Protein 4WPI (pdb70)

Solvent-accessible surface area: 40203 Å² total

Nearest PDB structures (foldseek):
  4wpi-assembly2_B  TM=1.002E+00  e=7.136E-67  Homo sapiens
  4wpi-assembly1_A  TM=9.767E-01  e=5.527E-64  Homo sapiens
  7xpy-assembly1_A  TM=9.457E-01  e=5.356E-57  Homo sapiens
  4yoc-assembly1_C  TM=8.954E-01  e=2.939E-58  Homo sapiens
  4wph-assembly1_A  TM=8.401E-01  e=5.404E-59  Homo sapiens

InterPro domains:
  IPR001394 Peptidase C19, ubiquitin carboxyl-terminal hydrolase [PF00443] (214-518)
  IPR002083 MATH/TRAF domain [PF22486] (70-194)
  IPR002083 MATH/TRAF domain [PS50144] (68-195)
  IPR002083 MATH/TRAF domain [SM00061] (70-176)
  IPR008974 TRAF-like [G3DSA:2.60.210.10] (63-210)
  IPR018200 Ubiquitin specific protease, conserved site [PS00972] (215-230)
  IPR018200 Ubiquitin specific protease, conserved site [PS00973] (448-465)
  IPR024729 Ubiquitin carboxyl-terminal hydrolase 7, ICP0-binding domain [PF12436] (620-865)
  IPR028889 Ubiquitin specific protease UPS, catalytic domain [PS50235] (214-521)
  IPR029346 Ubiquitin carboxyl-terminal hydrolase, C-terminal [PF14533] (875-1086)
  IPR038765 Papain-like cysteine peptidase superfamily [SSF54001] (209-550)
  IPR050164 Ubiquitin carboxyl-terminal hydrolases [PTHR24006] (78-522)

B-factor: mean 188.8, std 42.0, range [94.74, 384.52]

Structure (mmCIF, N/CA/C/O backbone):
data_4WPI
#
_entry.id   4WPI
#
_cell.length_a   164.990
_cell.length_b   164.990
_cell.length_c   110.120
_cell.angle_alpha   90.000
_cell.angle_beta   90.000
_cell.angle_gamma   90.000
#
_symmetry.space_group_name_H-M   'P 42 21 2'
#
loop_
_entity.id
_entity.type
_entity.pdbx_description
1 polymer 'Ubiquitin carboxyl-terminal hydrolase 7'
2 polymer ICP0
3 non-polymer 'CHLORIDE ION'
#
loop_
_atom_site.group_PDB
_atom_site.id
_atom_site.type_symbol
_atom_site.label_atom_id
_atom_site.label_alt_id
_atom_site.label_comp_id
_atom_site.label_asym_id
_atom_site.label_entity_id
_atom_site.label_seq_id
_atom_site.pdbx_PDB_ins_code
_atom_site.Cartn_x
_atom_site.Cartn_y
_atom_site.Cartn_z
_atom_site.occupancy
_atom_site.B_iso_or_equiv
_atom_site.auth_seq_id
_atom_site.auth_comp_id
_atom_site.auth_asym_id
_atom_site.auth_atom_id
_atom_site.pdbx_PDB_model_num
ATOM 1 N N . ARG A 1 30 ? -18.257 -5.589 55.088 1.00 291.70 543 ARG A N 1
ATOM 2 C CA . ARG A 1 30 ? -17.126 -5.217 54.181 1.00 287.76 543 ARG A CA 1
ATOM 3 C C . ARG A 1 30 ? -16.998 -6.138 52.954 1.00 291.90 543 ARG A C 1
ATOM 4 O O . ARG A 1 30 ? -16.669 -5.682 51.854 1.00 292.08 543 ARG A O 1
ATOM 12 N N . LEU A 1 31 ? -17.243 -7.431 53.153 1.00 302.16 544 LEU A N 1
ATOM 13 C CA . LEU A 1 31 ? -17.216 -8.425 52.064 1.00 295.28 544 LEU A CA 1
ATOM 14 C C . LEU A 1 31 ? -18.364 -8.252 51.066 1.00 294.03 544 LEU A C 1
ATOM 15 O O . LEU A 1 31 ? -18.205 -8.516 49.872 1.00 297.33 544 LEU A O 1
ATOM 20 N N . GLN A 1 32 ? -19.525 -7.845 51.576 1.00 286.27 545 GLN A N 1
ATOM 21 C CA . GLN A 1 32 ? -20.641 -7.421 50.736 1.00 265.10 545 GLN A CA 1
ATOM 22 C C . GLN A 1 32 ? -20.197 -6.246 49.886 1.00 257.42 545 GLN A C 1
ATOM 23 O O . GLN A 1 32 ? -20.316 -6.289 48.661 1.00 261.14 545 GLN A O 1
ATOM 29 N N . GLU A 1 33 ? -19.652 -5.214 50.534 1.00 258.45 546 GLU A N 1
ATOM 30 C CA . GLU A 1 33 ? -19.184 -4.014 49.823 1.00 272.91 546 GLU A CA 1
ATOM 31 C C . GLU A 1 33 ? -18.149 -4.310 48.725 1.00 295.32 546 GLU A C 1
ATOM 32 O O . GLU A 1 33 ? -18.037 -3.539 47.779 1.00 329.71 546 GLU A O 1
ATOM 38 N N . GLU A 1 34 ? -17.418 -5.420 48.836 1.00 293.12 547 GLU A N 1
ATOM 39 C CA . GLU A 1 34 ? -16.516 -5.868 47.763 1.00 278.86 547 GLU A CA 1
ATOM 40 C C . GLU A 1 34 ? -17.231 -6.678 46.677 1.00 263.64 547 GLU A C 1
ATOM 41 O O . GLU A 1 34 ? -16.724 -6.802 45.564 1.00 260.58 547 GLU A O 1
ATOM 47 N N . LYS A 1 35 ? -18.392 -7.242 47.007 1.00 245.10 548 LYS A N 1
ATOM 48 C CA . LYS A 1 35 ? -19.261 -7.861 46.001 1.00 232.91 548 LYS A CA 1
ATOM 49 C C . LYS A 1 35 ? -20.079 -6.821 45.229 1.00 233.00 548 LYS A C 1
ATOM 50 O O . LYS A 1 35 ? -20.373 -7.025 44.052 1.00 230.96 548 LYS A O 1
ATOM 56 N N . ARG A 1 36 ? -20.424 -5.706 45.883 1.00 243.87 549 ARG A N 1
ATOM 57 C CA . ARG A 1 36 ? -21.070 -4.551 45.215 1.00 250.52 549 ARG A CA 1
ATOM 58 C C . ARG A 1 36 ? -20.114 -3.740 44.349 1.00 244.40 549 ARG A C 1
ATOM 59 O O . ARG A 1 36 ? -20.546 -3.108 43.385 1.00 255.36 549 ARG A O 1
ATOM 67 N N . ILE A 1 37 ? -18.834 -3.732 44.718 1.00 244.63 550 ILE A N 1
ATOM 68 C CA . ILE A 1 37 ? -17.797 -3.035 43.953 1.00 262.88 550 ILE A CA 1
ATOM 69 C C . ILE A 1 37 ? -17.419 -3.787 42.667 1.00 269.94 550 ILE A C 1
ATOM 70 O O . ILE A 1 37 ? -17.378 -3.181 41.598 1.00 286.98 550 ILE A O 1
ATOM 75 N N . GLU A 1 38 ? -17.148 -5.089 42.753 1.00 267.78 551 GLU A N 1
ATOM 76 C CA . GLU A 1 38 ? -16.883 -5.873 41.536 1.00 255.65 551 GLU A CA 1
ATOM 77 C C . GLU A 1 38 ? -18.097 -5.930 40.623 1.00 240.82 551 GLU A C 1
ATOM 78 O O . GLU A 1 38 ? -17.947 -5.893 39.406 1.00 259.60 551 GLU A O 1
ATOM 84 N N . ALA A 1 39 ? -19.291 -6.012 41.210 1.00 226.64 552 ALA A N 1
ATOM 85 C CA . ALA A 1 39 ? -20.528 -6.122 40.433 1.00 220.38 552 ALA A CA 1
ATOM 86 C C . ALA A 1 39 ? -20.851 -4.844 39.657 1.00 220.85 552 ALA A C 1
ATOM 87 O O . ALA A 1 39 ? -20.991 -4.881 38.432 1.00 245.00 552 ALA A O 1
ATOM 89 N N . GLN A 1 40 ? -20.968 -3.719 40.357 1.00 214.89 553 GLN A N 1
ATOM 90 C CA . GLN A 1 40 ? -21.207 -2.437 39.692 1.00 223.40 553 GLN A CA 1
ATOM 91 C C . GLN A 1 40 ? -20.185 -2.110 38.609 1.00 232.35 553 GLN A C 1
ATOM 92 O O . GLN A 1 40 ? -20.516 -1.416 37.650 1.00 251.02 553 GLN A O 1
ATOM 98 N N . LYS A 1 41 ? -18.948 -2.578 38.772 1.00 235.42 554 LYS A N 1
ATOM 99 C CA . LYS A 1 41 ? -17.908 -2.334 37.770 1.00 240.20 554 LYS A CA 1
ATOM 100 C C . LYS A 1 41 ? -18.022 -3.230 36.543 1.00 233.55 554 LYS A C 1
ATOM 101 O O . LYS A 1 41 ? -17.456 -2.908 35.508 1.00 261.41 554 LYS A O 1
ATOM 107 N N . ARG A 1 42 ? -18.750 -4.340 36.643 1.00 215.80 555 ARG A N 1
ATOM 108 C CA . ARG A 1 42 ? -19.089 -5.114 35.446 1.00 209.88 555 ARG A CA 1
ATOM 109 C C . ARG A 1 42 ? -20.215 -4.466 34.633 1.00 211.64 555 ARG A C 1
ATOM 110 O O . ARG A 1 42 ? -20.235 -4.593 33.411 1.00 238.24 555 ARG A O 1
ATOM 118 N N . LYS A 1 43 ? -21.153 -3.787 35.292 1.00 200.51 556 LYS A N 1
ATOM 119 C CA . LYS A 1 43 ? -22.182 -3.034 34.564 1.00 196.01 556 LYS A CA 1
ATOM 120 C C . LYS A 1 43 ? -21.527 -1.972 33.720 1.00 195.71 556 LYS A C 1
ATOM 121 O O . LYS A 1 43 ? -21.828 -1.851 32.537 1.00 209.08 556 LYS A O 1
ATOM 127 N N . GLU A 1 44 ? -20.631 -1.207 34.336 1.00 200.51 557 GLU A N 1
ATOM 128 C CA . GLU A 1 44 ? -19.876 -0.161 33.637 1.00 225.87 557 GLU A CA 1
ATOM 129 C C . GLU A 1 44 ? -19.015 -0.719 32.512 1.00 214.37 557 GLU A C 1
ATOM 130 O O . GLU A 1 44 ? -18.787 -0.035 31.521 1.00 217.20 557 GLU A O 1
ATOM 136 N N . ARG A 1 45 ? -18.521 -1.940 32.683 1.00 201.60 558 ARG A N 1
ATOM 137 C CA . ARG A 1 45 ? -17.811 -2.632 31.618 1.00 201.95 558 ARG A CA 1
ATOM 138 C C . ARG A 1 45 ? -18.785 -3.017 30.525 1.00 192.89 558 ARG A C 1
ATOM 139 O O . ARG A 1 45 ? -18.500 -2.828 29.328 1.00 210.17 558 ARG A O 1
ATOM 147 N N . GLN A 1 46 ? -19.942 -3.528 30.936 1.00 172.30 559 GLN A N 1
ATOM 148 C CA . GLN A 1 46 ? -20.970 -3.948 29.988 1.00 176.21 559 GLN A CA 1
ATOM 149 C C . GLN A 1 46 ? -21.787 -2.820 29.405 1.00 171.74 559 GLN A C 1
ATOM 150 O O . GLN A 1 46 ? -22.483 -3.039 28.413 1.00 175.33 559 GLN A O 1
ATOM 156 N N . GLU A 1 47 ? -21.706 -1.634 30.013 1.00 167.57 560 GLU A N 1
ATOM 157 C CA . GLU A 1 47 ? -22.408 -0.436 29.526 1.00 168.15 560 GLU A CA 1
ATOM 158 C C . GLU A 1 47 ? -21.509 0.538 28.753 1.00 171.56 560 GLU A C 1
ATOM 159 O O . GLU A 1 47 ? -22.014 1.464 28.112 1.00 154.47 560 GLU A O 1
ATOM 165 N N . ALA A 1 48 ? -20.193 0.301 28.778 1.00 181.50 561 ALA A N 1
ATOM 166 C CA . ALA A 1 48 ? -19.209 1.200 28.156 1.00 173.32 561 ALA A CA 1
ATOM 167 C C . ALA A 1 48 ? -19.434 1.426 26.672 1.00 166.02 561 ALA A C 1
ATOM 168 O O . ALA A 1 48 ? -18.987 2.443 26.143 1.00 169.49 561 ALA A O 1
ATOM 170 N N . HIS A 1 49 ? -20.078 0.467 26.000 1.00 157.07 562 HIS A N 1
ATOM 171 C CA . HIS A 1 49 ? -20.426 0.629 24.599 1.00 147.31 562 HIS A CA 1
ATOM 172 C C . HIS A 1 49 ? -21.476 1.729 24.432 1.00 150.95 562 HIS A C 1
ATOM 173 O O . HIS A 1 49 ? -21.580 2.287 23.350 1.00 161.42 562 HIS A O 1
ATOM 180 N N . LEU A 1 50 ? -22.256 2.030 25.477 1.00 152.60 563 LEU A N 1
ATOM 181 C CA . LEU A 1 50 ? -23.218 3.165 25.448 1.00 162.10 563 LEU A CA 1
ATOM 182 C C . LEU A 1 50 ? -22.572 4.549 25.705 1.00 156.45 563 LEU A C 1
ATOM 183 O O . LEU A 1 50 ? -23.152 5.605 25.400 1.00 136.26 563 LEU A O 1
ATOM 188 N N . TYR A 1 51 ? -21.372 4.522 26.265 1.00 159.65 564 TYR A N 1
ATOM 189 C CA . TYR A 1 51 ? -20.696 5.717 26.694 1.00 161.87 564 TYR A CA 1
ATOM 190 C C . TYR A 1 51 ? -19.526 5.985 25.807 1.00 156.59 564 TYR A C 1
ATOM 191 O O . TYR A 1 51 ? -18.898 5.062 25.304 1.00 173.22 564 TYR A O 1
ATOM 208 N N . GLN A 1 53 ? -15.979 8.747 25.727 1.00 160.12 566 GLN A N 1
ATOM 209 C CA . GLN A 1 53 ? -15.166 9.711 26.479 1.00 161.96 566 GLN A CA 1
ATOM 210 C C . GLN A 1 53 ? -15.075 11.012 25.686 1.00 151.34 566 GLN A C 1
ATOM 211 O O . GLN A 1 53 ? -15.092 10.997 24.457 1.00 159.76 566 GLN A O 1
ATOM 217 N N . VAL A 1 54 ? -14.952 12.134 26.371 1.00 139.06 567 VAL A N 1
ATOM 218 C CA . VAL A 1 54 ? -14.775 13.408 25.682 1.00 138.79 567 VAL A CA 1
ATOM 219 C C . VAL A 1 54 ? -13.687 14.163 26.374 1.00 138.90 567 VAL A C 1
ATOM 220 O O . VAL A 1 54 ? -13.814 14.494 27.545 1.00 145.59 567 VAL A O 1
ATOM 224 N N . GLN A 1 55 ? -12.620 14.450 25.650 1.00 142.16 568 GLN A N 1
ATOM 225 C CA . GLN A 1 55 ? -11.435 15.037 26.255 1.00 148.52 568 GLN A CA 1
ATOM 226 C C . GLN A 1 55 ? -11.419 16.528 25.979 1.00 144.13 568 GLN A C 1
ATOM 227 O O . GLN A 1 55 ? -11.294 16.955 24.828 1.00 176.92 568 GLN A O 1
ATOM 233 N N . ILE A 1 56 ? -11.532 17.323 27.021 1.00 134.01 569 ILE A N 1
ATOM 234 C CA . ILE A 1 56 ? -11.491 18.768 26.852 1.00 143.91 569 ILE A CA 1
ATOM 235 C C . ILE A 1 56 ? -10.090 19.303 27.106 1.00 149.79 569 ILE A C 1
ATOM 236 O O . ILE A 1 56 ? -9.452 18.948 28.103 1.00 151.23 569 ILE A O 1
ATOM 241 N N . VAL A 1 57 ? -9.624 20.178 26.215 1.00 148.67 570 VAL A N 1
ATOM 242 C CA . VAL A 1 57 ? -8.310 20.793 26.365 1.00 145.08 570 VAL A CA 1
ATOM 243 C C . VAL A 1 57 ? -8.469 22.294 26.363 1.00 147.73 570 VAL A C 1
ATOM 244 O O . VAL A 1 57 ? -9.203 22.844 25.537 1.00 140.07 570 VAL A O 1
ATOM 248 N N . ALA A 1 58 ? -7.770 22.938 27.298 1.00 154.59 571 ALA A N 1
ATOM 249 C CA . ALA A 1 58 ? -7.871 24.382 27.512 1.00 157.66 571 ALA A CA 1
ATOM 250 C C . ALA A 1 58 ? -6.622 25.099 27.069 1.00 150.28 571 ALA A C 1
ATOM 251 O O . ALA A 1 58 ? -5.521 24.538 27.076 1.00 142.56 571 ALA A O 1
ATOM 253 N N . GLU A 1 59 ? -6.794 26.362 26.712 1.00 144.01 572 GLU A N 1
ATOM 254 C CA . GLU A 1 59 ? -5.739 27.078 26.035 1.00 147.97 572 GLU A CA 1
ATOM 255 C C . GLU A 1 59 ? -4.440 27.120 26.859 1.00 148.40 572 GLU A C 1
ATOM 256 O O . GLU A 1 59 ? -3.357 27.232 26.291 1.00 161.42 572 GLU A O 1
ATOM 262 N N . ASP A 1 60 ? -4.532 27.003 28.180 1.00 148.64 573 ASP A N 1
ATOM 263 C CA . ASP A 1 60 ? -3.319 26.973 29.009 1.00 162.28 573 ASP A CA 1
ATOM 264 C C . ASP A 1 60 ? -2.410 25.848 28.558 1.00 164.30 573 ASP A C 1
ATOM 265 O O . ASP A 1 60 ? -1.183 25.961 28.649 1.00 164.80 573 ASP A O 1
ATOM 270 N N . GLN A 1 61 ? -3.027 24.766 28.075 1.00 167.43 574 GLN A N 1
ATOM 271 C CA . GLN A 1 61 ? -2.295 23.590 27.616 1.00 159.76 574 GLN A CA 1
ATOM 272 C C . GLN A 1 61 ? -1.444 23.890 26.401 1.00 152.64 574 GLN A C 1
ATOM 273 O O . GLN A 1 61 ? -0.420 23.262 26.226 1.00 166.49 574 GLN A O 1
ATOM 279 N N . PHE A 1 62 ? -1.837 24.858 25.576 1.00 148.97 575 PHE A N 1
ATOM 280 C CA . PHE A 1 62 ? -1.018 25.223 24.421 1.00 143.44 575 PHE A CA 1
ATOM 281 C C . PHE A 1 62 ? 0.203 26.027 24.786 1.00 144.85 575 PHE A C 1
ATOM 282 O O . PHE A 1 62 ? 1.037 26.238 23.916 1.00 171.15 575 PHE A O 1
ATOM 290 N N . CYS A 1 63 ? 0.307 26.528 26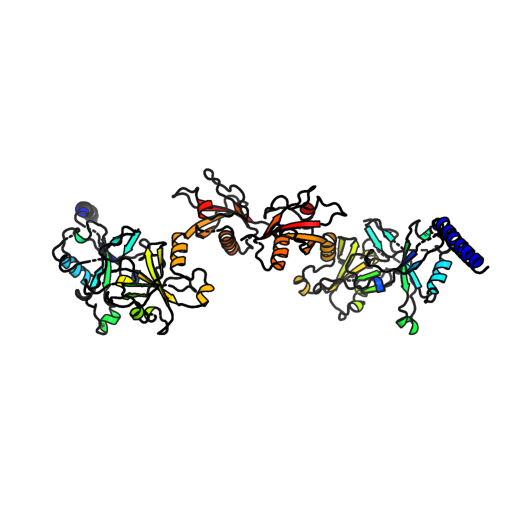.014 1.00 144.69 576 CYS A N 1
ATOM 291 C CA . CYS A 1 63 ? 1.415 27.430 26.329 1.00 156.21 576 CYS A CA 1
ATOM 292 C C . CYS A 1 63 ? 2.735 26.664 26.341 1.00 161.63 576 CYS A C 1
ATOM 293 O O . CYS A 1 63 ? 2.778 25.502 26.749 1.00 150.85 576 CYS A O 1
ATOM 296 N N . GLY A 1 64 ? 3.792 27.307 25.836 1.00 173.50 577 GLY A N 1
ATOM 297 C CA . GLY A 1 64 ? 5.152 26.765 25.916 1.00 173.90 577 GLY A CA 1
ATOM 298 C C . GLY A 1 64 ? 5.412 25.446 25.213 1.00 166.04 577 GLY A C 1
ATOM 299 O O . GLY A 1 64 ? 6.510 24.911 25.270 1.00 166.73 577 GLY A O 1
ATOM 300 N N . HIS A 1 65 ? 4.394 24.915 24.554 1.00 165.96 578 HIS A N 1
ATOM 301 C CA . HIS A 1 65 ? 4.557 23.838 23.584 1.00 161.02 578 HIS A CA 1
ATOM 302 C C . HIS A 1 65 ? 5.556 24.273 22.514 1.00 150.84 578 HIS A C 1
ATOM 303 O O . HIS A 1 65 ? 5.535 25.411 22.078 1.00 156.51 578 HIS A O 1
ATOM 310 N N . GLN A 1 66 ? 6.437 23.367 22.122 1.00 147.43 579 GLN A N 1
ATOM 311 C CA . GLN A 1 66 ? 7.476 23.680 21.152 1.00 153.32 579 GLN A CA 1
ATOM 312 C C . GLN A 1 66 ? 7.286 23.009 19.802 1.00 149.58 579 GLN A C 1
ATOM 313 O O . GLN A 1 66 ? 7.913 23.422 18.841 1.00 145.72 579 GLN A O 1
ATOM 319 N N . GLY A 1 67 ? 6.439 21.980 19.727 1.00 147.71 580 GLY A N 1
ATOM 320 C CA . GLY A 1 67 ? 6.268 21.201 18.494 1.00 143.60 580 GLY A CA 1
ATOM 321 C C . GLY A 1 67 ? 5.256 21.815 17.534 1.00 146.38 580 GLY A C 1
ATOM 322 O O . GLY A 1 67 ? 4.719 22.897 17.778 1.00 147.08 580 GLY A O 1
ATOM 323 N N . ASN A 1 68 ? 4.973 21.109 16.447 1.00 141.67 581 ASN A N 1
ATOM 324 C CA . ASN A 1 68 ? 3.932 21.530 15.503 1.00 132.51 581 ASN A CA 1
ATOM 325 C C . ASN A 1 68 ? 2.558 21.606 16.174 1.00 123.75 581 ASN A C 1
ATOM 326 O O . ASN A 1 68 ? 2.430 21.294 17.336 1.00 124.68 581 ASN A O 1
ATOM 331 N N . ASP A 1 69 ? 1.533 22.010 15.435 1.00 131.89 582 ASP A N 1
ATOM 332 C CA . ASP A 1 69 ? 0.132 22.125 15.932 1.00 140.75 582 ASP A CA 1
ATOM 333 C C . ASP A 1 69 ? 0.008 22.727 17.333 1.00 142.78 582 ASP A C 1
ATOM 334 O O . ASP A 1 69 ? 0.734 23.677 17.655 1.00 166.18 582 ASP A O 1
ATOM 347 N N . TYR A 1 71 ? -0.475 21.141 20.726 1.00 128.51 584 TYR A N 1
ATOM 348 C CA . TYR A 1 71 ? 0.005 20.535 21.944 1.00 132.77 584 TYR A CA 1
ATOM 349 C C . TYR A 1 71 ? 0.533 19.195 21.647 1.00 131.22 584 TYR A C 1
ATOM 350 O O . TYR A 1 71 ? 0.219 18.679 20.594 1.00 129.76 584 TYR A O 1
ATOM 359 N N . ASP A 1 72 ? 1.311 18.621 22.569 1.00 136.07 585 ASP A N 1
ATOM 360 C CA . ASP A 1 72 ? 1.766 17.239 22.400 1.00 142.10 585 ASP A CA 1
ATOM 361 C C . ASP A 1 72 ? 0.748 16.284 23.009 1.00 143.63 585 ASP A C 1
ATOM 362 O O . ASP A 1 72 ? 0.387 16.422 24.166 1.00 153.51 585 ASP A O 1
ATOM 367 N N . GLU A 1 73 ? 0.313 15.304 22.222 1.00 147.32 586 GLU A N 1
ATOM 368 C CA . GLU A 1 73 ? -0.718 14.380 22.649 1.00 148.59 586 GLU A CA 1
ATOM 369 C C . GLU A 1 73 ? -0.252 13.621 23.879 1.00 142.65 586 GLU A C 1
ATOM 370 O O . GLU A 1 73 ? -1.075 13.241 24.713 1.00 140.48 586 GLU A O 1
ATOM 376 N N . GLU A 1 74 ? 1.062 13.432 24.004 1.00 140.78 587 GLU A N 1
ATOM 377 C CA . GLU A 1 74 ? 1.627 12.725 25.149 1.00 149.69 587 GLU A CA 1
ATOM 378 C C . GLU A 1 74 ? 1.664 13.596 26.395 1.00 149.52 587 GLU A C 1
ATOM 379 O O . GLU A 1 74 ? 1.269 13.158 27.470 1.00 167.79 587 GLU A O 1
ATOM 385 N N . LYS A 1 75 ? 2.106 14.836 26.263 1.00 149.28 588 LYS A N 1
ATOM 386 C CA . LYS A 1 75 ? 2.250 15.708 27.441 1.00 157.46 588 LYS A CA 1
ATOM 387 C C . LYS A 1 75 ? 0.978 16.510 27.833 1.00 150.43 588 LYS A C 1
ATOM 388 O O . LYS A 1 75 ? 0.968 17.227 28.838 1.00 134.24 588 LYS A O 1
ATOM 394 N N . VAL A 1 76 ? -0.093 16.381 27.054 1.00 155.67 589 VAL A N 1
ATOM 395 C CA . VAL A 1 76 ? -1.307 17.194 27.267 1.00 155.19 589 VAL A CA 1
ATOM 396 C C . VAL A 1 76 ? -2.073 16.677 28.469 1.00 157.83 589 VAL A C 1
ATOM 397 O O . VAL A 1 76 ? -2.028 15.484 28.773 1.00 179.09 589 VAL A O 1
ATOM 401 N N . LYS A 1 77 ? -2.746 17.585 29.164 1.00 161.28 590 LYS A N 1
ATOM 402 C CA . LYS A 1 77 ? -3.613 17.232 30.284 1.00 164.23 590 LYS A CA 1
ATOM 403 C C . LYS A 1 77 ? -5.038 17.657 29.971 1.00 157.08 590 LYS A C 1
ATOM 404 O O . LYS A 1 77 ? -5.307 18.854 29.808 1.00 154.51 590 LYS A O 1
ATOM 410 N N . TYR A 1 78 ? -5.940 16.680 29.857 1.00 154.04 591 TYR A N 1
ATOM 411 C CA . TYR A 1 78 ? -7.354 16.959 29.558 1.00 161.08 591 TYR A CA 1
ATOM 412 C C . TYR A 1 78 ? -8.223 17.007 30.804 1.00 162.62 591 TYR A C 1
ATOM 413 O O . TYR A 1 78 ? -7.808 16.612 31.889 1.00 172.95 591 TYR A O 1
ATOM 422 N N . THR A 1 79 ? -9.442 17.504 30.613 1.00 164.52 592 THR A N 1
ATOM 423 C CA . THR A 1 79 ? -10.528 17.338 31.560 1.00 161.39 592 THR A CA 1
ATOM 424 C C . THR A 1 79 ? -11.473 16.340 30.897 1.00 162.58 592 THR A C 1
ATOM 425 O O . THR A 1 79 ? -12.242 16.711 30.004 1.00 165.84 592 THR A O 1
ATOM 429 N N . VAL A 1 80 ? -11.417 15.082 31.328 1.00 166.78 593 VAL A N 1
ATOM 430 C CA . VAL A 1 80 ? -12.192 14.018 30.685 1.00 169.68 593 VAL A CA 1
ATOM 431 C C . VAL A 1 80 ? -13.669 14.036 31.127 1.00 161.73 593 VAL A C 1
ATOM 432 O O . VAL A 1 80 ? -14.012 14.569 32.184 1.00 158.30 593 VAL A O 1
ATOM 436 N N . PHE A 1 81 ? -14.533 13.469 30.288 1.00 155.26 594 PHE A N 1
ATOM 437 C CA . PHE A 1 81 ? -15.952 13.328 30.585 1.00 160.04 594 PHE A CA 1
ATOM 438 C C . PHE A 1 81 ? -16.494 12.011 30.020 1.00 165.19 594 PHE A C 1
ATOM 439 O O . PHE A 1 81 ? -16.442 11.791 28.808 1.00 172.80 594 PHE A O 1
ATOM 447 N N . LYS A 1 82 ? -17.009 11.142 30.891 1.00 166.62 595 LYS A N 1
ATOM 448 C CA . LYS A 1 82 ? -17.696 9.926 30.451 1.00 165.63 595 LYS A CA 1
ATOM 449 C C . LYS A 1 82 ? -19.116 10.356 30.052 1.00 155.01 595 LYS A C 1
ATOM 450 O O . LYS A 1 82 ? -19.894 10.755 30.905 1.00 174.62 595 LYS A O 1
ATOM 456 N N . VAL A 1 83 ? -19.438 10.329 28.763 1.00 147.96 596 VAL A N 1
ATOM 457 C CA . VAL A 1 83 ? -20.722 10.847 28.282 1.00 153.64 596 VAL A CA 1
ATOM 458 C C . VAL A 1 83 ? -21.493 9.861 27.414 1.00 159.91 596 VAL A C 1
ATOM 459 O O . VAL A 1 83 ? -20.918 9.121 26.634 1.00 173.58 596 VAL A O 1
ATOM 463 N N . LEU A 1 84 ? -22.813 9.879 27.556 1.00 170.83 597 LEU A N 1
ATOM 464 C CA . LEU A 1 84 ? -23.720 9.006 26.800 1.00 168.88 597 LEU A CA 1
ATOM 465 C C . LEU A 1 84 ? -23.625 9.273 25.324 1.00 157.71 597 LEU A C 1
ATOM 466 O O . LEU A 1 84 ? -23.688 10.422 24.907 1.00 149.61 597 LEU A O 1
ATOM 471 N N . LYS A 1 85 ? -23.513 8.208 24.538 1.00 164.99 598 LYS A N 1
ATOM 472 C CA . LYS A 1 85 ? -23.352 8.337 23.091 1.00 165.98 598 LYS A CA 1
ATOM 473 C C . LYS A 1 85 ? -24.507 9.071 22.403 1.00 167.66 598 LYS A C 1
ATOM 474 O O . LYS A 1 85 ? -24.279 9.886 21.509 1.00 182.63 598 LYS A O 1
ATOM 480 N N . ASN A 1 86 ? -25.737 8.799 22.810 1.00 171.06 599 ASN A N 1
ATOM 481 C CA . ASN A 1 86 ? -26.885 9.418 22.148 1.00 176.99 599 ASN A CA 1
ATOM 482 C C . ASN A 1 86 ? -27.390 10.705 22.826 1.00 177.18 599 ASN A C 1
ATOM 483 O O . ASN A 1 86 ? -28.382 11.281 22.365 1.00 177.36 599 ASN A O 1
ATOM 488 N N . SER A 1 87 ? -26.707 11.179 23.880 1.00 165.78 600 SER A N 1
ATOM 489 C CA . SER A 1 87 ? -27.092 12.445 24.548 1.00 164.30 600 SER A CA 1
ATOM 490 C C . SER A 1 87 ? -26.991 13.649 23.606 1.00 162.66 600 SER A C 1
ATOM 491 O O . SER A 1 87 ? -26.369 13.559 22.558 1.00 175.22 600 SER A O 1
ATOM 494 N N . SER A 1 88 ? -27.607 14.769 23.975 1.00 170.63 601 SER A N 1
ATOM 495 C CA . SER A 1 88 ? -27.627 15.955 23.109 1.00 182.67 601 SER A CA 1
ATOM 496 C C . SER A 1 88 ? -26.459 16.872 23.415 1.00 184.04 601 SER A C 1
ATOM 497 O O . SER A 1 88 ? -25.828 16.760 24.472 1.00 176.95 601 SER A O 1
ATOM 500 N N . LEU A 1 89 ? -26.180 17.778 22.483 1.00 177.76 602 LEU A N 1
ATOM 501 C CA . LEU A 1 89 ? -25.089 18.717 22.659 1.00 179.05 602 LEU A CA 1
ATOM 502 C C . LEU A 1 89 ? -25.439 19.685 23.751 1.00 174.85 602 LEU A C 1
ATOM 503 O O . LEU A 1 89 ? -24.685 19.844 24.707 1.00 178.43 602 LEU A O 1
ATOM 508 N N . ALA A 1 90 ? -26.593 20.323 23.604 1.00 181.14 603 ALA A N 1
ATOM 509 C CA . ALA A 1 90 ? -27.096 21.261 24.609 1.00 198.54 603 ALA A CA 1
ATOM 510 C C . ALA A 1 90 ? -26.925 20.739 26.042 1.00 188.54 603 ALA A C 1
ATOM 511 O O . ALA A 1 90 ? -26.601 21.506 26.949 1.00 189.41 603 ALA A O 1
ATOM 513 N N . GLU A 1 91 ? -27.162 19.445 26.236 1.00 171.81 604 GLU A N 1
ATOM 514 C CA . GLU A 1 91 ? -26.916 18.805 27.522 1.00 174.91 604 GLU A CA 1
ATOM 515 C C . GLU A 1 91 ? -25.451 18.879 27.951 1.00 167.41 604 GLU A C 1
ATOM 516 O O . GLU A 1 91 ? -25.148 19.244 29.086 1.00 161.23 604 GLU A O 1
ATOM 522 N N . PHE A 1 92 ? -24.544 18.501 27.058 1.00 175.16 605 PHE A N 1
ATOM 523 C CA . PHE A 1 92 ? -23.117 18.537 27.381 1.00 180.68 605 PHE A CA 1
ATOM 524 C C . PHE A 1 92 ? -22.723 19.968 27.719 1.00 178.93 605 PHE A C 1
ATOM 525 O O . PHE A 1 92 ? -22.087 20.240 28.737 1.00 170.88 605 PHE A O 1
ATOM 533 N N . VAL A 1 93 ? -23.120 20.876 26.840 1.00 188.62 606 VAL A N 1
ATOM 534 C CA . VAL A 1 93 ? -22.771 22.274 26.975 1.00 190.43 606 VAL A CA 1
ATOM 535 C C . VAL A 1 93 ? -23.127 22.674 28.387 1.00 179.33 606 VAL A C 1
ATOM 536 O O . VAL A 1 93 ? -22.277 23.116 29.150 1.00 172.19 606 VAL A O 1
ATOM 540 N N . GLN A 1 94 ? -24.391 22.464 28.731 1.00 185.12 607 GLN A N 1
ATOM 541 C CA . GLN A 1 94 ? -24.910 22.771 30.060 1.00 202.87 607 GLN A CA 1
ATOM 542 C C . GLN A 1 94 ? -24.051 22.141 31.159 1.00 197.97 607 GLN A C 1
ATOM 543 O O . GLN A 1 94 ? -23.496 22.843 32.004 1.00 201.50 607 GLN A O 1
ATOM 549 N N . SER A 1 95 ? -23.957 20.816 31.148 1.00 195.62 608 SER A N 1
ATOM 550 C CA . SER A 1 95 ? -23.164 20.092 32.137 1.00 183.18 608 SER A CA 1
ATOM 551 C C . SER A 1 95 ? -21.787 20.724 32.303 1.00 174.77 608 SER A C 1
ATOM 552 O O . SER A 1 95 ? -21.385 21.086 33.406 1.00 181.31 608 SER A O 1
ATOM 555 N N . LEU A 1 96 ? -21.082 20.854 31.191 1.00 171.39 609 LEU A N 1
ATOM 556 C CA . LEU A 1 96 ? -19.740 21.403 31.188 1.00 180.15 609 LEU A CA 1
ATOM 557 C C . LEU A 1 96 ? -19.697 22.695 31.980 1.00 179.88 609 LEU A C 1
ATOM 558 O O . LEU A 1 96 ? -18.903 22.838 32.914 1.00 173.46 609 LEU A O 1
ATOM 563 N N . SER A 1 97 ? -20.577 23.625 31.618 1.00 194.21 610 SER A N 1
ATOM 564 C CA . SER A 1 97 ? -20.565 24.988 32.184 1.00 199.98 610 SER A CA 1
ATOM 565 C C . SER A 1 97 ? -20.626 24.952 33.703 1.00 177.54 610 SER A C 1
ATOM 566 O O . SER A 1 97 ? -20.144 25.861 34.368 1.00 177.94 610 SER A O 1
ATOM 569 N N . GLN A 1 98 ? -21.200 23.875 34.219 1.00 182.74 611 GLN A N 1
ATOM 570 C CA . GLN A 1 98 ? -21.391 23.679 35.645 1.00 198.22 611 GLN A CA 1
ATOM 571 C C . GLN A 1 98 ? -20.165 23.011 36.301 1.00 188.41 611 GLN A C 1
ATOM 572 O O . GLN A 1 98 ? -19.710 23.455 37.360 1.00 186.12 611 GLN A O 1
ATOM 578 N N . THR A 1 99 ? -19.618 21.976 35.659 1.00 182.42 612 THR A N 1
ATOM 579 C CA . THR A 1 99 ? -18.412 21.280 36.157 1.00 173.62 612 THR A CA 1
ATOM 580 C C . THR A 1 99 ? -17.172 22.159 36.220 1.00 184.60 612 THR A C 1
ATOM 581 O O . THR A 1 99 ? -16.401 22.085 37.176 1.00 201.94 612 THR A O 1
ATOM 593 N N . GLY A 1 101 ? -17.174 25.638 35.545 1.00 180.56 614 GLY A N 1
ATOM 594 C CA . GLY A 1 101 ? -17.555 26.872 36.233 1.00 193.88 614 GLY A CA 1
ATOM 595 C C . GLY A 1 101 ? -17.510 28.092 35.332 1.00 188.96 614 GLY A C 1
ATOM 596 O O . GLY A 1 101 ? -16.774 29.043 35.604 1.00 186.84 614 GLY A O 1
ATOM 597 N N . PHE A 1 102 ? -18.327 28.069 34.279 1.00 181.67 615 PHE A N 1
ATOM 598 C CA . PHE A 1 102 ? -18.399 29.157 33.319 1.00 175.43 615 PHE A CA 1
ATOM 599 C C . PHE A 1 102 ? -19.817 29.344 32.821 1.00 168.36 615 PHE A C 1
ATOM 600 O O . PHE A 1 102 ? -20.517 28.372 32.621 1.00 144.66 615 PHE A O 1
ATOM 608 N N . PRO A 1 103 ? -20.232 30.600 32.580 1.00 191.86 616 PRO A N 1
ATOM 609 C CA . PRO A 1 103 ? -21.542 30.786 31.945 1.00 202.85 616 PRO A CA 1
ATOM 610 C C . PRO A 1 103 ? -21.642 30.043 30.615 1.00 192.20 616 PRO A C 1
ATOM 611 O O . PRO A 1 103 ? -20.639 29.860 29.946 1.00 199.00 616 PRO A O 1
ATOM 615 N N . GLN A 1 104 ? -22.848 29.649 30.231 1.00 198.34 617 GLN A N 1
ATOM 616 C CA . GLN A 1 104 ? -23.058 28.878 29.006 1.00 197.93 617 GLN A CA 1
ATOM 617 C C . GLN A 1 104 ? -22.905 29.701 27.714 1.00 197.77 617 GLN A C 1
ATOM 618 O O . GLN A 1 104 ? -22.615 29.148 26.649 1.00 199.03 617 GLN A O 1
ATOM 624 N N . ASP A 1 105 ? -23.089 31.016 27.816 1.00 213.51 618 ASP A N 1
ATOM 625 C CA . ASP A 1 105 ? -22.878 31.938 26.691 1.00 214.05 618 ASP A CA 1
ATOM 626 C C . ASP A 1 105 ? -21.443 32.455 26.636 1.00 203.69 618 ASP A C 1
ATOM 627 O O . ASP A 1 105 ? -21.085 33.151 25.681 1.00 197.62 618 ASP A O 1
ATOM 632 N N . GLN A 1 106 ? -20.643 32.139 27.662 1.00 196.09 619 GLN A N 1
ATOM 633 C CA . GLN A 1 106 ? -19.243 32.567 27.741 1.00 200.98 619 GLN A CA 1
ATOM 634 C C . GLN A 1 106 ? -18.238 31.429 27.486 1.00 196.43 619 GLN A C 1
ATOM 635 O O . GLN A 1 106 ? -17.083 31.505 27.936 1.00 190.46 619 GLN A O 1
ATOM 641 N N . ILE A 1 107 ? -18.673 30.397 26.746 1.00 198.09 620 ILE A N 1
ATOM 642 C CA . ILE A 1 107 ? -17.775 29.326 26.252 1.00 197.19 620 ILE A CA 1
ATOM 643 C C . ILE A 1 107 ? -18.156 28.785 24.872 1.00 192.40 620 ILE A C 1
ATOM 644 O O . ILE A 1 107 ? -19.351 28.660 24.545 1.00 174.96 620 ILE A O 1
ATOM 649 N N . ARG A 1 108 ? -17.123 28.434 24.099 1.00 184.71 621 ARG A N 1
ATOM 650 C CA . ARG A 1 108 ? -17.288 27.940 22.744 1.00 170.94 621 ARG A CA 1
ATOM 651 C C . ARG A 1 108 ? -16.459 26.700 22.562 1.00 160.09 621 ARG A C 1
ATOM 652 O O . ARG A 1 108 ? -15.356 26.597 23.101 1.00 159.63 621 ARG A O 1
ATOM 660 N N . LEU A 1 109 ? -16.987 25.758 21.789 1.00 149.67 622 LEU A N 1
ATOM 661 C CA . LEU A 1 109 ? -16.319 24.468 21.574 1.00 150.12 622 LEU A CA 1
ATOM 662 C C . LEU A 1 109 ? -15.718 24.319 20.164 1.00 155.39 622 LEU A C 1
ATOM 663 O O . LEU A 1 109 ? -16.391 24.550 19.147 1.00 162.64 622 LEU A O 1
ATOM 668 N N . TRP A 1 110 ? -14.449 23.929 20.113 1.00 150.02 623 TRP A N 1
ATOM 669 C CA . TRP A 1 110 ? -13.778 23.713 18.856 1.00 146.55 623 TRP A CA 1
ATOM 670 C C . TRP A 1 110 ? -13.300 22.290 18.798 1.00 143.81 623 TRP A C 1
ATOM 671 O O . TRP A 1 110 ? -12.221 21.980 19.275 1.00 142.03 623 TRP A O 1
ATOM 682 N N . PRO A 1 111 ? -14.115 21.408 18.209 1.00 152.22 624 PRO A N 1
ATOM 683 C CA . PRO A 1 111 ? -13.713 20.011 18.123 1.00 157.80 624 PRO A CA 1
ATOM 684 C C . PRO A 1 111 ? -12.383 19.795 17.412 1.00 159.92 624 PRO A C 1
ATOM 685 O O . PRO A 1 111 ? -12.151 20.322 16.326 1.00 160.78 624 PRO A O 1
ATOM 697 N N . GLN A 1 113 ? -9.800 18.006 15.124 1.00 163.46 626 GLN A N 1
ATOM 698 C CA . GLN A 1 113 ? -9.915 17.283 13.846 1.00 151.41 626 GLN A CA 1
ATOM 699 C C . GLN A 1 113 ? -8.561 16.717 13.443 1.00 134.39 626 GLN A C 1
ATOM 700 O O . GLN A 1 113 ? -7.562 17.420 13.436 1.00 122.43 626 GLN A O 1
ATOM 706 N N . ALA A 1 114 ? -8.539 15.439 13.107 1.00 131.06 627 ALA A N 1
ATOM 707 C CA . ALA A 1 114 ? -7.365 14.823 12.523 1.00 140.45 627 ALA A CA 1
ATOM 708 C C . ALA A 1 114 ? -7.482 14.971 11.022 1.00 152.62 627 ALA A C 1
ATOM 709 O O . ALA A 1 114 ? -8.349 14.349 10.396 1.00 153.29 627 ALA A O 1
ATOM 711 N N . ARG A 1 115 ? -6.624 15.799 10.438 1.00 163.96 628 ARG A N 1
ATOM 712 C CA . ARG A 1 115 ? -6.723 16.078 9.010 1.00 170.96 628 ARG A CA 1
ATOM 713 C C . ARG A 1 115 ? -5.916 15.033 8.207 1.00 168.14 628 ARG A C 1
ATOM 714 O O . ARG A 1 115 ? -5.054 14.328 8.748 1.00 137.75 628 ARG A O 1
ATOM 722 N N . SER A 1 116 ? -6.284 14.912 6.931 1.00 174.13 629 SER A N 1
ATOM 723 C CA . SER A 1 116 ? -5.563 14.149 5.909 1.00 162.92 629 SER A CA 1
ATOM 724 C C . SER A 1 116 ? -4.030 14.282 6.050 1.00 147.72 629 SER A C 1
ATOM 725 O O . SER A 1 116 ? -3.305 13.290 5.990 1.00 120.01 629 SER A O 1
ATOM 728 N N . ASN A 1 117 ? -3.574 15.528 6.245 1.00 149.39 630 ASN A N 1
ATOM 729 C CA . ASN A 1 117 ? -2.162 15.947 6.185 1.00 135.56 630 ASN A CA 1
ATOM 730 C C . ASN A 1 117 ? -1.403 15.801 7.472 1.00 126.26 630 ASN A C 1
ATOM 731 O O . ASN A 1 117 ? -0.413 16.496 7.688 1.00 111.05 630 ASN A O 1
ATOM 736 N N . GLY A 1 118 ? -1.876 14.928 8.346 1.00 141.47 631 GLY A N 1
ATOM 737 C CA . GLY A 1 118 ? -1.162 14.641 9.591 1.00 150.29 631 GLY A CA 1
ATOM 738 C C . GLY A 1 118 ? -0.970 15.858 10.475 1.00 138.53 631 GLY A C 1
ATOM 739 O O . GLY A 1 118 ? 0.127 16.104 11.019 1.00 119.59 631 GLY A O 1
ATOM 740 N N . THR A 1 119 ? -2.037 16.634 10.590 1.00 134.83 632 THR A N 1
ATOM 741 C CA . THR A 1 119 ? -2.113 17.636 11.612 1.00 133.29 632 THR A CA 1
ATOM 742 C C . THR A 1 119 ? -3.434 17.464 12.313 1.00 146.62 632 THR A C 1
ATOM 743 O O . THR A 1 119 ? -4.359 16.822 11.795 1.00 147.88 632 THR A O 1
ATOM 747 N N . LYS A 1 120 ? -3.491 17.994 13.530 1.00 157.94 633 LYS A N 1
ATOM 748 C CA . LYS A 1 120 ? -4.712 18.012 14.329 1.00 152.94 633 LYS A CA 1
ATOM 749 C C . LYS A 1 120 ? -4.930 19.443 14.728 1.00 143.93 633 LYS A C 1
ATOM 750 O O . LYS A 1 120 ? -4.097 20.052 15.421 1.00 159.52 633 LYS A O 1
ATOM 756 N N . ARG A 1 121 ? -6.023 20.000 14.242 1.00 129.73 634 ARG A N 1
ATOM 757 C CA . ARG A 1 121 ? -6.313 21.372 14.540 1.00 140.36 634 ARG A CA 1
ATOM 758 C C . ARG A 1 121 ? -7.727 21.508 15.054 1.00 138.13 634 ARG A C 1
ATOM 759 O O . ARG A 1 121 ? -8.527 20.601 14.900 1.00 125.11 634 ARG A O 1
ATOM 767 N N . PRO A 1 122 ? -8.035 22.652 15.689 1.00 142.37 635 PRO A N 1
ATOM 768 C CA . PRO A 1 122 ? -9.398 22.924 16.093 1.00 135.95 635 PRO A CA 1
ATOM 769 C C . PRO A 1 122 ? -10.159 23.234 14.856 1.00 132.68 635 PRO A C 1
ATOM 770 O O . PRO A 1 122 ? -9.640 23.917 13.971 1.00 120.60 635 PRO A O 1
ATOM 774 N N . ALA A 1 123 ? -11.366 22.693 14.784 1.00 140.68 636 ALA A N 1
ATOM 775 C CA . ALA A 1 123 ? -12.240 22.888 13.644 1.00 148.41 636 ALA A CA 1
ATOM 776 C C . ALA A 1 123 ? -13.474 23.509 14.190 1.00 144.63 636 ALA A C 1
ATOM 777 O O . ALA A 1 123 ? -13.683 23.562 15.381 1.00 135.57 636 ALA A O 1
ATOM 787 N N . LEU A 1 125 ? -17.554 24.051 14.734 1.00 192.81 638 LEU A N 1
ATOM 788 C CA . LEU A 1 125 ? -18.723 23.229 14.841 1.00 202.01 638 LEU A CA 1
ATOM 789 C C . LEU A 1 125 ? -19.927 24.129 14.665 1.00 241.09 638 LEU A C 1
ATOM 790 O O . LEU A 1 125 ? -19.896 25.307 15.072 1.00 221.86 638 LEU A O 1
ATOM 795 N N . ASP A 1 126 ? -20.968 23.581 14.033 1.00 281.86 639 ASP A N 1
ATOM 796 C CA . ASP A 1 126 ? -22.124 24.367 13.611 1.00 305.40 639 ASP A CA 1
ATOM 797 C C . ASP A 1 126 ? -23.314 24.206 14.569 1.00 316.86 639 ASP A C 1
ATOM 798 O O . ASP A 1 126 ? -24.132 23.309 14.428 1.00 308.14 639 ASP A O 1
ATOM 803 N N . ASN A 1 127 ? -23.398 25.104 15.542 1.00 314.40 640 ASN A N 1
ATOM 804 C CA . ASN A 1 127 ? -24.475 25.101 16.531 1.00 293.53 640 ASN A CA 1
ATOM 805 C C . ASN A 1 127 ? -25.884 25.035 15.914 1.00 299.65 640 ASN A C 1
ATOM 806 O O . ASN A 1 127 ? -26.698 24.199 16.321 1.00 273.34 640 ASN A O 1
ATOM 811 N N . GLU A 1 128 ? -26.151 25.907 14.932 1.00 308.35 641 GLU A N 1
ATOM 812 C CA . GLU A 1 128 ? -27.482 26.026 14.295 1.00 296.42 641 GLU A CA 1
ATOM 813 C C . GLU A 1 128 ? -27.903 24.747 13.558 1.00 296.61 641 GLU A C 1
ATOM 814 O O . GLU A 1 128 ? -28.815 24.041 14.008 1.00 301.36 641 GLU A O 1
ATOM 820 N N . ALA A 1 129 ? -27.241 24.461 12.433 1.00 278.58 642 ALA A N 1
ATOM 821 C CA . ALA A 1 129 ? -27.517 23.266 11.635 1.00 260.34 642 ALA A CA 1
ATOM 822 C C . ALA A 1 129 ? -27.191 21.993 12.412 1.00 266.81 642 ALA A C 1
ATOM 823 O O . ALA A 1 129 ? -27.899 20.995 12.267 1.00 280.20 642 ALA A O 1
ATOM 825 N N . ASP A 1 130 ? -26.130 22.035 13.232 1.00 267.96 643 ASP A N 1
ATOM 826 C CA . ASP A 1 130 ? -25.746 20.900 14.101 1.00 265.51 643 ASP A CA 1
ATOM 827 C C . ASP A 1 130 ? -26.403 20.921 15.525 1.00 278.73 643 ASP A C 1
ATOM 828 O O . ASP A 1 130 ? -25.902 20.257 16.452 1.00 300.92 643 ASP A O 1
ATOM 833 N N . GLY A 1 131 ? -27.515 21.648 15.699 1.00 264.13 644 GLY A N 1
ATOM 834 C CA . GLY A 1 131 ? -28.179 21.755 17.011 1.00 258.51 644 GLY A CA 1
ATOM 835 C C . GLY A 1 131 ? -28.972 20.553 17.528 1.00 268.07 644 GLY A C 1
ATOM 836 O O . GLY A 1 131 ? -28.960 20.266 18.735 1.00 279.99 644 GLY A O 1
ATOM 837 N N . ASN A 1 132 ? -29.656 19.847 16.626 1.00 255.84 645 ASN A N 1
ATOM 838 C CA . ASN A 1 132 ? -30.570 18.749 16.993 1.00 232.34 645 ASN A CA 1
ATOM 839 C C . ASN A 1 132 ? -29.994 17.354 16.715 1.00 215.69 645 ASN A C 1
ATOM 840 O O . ASN A 1 132 ? -30.746 16.410 16.464 1.00 192.69 645 ASN A O 1
ATOM 845 N N . LYS A 1 133 ? -28.664 17.242 16.765 1.00 202.25 646 LYS A N 1
ATOM 846 C CA . LYS A 1 133 ? -27.956 15.976 16.577 1.00 189.91 646 LYS A CA 1
ATOM 847 C C . LYS A 1 133 ? -27.399 15.420 17.908 1.00 185.91 646 LYS A C 1
ATOM 848 O O . LYS A 1 133 ? -27.298 16.149 18.907 1.00 181.74 646 LYS A O 1
ATOM 854 N N . THR A 1 134 ? -27.065 14.124 17.915 1.00 179.18 647 THR A N 1
ATOM 855 C CA . THR A 1 134 ? -26.508 13.436 19.103 1.00 176.37 647 THR A CA 1
ATOM 856 C C . THR A 1 134 ? -25.013 13.645 19.215 1.00 168.70 647 THR A C 1
ATOM 857 O O . THR A 1 134 ? -24.379 14.140 18.288 1.00 188.86 647 THR A O 1
ATOM 869 N N . ILE A 1 136 ? -22.457 11.311 19.747 1.00 165.53 649 ILE A N 1
ATOM 870 C CA . ILE A 1 136 ? -21.605 10.352 19.046 1.00 170.24 649 ILE A CA 1
ATOM 871 C C . ILE A 1 136 ? -21.504 10.706 17.585 1.00 174.60 649 ILE A C 1
ATOM 872 O O . ILE A 1 136 ? -20.431 10.572 16.994 1.00 192.26 649 ILE A O 1
ATOM 877 N N . GLU A 1 137 ? -22.611 11.151 16.998 1.00 166.35 650 GLU A N 1
ATOM 878 C CA . GLU A 1 137 ? -22.590 11.459 15.589 1.00 179.60 650 GLU A CA 1
ATOM 879 C C . GLU A 1 137 ? -21.783 12.736 15.336 1.00 177.29 650 GLU A C 1
ATOM 880 O O . GLU A 1 137 ? -21.093 12.850 14.314 1.00 207.63 650 GLU A O 1
ATOM 886 N N . LEU A 1 138 ? -21.808 13.662 16.284 1.00 162.49 651 LEU A N 1
ATOM 887 C CA . LEU A 1 138 ? -21.005 14.870 16.150 1.00 157.26 651 LEU A CA 1
ATOM 888 C C . LEU A 1 138 ? -19.529 14.561 16.133 1.00 148.91 651 LEU A C 1
ATOM 889 O O . LEU A 1 138 ? -18.780 15.165 15.383 1.00 160.01 651 LEU A O 1
ATOM 894 N N . SER A 1 139 ? -19.105 13.594 16.921 1.00 147.17 652 SER A N 1
ATOM 895 C CA . SER A 1 139 ? -17.719 13.162 16.858 1.00 156.41 652 SER A CA 1
ATOM 896 C C . SER A 1 139 ? -17.381 12.446 15.549 1.00 157.38 652 SER A C 1
ATOM 897 O O . SER A 1 139 ? -16.215 12.155 15.302 1.00 163.01 652 SER A O 1
ATOM 900 N N . ASP A 1 140 ? -18.388 12.161 14.722 1.00 164.19 653 ASP A N 1
ATOM 901 C CA . ASP A 1 140 ? -18.213 11.357 13.508 1.00 166.04 653 ASP A CA 1
ATOM 902 C C . ASP A 1 140 ? -17.705 9.965 13.927 1.00 167.21 653 ASP A C 1
ATOM 903 O O . ASP A 1 140 ? -16.701 9.456 13.412 1.00 177.43 653 ASP A O 1
ATOM 908 N N . ASN A 1 141 ? -18.412 9.377 14.893 1.00 158.91 654 ASN A N 1
ATOM 909 C CA . ASN A 1 141 ? -18.045 8.104 15.502 1.00 162.35 654 ASN A CA 1
ATOM 910 C C . ASN A 1 141 ? -16.643 8.032 16.089 1.00 152.62 654 ASN A C 1
ATOM 911 O O . ASN A 1 141 ? -16.135 6.939 16.345 1.00 171.76 654 ASN A O 1
ATOM 916 N N . GLU A 1 142 ? -16.029 9.182 16.339 1.00 141.83 655 GLU A N 1
ATOM 917 C CA . GLU A 1 142 ? -14.714 9.199 16.950 1.00 149.54 655 GLU A CA 1
ATOM 918 C C . GLU A 1 142 ? -14.863 9.161 18.479 1.00 149.27 655 GLU A C 1
ATOM 919 O O . GLU A 1 142 ? -15.785 9.735 19.053 1.00 149.15 655 GLU A O 1
ATOM 925 N N . ASN A 1 143 ? -13.956 8.445 19.120 1.00 145.53 656 ASN A N 1
ATOM 926 C CA . ASN A 1 143 ? -14.006 8.214 20.548 1.00 143.55 656 ASN A CA 1
ATOM 927 C C . ASN A 1 143 ? -12.655 7.646 20.937 1.00 148.03 656 ASN A C 1
ATOM 928 O O . ASN A 1 143 ? -12.209 6.665 20.343 1.00 184.93 656 ASN A O 1
ATOM 933 N N . PRO A 1 144 ? -11.954 8.291 21.868 1.00 145.22 657 PRO A N 1
ATOM 934 C CA . PRO A 1 144 ? -12.328 9.549 22.480 1.00 149.85 657 PRO A CA 1
ATOM 935 C C . PRO A 1 144 ? -12.464 10.673 21.456 1.00 150.04 657 PRO A C 1
ATOM 936 O O . PRO A 1 144 ? -11.928 10.583 20.348 1.00 140.82 657 PRO A O 1
ATOM 940 N N . TRP A 1 145 ? -13.199 11.708 21.845 1.00 156.80 658 TRP A N 1
ATOM 941 C CA . TRP A 1 145 ? -13.396 12.908 21.033 1.00 154.44 658 TRP A CA 1
ATOM 942 C C . TRP A 1 145 ? -12.768 14.090 21.766 1.00 143.24 658 TRP A C 1
ATOM 943 O O . TRP A 1 145 ? -13.124 14.370 22.906 1.00 139.63 658 TRP A O 1
ATOM 954 N N .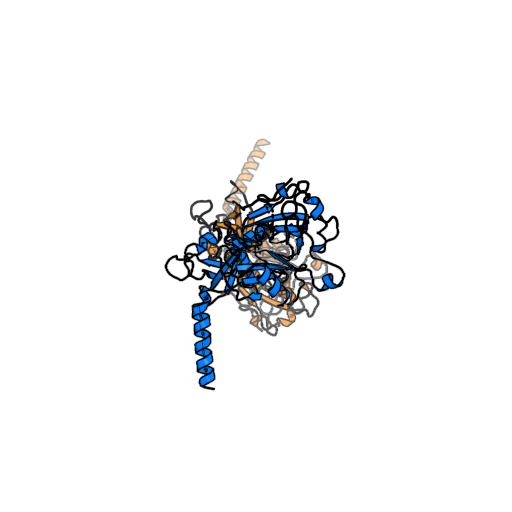 THR A 1 146 ? -11.811 14.750 21.128 1.00 141.62 659 THR A N 1
ATOM 955 C CA . THR A 1 146 ? -11.049 15.820 21.777 1.00 147.17 659 THR A CA 1
ATOM 956 C C . THR A 1 146 ? -11.568 17.184 21.353 1.00 144.88 659 THR A C 1
ATOM 957 O O . THR A 1 146 ? -11.872 17.398 20.189 1.00 158.47 659 THR A O 1
ATOM 961 N N . ILE A 1 147 ? -11.681 18.109 22.293 1.00 141.16 660 ILE A N 1
ATOM 962 C CA . ILE A 1 147 ? -12.340 19.385 22.007 1.00 141.76 660 ILE A CA 1
ATOM 963 C C . ILE A 1 147 ? -11.663 20.564 22.706 1.00 138.24 660 ILE A C 1
ATOM 964 O O . ILE A 1 147 ? -11.335 20.517 23.897 1.00 138.13 660 ILE A O 1
ATOM 969 N N . PHE A 1 148 ? -11.453 21.623 21.940 1.00 137.97 661 PHE A N 1
ATOM 970 C CA . PHE A 1 148 ? -10.769 22.799 22.439 1.00 146.83 661 PHE A CA 1
ATOM 971 C C . PHE A 1 148 ? -11.795 23.658 23.127 1.00 154.40 661 PHE A C 1
ATOM 972 O O . PHE A 1 148 ? -12.834 23.975 22.546 1.00 159.18 661 PHE A O 1
ATOM 980 N N . LEU A 1 149 ? -11.528 24.021 24.374 1.00 156.00 662 LEU A N 1
ATOM 981 C CA . LEU A 1 149 ? -12.456 24.886 25.080 1.00 152.38 662 LEU A CA 1
ATOM 982 C C . LEU A 1 149 ? -11.931 26.295 25.163 1.00 157.09 662 LEU A C 1
ATOM 983 O O . LEU A 1 149 ? -10.903 26.576 25.804 1.00 155.52 662 LEU A O 1
ATOM 988 N N . GLU A 1 150 ? -12.646 27.165 24.459 1.00 160.26 663 GLU A N 1
ATOM 989 C CA . GLU A 1 150 ? -12.389 28.581 24.463 1.00 150.63 663 GLU A CA 1
ATOM 990 C C . GLU A 1 150 ? -13.306 29.173 25.446 1.00 152.88 663 GLU A C 1
ATOM 991 O O . GLU A 1 150 ? -14.521 29.103 25.275 1.00 148.92 663 GLU A O 1
ATOM 997 N N . THR A 1 151 ? -12.722 29.783 26.465 1.00 176.61 664 THR A N 1
ATOM 998 C CA . THR A 1 151 ? -13.477 30.484 27.495 1.00 192.18 664 THR A CA 1
ATOM 999 C C . THR A 1 151 ? -12.822 31.828 27.683 1.00 189.95 664 THR A C 1
ATOM 1000 O O . THR A 1 151 ? -11.625 31.968 27.412 1.00 213.92 664 THR A O 1
ATOM 1004 N N . VAL A 1 152 ? -13.588 32.809 28.146 1.00 180.47 665 VAL A N 1
ATOM 1005 C CA . VAL A 1 152 ? -13.006 34.101 28.462 1.00 190.65 665 VAL A CA 1
ATOM 1006 C C . VAL A 1 152 ? -12.150 33.935 29.691 1.00 198.41 665 VAL A C 1
ATOM 1007 O O . VAL A 1 152 ? -12.484 33.145 30.559 1.00 205.90 665 VAL A O 1
ATOM 1011 N N . ASP A 1 153 ? -11.037 34.656 29.766 1.00 221.19 666 ASP A N 1
ATOM 1012 C CA . ASP A 1 153 ? -10.205 34.571 30.959 1.00 243.54 666 ASP A CA 1
ATOM 1013 C C . ASP A 1 153 ? -11.087 35.018 32.136 1.00 247.73 666 ASP A C 1
ATOM 1014 O O . ASP A 1 153 ? -11.653 36.103 32.086 1.00 257.91 666 ASP A O 1
ATOM 1019 N N . PRO A 1 154 ? -11.247 34.170 33.176 1.00 248.47 667 PRO A N 1
ATOM 1020 C CA . PRO A 1 154 ? -12.135 34.565 34.291 1.00 249.34 667 PRO A CA 1
ATOM 1021 C C . PRO A 1 154 ? -11.692 35.847 35.029 1.00 259.14 667 PRO A C 1
ATOM 1022 O O . PRO A 1 154 ? -12.514 36.506 35.688 1.00 232.33 667 PRO A O 1
ATOM 1026 N N . GLU A 1 155 ? -10.398 36.169 34.908 1.00 280.87 668 GLU A N 1
ATOM 1027 C CA . GLU A 1 155 ? -9.816 37.422 35.400 1.00 293.65 668 GLU A CA 1
ATOM 1028 C C . GLU A 1 155 ? -10.318 38.619 34.585 1.00 296.85 668 GLU A C 1
ATOM 1029 O O . GLU A 1 155 ? -10.862 39.569 35.152 1.00 323.01 668 GLU A O 1
ATOM 1035 N N . LEU A 1 156 ? -10.133 38.564 33.263 1.00 278.11 669 LEU A N 1
ATOM 1036 C CA . LEU A 1 156 ? -10.674 39.581 32.338 1.00 256.74 669 LEU A CA 1
ATOM 1037 C C . LEU A 1 156 ? -12.218 39.567 32.287 1.00 245.43 669 LEU A C 1
ATOM 1038 O O . LEU A 1 156 ? -12.826 40.560 31.909 1.00 232.99 669 LEU A O 1
ATOM 1043 N N . ALA A 1 157 ? -12.839 38.442 32.658 1.00 254.62 670 ALA A N 1
ATOM 1044 C CA . ALA A 1 157 ? -14.306 38.289 32.645 1.00 246.10 670 ALA A CA 1
ATOM 1045 C C . ALA A 1 157 ? -14.990 39.126 33.721 1.00 240.43 670 ALA A C 1
ATOM 1046 O O . ALA A 1 157 ? -16.073 39.678 33.502 1.00 213.17 670 ALA A O 1
ATOM 1048 N N . ALA A 1 158 ? -14.350 39.193 34.886 1.00 251.15 671 ALA A N 1
ATOM 1049 C CA . ALA A 1 158 ? -14.754 40.094 35.964 1.00 259.38 671 ALA A CA 1
ATOM 1050 C C . ALA A 1 158 ? -14.787 41.573 35.503 1.00 273.23 671 ALA A C 1
ATOM 1051 O O . ALA A 1 158 ? -15.695 42.321 35.872 1.00 266.32 671 ALA A O 1
ATOM 1053 N N . SER A 1 159 ? -13.819 41.967 34.670 1.00 280.90 672 SER A N 1
ATOM 1054 C CA . SER A 1 159 ? -13.659 43.363 34.209 1.00 275.41 672 SER A CA 1
ATOM 1055 C C . SER A 1 159 ? -14.569 43.770 33.024 1.00 278.91 672 SER A C 1
ATOM 1056 O O . SER A 1 159 ? -14.187 44.603 32.191 1.00 293.94 672 SER A O 1
ATOM 1059 N N . GLY A 1 160 ? -15.768 43.194 32.953 1.00 262.82 673 GLY A N 1
ATOM 1060 C CA . GLY A 1 160 ? -16.732 43.533 31.908 1.00 260.95 673 GLY A CA 1
ATOM 1061 C C . GLY A 1 160 ? -16.583 42.846 30.550 1.00 278.91 673 GLY A C 1
ATOM 1062 O O . GLY A 1 160 ? -17.385 43.116 29.653 1.00 294.50 673 GLY A O 1
ATOM 1063 N N . ALA A 1 161 ? -15.582 41.969 30.382 1.00 288.04 674 ALA A N 1
ATOM 1064 C CA . ALA A 1 161 ? -15.319 41.291 29.084 1.00 254.34 674 ALA A CA 1
ATOM 1065 C C . ALA A 1 161 ? -16.245 40.094 28.841 1.00 235.44 674 ALA A C 1
ATOM 1066 O O . ALA A 1 161 ? -16.773 39.501 29.794 1.00 201.35 674 ALA A O 1
ATOM 1068 N N . THR A 1 162 ? -16.438 39.763 27.558 1.00 226.57 675 THR A N 1
ATOM 1069 C CA . THR A 1 162 ? -17.202 38.569 27.128 1.00 221.19 675 THR A CA 1
ATOM 1070 C C . THR A 1 162 ? -16.600 37.871 25.904 1.00 219.11 675 THR A C 1
ATOM 1071 O O . THR A 1 162 ? -15.687 38.381 25.242 1.00 218.17 675 THR A O 1
ATOM 1075 N N . LEU A 1 163 ? -17.129 36.690 25.615 1.00 212.35 676 LEU A N 1
ATOM 1076 C CA . LEU A 1 163 ? -16.691 35.917 24.468 1.00 222.08 676 LEU A CA 1
ATOM 1077 C C . LEU A 1 163 ? -17.317 36.487 23.199 1.00 218.54 676 LEU A C 1
ATOM 1078 O O . LEU A 1 163 ? -18.547 36.481 23.079 1.00 204.84 676 LEU A O 1
ATOM 1083 N N . PRO A 1 164 ? -16.484 36.953 22.238 1.00 220.33 677 PRO A N 1
ATOM 1084 C CA . PRO A 1 164 ? -17.063 37.607 21.053 1.00 221.91 677 PRO A CA 1
ATOM 1085 C C . PRO A 1 164 ? -17.884 36.717 20.098 1.00 229.61 677 PRO A C 1
ATOM 1086 O O . PRO A 1 164 ? -17.769 35.477 20.126 1.00 244.65 677 PRO A O 1
ATOM 1090 N N . LYS A 1 165 ? -18.719 37.377 19.285 1.00 237.70 678 LYS A N 1
ATOM 1091 C CA . LYS A 1 165 ? -19.497 36.723 18.225 1.00 227.77 678 LYS A CA 1
ATOM 1092 C C . LYS A 1 165 ? -18.585 36.415 17.045 1.00 215.95 678 LYS A C 1
ATOM 1093 O O . LYS A 1 165 ? -17.557 37.080 16.819 1.00 199.44 678 LYS A O 1
ATOM 1099 N N . PHE A 1 166 ? -18.989 35.398 16.292 1.00 210.56 679 PHE A N 1
ATOM 1100 C CA . PHE A 1 166 ? -18.128 34.740 15.318 1.00 195.99 679 PHE A CA 1
ATOM 1101 C C . PHE A 1 166 ? -18.934 34.434 14.072 1.00 190.38 679 PHE A C 1
ATOM 1102 O O . PHE A 1 166 ? -19.598 33.398 13.975 1.00 197.92 679 PHE A O 1
ATOM 1110 N N . ASP A 1 167 ? -18.906 35.345 13.118 1.00 183.08 680 ASP A N 1
ATOM 1111 C CA . ASP A 1 167 ? -19.665 35.115 11.916 1.00 189.72 680 ASP A CA 1
ATOM 1112 C C . ASP A 1 167 ? -19.004 33.976 11.160 1.00 194.48 680 ASP A C 1
ATOM 1113 O O . ASP A 1 167 ? -18.100 34.182 10.341 1.00 195.04 680 ASP A O 1
ATOM 1118 N N . LYS A 1 168 ? -19.462 32.766 11.462 1.00 193.85 681 LYS A N 1
ATOM 1119 C CA . LYS A 1 168 ? -18.984 31.562 10.811 1.00 195.68 681 LYS A CA 1
ATOM 1120 C C . LYS A 1 168 ? -18.558 31.807 9.367 1.00 195.12 681 LYS A C 1
ATOM 1121 O O . LYS A 1 168 ? -17.518 31.329 8.929 1.00 193.90 681 LYS A O 1
ATOM 1127 N N . ASP A 1 169 ? -19.350 32.576 8.632 1.00 195.25 682 ASP A N 1
ATOM 1128 C CA . ASP A 1 169 ? -19.112 32.749 7.209 1.00 191.00 682 ASP A CA 1
ATOM 1129 C C . ASP A 1 169 ? -18.040 33.783 6.893 1.00 176.88 682 ASP A C 1
ATOM 1130 O O . ASP A 1 169 ? -17.276 33.589 5.949 1.00 189.62 682 ASP A O 1
ATOM 1135 N N . HIS A 1 170 ? -17.952 34.843 7.696 1.00 163.14 683 HIS A N 1
ATOM 1136 C CA . HIS A 1 170 ? -17.099 35.999 7.371 1.00 180.22 683 HIS A CA 1
ATOM 1137 C C . HIS A 1 170 ? -15.879 36.212 8.274 1.00 179.96 683 HIS A C 1
ATOM 1138 O O . HIS A 1 170 ? -14.915 36.900 7.892 1.00 179.31 683 HIS A O 1
ATOM 1145 N N . ASP A 1 171 ? -15.924 35.637 9.467 1.00 179.43 684 ASP A N 1
ATOM 1146 C CA . ASP A 1 171 ? -14.799 35.707 10.388 1.00 183.47 684 ASP A CA 1
ATOM 1147 C C . ASP A 1 171 ? -13.978 34.413 10.290 1.00 174.69 684 ASP A C 1
ATOM 1148 O O . ASP A 1 171 ? -14.469 33.398 9.812 1.00 163.81 684 ASP A O 1
ATOM 1153 N N . VAL A 1 172 ? -12.728 34.468 10.743 1.00 164.99 685 VAL A N 1
ATOM 1154 C CA . VAL A 1 172 ? -11.880 33.289 10.866 1.00 148.81 685 VAL A CA 1
ATOM 1155 C C . VAL A 1 172 ? -11.162 33.321 12.205 1.00 141.64 685 VAL A C 1
ATOM 1156 O O . VAL A 1 172 ? -10.861 34.390 12.737 1.00 142.10 685 VAL A O 1
ATOM 1168 N N . LEU A 1 174 ? -7.728 32.446 13.933 1.00 138.01 687 LEU A N 1
ATOM 1169 C CA . LEU A 1 174 ? -6.338 32.075 13.745 1.00 135.90 687 LEU A CA 1
ATOM 1170 C C . LEU A 1 174 ? -5.677 31.803 15.070 1.00 136.31 687 LEU A C 1
ATOM 1171 O O . LEU A 1 174 ? -6.326 31.940 16.100 1.00 146.66 687 LEU A O 1
ATOM 1176 N N . PHE A 1 175 ? -4.433 31.302 15.011 1.00 138.72 688 PHE A N 1
ATOM 1177 C CA . PHE A 1 175 ? -3.546 31.069 16.174 1.00 132.71 688 PHE A CA 1
ATOM 1178 C C . PHE A 1 175 ? -2.205 31.694 15.893 1.00 126.35 688 PHE A C 1
ATOM 1179 O O . PHE A 1 175 ? -1.711 31.601 14.788 1.00 130.18 688 PHE A O 1
ATOM 1187 N N . LEU A 1 176 ? -1.590 32.283 16.901 1.00 123.41 689 LEU A N 1
ATOM 1188 C CA . LEU A 1 176 ? -0.343 32.979 16.702 1.00 122.02 689 LEU A CA 1
ATOM 1189 C C . LEU A 1 176 ? 0.755 32.361 17.491 1.00 116.41 689 LEU A C 1
ATOM 1190 O O . LEU A 1 176 ? 0.560 31.971 18.633 1.00 116.79 689 LEU A O 1
ATOM 1195 N N . LYS A 1 177 ? 1.897 32.211 16.848 1.00 120.19 690 LYS A N 1
ATOM 1196 C CA . LYS A 1 177 ? 3.087 31.694 17.502 1.00 131.71 690 LYS A CA 1
ATOM 1197 C C . LYS A 1 177 ? 4.243 32.594 17.184 1.00 135.12 690 LYS A C 1
ATOM 1198 O O . LYS A 1 177 ? 4.450 32.972 16.023 1.00 133.22 690 LYS A O 1
ATOM 1212 N N . TYR A 1 179 ? 8.398 33.017 17.223 1.00 156.51 692 TYR A N 1
ATOM 1213 C CA . TYR A 1 179 ? 9.651 32.290 17.282 1.00 145.99 692 TYR A CA 1
ATOM 1214 C C . TYR A 1 179 ? 10.797 33.230 17.626 1.00 153.44 692 TYR A C 1
ATOM 1215 O O . TYR A 1 179 ? 10.947 34.308 17.028 1.00 150.50 692 TYR A O 1
ATOM 1224 N N . ASP A 1 180 ? 11.585 32.824 18.613 1.00 160.83 693 ASP A N 1
ATOM 1225 C CA . ASP A 1 180 ? 12.752 33.575 19.051 1.00 170.24 693 ASP A CA 1
ATOM 1226 C C . ASP A 1 180 ? 13.967 32.795 18.572 1.00 158.93 693 ASP A C 1
ATOM 1227 O O . ASP A 1 180 ? 14.258 31.739 19.091 1.00 145.14 693 ASP A O 1
ATOM 1232 N N . PRO A 1 181 ? 14.664 33.304 17.555 1.00 159.39 694 PRO A N 1
ATOM 1233 C CA . PRO A 1 181 ? 15.921 32.714 17.084 1.00 156.36 694 PRO A CA 1
ATOM 1234 C C . PRO A 1 181 ? 17.024 32.663 18.133 1.00 162.50 694 PRO A C 1
ATOM 1235 O O . PRO A 1 181 ? 17.823 31.731 18.129 1.00 159.41 694 PRO A O 1
ATOM 1239 N N . LYS A 1 182 ? 17.081 33.672 19.002 1.00 179.94 695 LYS A N 1
ATOM 1240 C CA . LYS A 1 182 ? 18.049 33.703 20.094 1.00 191.79 695 LYS A CA 1
ATOM 1241 C C . LYS A 1 182 ? 17.893 32.380 20.851 1.00 177.81 695 LYS A C 1
ATOM 1242 O O . LYS A 1 182 ? 18.765 31.498 20.780 1.00 160.75 695 LYS A O 1
ATOM 1248 N N . THR A 1 183 ? 16.742 32.220 21.499 1.00 170.40 696 THR A N 1
ATOM 1249 C CA . THR A 1 183 ? 16.475 31.061 22.342 1.00 176.01 696 THR A CA 1
ATOM 1250 C C . THR A 1 183 ? 16.132 29.781 21.574 1.00 172.27 696 THR A C 1
ATOM 1251 O O . THR A 1 183 ? 16.124 28.699 22.154 1.00 169.07 696 THR A O 1
ATOM 1255 N N . ARG A 1 184 ? 15.864 29.906 20.280 1.00 168.94 697 ARG A N 1
ATOM 1256 C CA . ARG A 1 184 ? 15.458 28.781 19.441 1.00 160.22 697 ARG A CA 1
ATOM 1257 C C . ARG A 1 184 ? 14.188 28.108 19.927 1.00 151.93 697 ARG A C 1
ATOM 1258 O O . ARG A 1 184 ? 14.084 26.891 19.880 1.00 165.05 697 ARG A O 1
ATOM 1266 N N . SER A 1 185 ? 13.221 28.905 20.366 1.00 136.88 698 SER A N 1
ATOM 1267 C CA . SER A 1 185 ? 12.000 28.386 20.955 1.00 135.92 698 SER A CA 1
ATOM 1268 C C . SER A 1 185 ? 10.718 28.982 20.356 1.00 143.80 698 SER A C 1
ATOM 1269 O O . SER A 1 185 ? 10.718 30.086 19.785 1.00 160.45 698 SER A O 1
ATOM 1272 N N . LEU A 1 186 ? 9.614 28.263 20.522 1.00 143.05 699 LEU A N 1
ATOM 1273 C CA . LEU A 1 186 ? 8.295 28.794 20.207 1.00 152.09 699 LEU A CA 1
ATOM 1274 C C . LEU A 1 186 ? 7.552 29.316 21.438 1.00 159.57 699 LEU A C 1
ATOM 1275 O O . LEU A 1 186 ? 7.522 28.679 22.487 1.00 176.12 699 LEU A O 1
ATOM 1280 N N . ASN A 1 187 ? 6.920 30.470 21.293 1.00 161.38 700 ASN A N 1
ATOM 1281 C CA . ASN A 1 187 ? 6.195 31.063 22.391 1.00 161.99 700 ASN A CA 1
ATOM 1282 C C . ASN A 1 187 ? 4.773 31.321 21.920 1.00 156.64 700 ASN A C 1
ATOM 1283 O O . ASN A 1 187 ? 4.512 32.212 21.113 1.00 141.50 700 ASN A O 1
ATOM 1288 N N . TYR A 1 188 ? 3.856 30.494 22.396 1.00 157.98 701 TYR A N 1
ATOM 1289 C CA . TYR A 1 188 ? 2.447 30.643 22.049 1.00 158.99 701 TYR A CA 1
ATOM 1290 C C . TYR A 1 188 ? 1.944 32.098 22.256 1.00 150.27 701 TYR A C 1
ATOM 1291 O O . TYR A 1 188 ? 2.215 32.694 23.283 1.00 151.95 701 TYR A O 1
ATOM 1300 N N . CYS A 1 189 ? 1.227 32.659 21.282 1.00 140.86 702 CYS A N 1
ATOM 1301 C CA . CYS A 1 189 ? 0.635 33.992 21.424 1.00 147.95 702 CYS A CA 1
ATOM 1302 C C . CYS A 1 189 ? -0.857 33.959 21.197 1.00 150.14 702 CYS A C 1
ATOM 1303 O O . CYS A 1 189 ? -1.437 34.892 20.624 1.00 163.10 702 CYS A O 1
ATOM 1306 N N . GLY A 1 190 ? -1.484 32.887 21.650 1.00 143.82 703 GLY A N 1
ATOM 1307 C CA . GLY A 1 190 ? -2.934 32.833 21.679 1.00 147.58 703 GLY A CA 1
ATOM 1308 C C . GLY A 1 190 ? -3.546 32.796 20.305 1.00 141.91 703 GLY A C 1
ATOM 1309 O O . GLY A 1 190 ? -2.844 32.707 19.309 1.00 147.39 703 GLY A O 1
ATOM 1310 N N . HIS A 1 191 ? -4.864 32.918 20.267 1.00 136.46 704 HIS A N 1
ATOM 1311 C CA . HIS A 1 191 ? -5.613 32.906 19.024 1.00 141.17 704 HIS A CA 1
ATOM 1312 C C . HIS A 1 191 ? -6.223 34.289 18.853 1.00 149.33 704 HIS A C 1
ATOM 1313 O O . HIS A 1 191 ? -6.312 35.027 19.826 1.00 172.87 704 HIS A O 1
ATOM 1320 N N . ILE A 1 192 ? -6.624 34.633 17.630 1.00 146.59 705 ILE A N 1
ATOM 1321 C CA . ILE A 1 192 ? -7.457 35.807 17.374 1.00 147.33 705 ILE A CA 1
ATOM 1322 C C . ILE A 1 192 ? -8.624 35.427 16.487 1.00 150.10 705 ILE A C 1
ATOM 1323 O O . ILE A 1 192 ? -8.507 34.562 15.615 1.00 151.34 705 ILE A O 1
ATOM 1328 N N . TYR A 1 193 ? -9.762 36.054 16.742 1.00 156.31 706 TYR A N 1
ATOM 1329 C CA . TYR A 1 193 ? -10.824 36.086 15.770 1.00 159.21 706 TYR A CA 1
ATOM 1330 C C . TYR A 1 193 ? -10.522 37.328 14.930 1.00 157.09 706 TYR A C 1
ATOM 1331 O O . TYR A 1 193 ? -10.017 38.334 15.460 1.00 155.18 706 TYR A O 1
ATOM 1340 N N . THR A 1 194 ? -10.816 37.241 13.634 1.00 152.03 707 THR A N 1
ATOM 1341 C CA . THR A 1 194 ? -10.741 38.385 12.709 1.00 154.36 707 THR A CA 1
ATOM 1342 C C . THR A 1 194 ? -11.544 38.097 11.428 1.00 149.54 707 THR A C 1
ATOM 1343 O O . THR A 1 194 ? -11.820 36.944 11.126 1.00 137.99 707 THR A O 1
ATOM 1347 N N . PRO A 1 195 ? -11.926 39.146 10.677 1.00 159.38 708 PRO A N 1
ATOM 1348 C CA . PRO A 1 195 ? -12.753 38.887 9.510 1.00 160.55 708 PRO A CA 1
ATOM 1349 C C . PRO A 1 195 ? -11.891 38.383 8.397 1.00 155.06 708 PRO A C 1
ATOM 1350 O O . PRO A 1 195 ? -10.739 38.805 8.283 1.00 152.46 708 PRO A O 1
ATOM 1354 N N . ILE A 1 196 ? -12.445 37.505 7.574 1.00 154.35 709 ILE A N 1
ATOM 1355 C CA . ILE A 1 196 ? -11.676 36.903 6.499 1.00 167.36 709 ILE A CA 1
ATOM 1356 C C . ILE A 1 196 ? -11.086 37.978 5.612 1.00 163.52 709 ILE A C 1
ATOM 1357 O O . ILE A 1 196 ? -9.903 37.926 5.252 1.00 155.44 709 ILE A O 1
ATOM 1362 N N . SER A 1 197 ? -11.915 38.972 5.311 1.00 164.67 710 SER A N 1
ATOM 1363 C CA . SER A 1 197 ? -11.558 40.074 4.414 1.00 158.38 710 SER A CA 1
ATOM 1364 C C . SER A 1 197 ? -10.356 40.929 4.864 1.00 145.43 710 SER A C 1
ATOM 1365 O O . SER A 1 197 ? -9.801 41.695 4.090 1.00 132.00 710 SER A O 1
ATOM 1368 N N . CYS A 1 198 ? -9.943 40.771 6.108 1.00 150.65 711 CYS A N 1
ATOM 1369 C CA . CYS A 1 198 ? -8.880 41.575 6.674 1.00 161.10 711 CYS A CA 1
ATOM 1370 C C . CYS A 1 198 ? -7.532 41.378 5.945 1.00 162.96 711 CYS A C 1
ATOM 1371 O O . CYS A 1 198 ? -7.246 40.303 5.447 1.00 168.39 711 CYS A O 1
ATOM 1374 N N . LYS A 1 199 ? -6.723 42.431 5.863 1.00 171.36 712 LYS A N 1
ATOM 1375 C CA . LYS A 1 199 ? -5.345 42.323 5.367 1.00 171.07 712 LYS A CA 1
ATOM 1376 C C . LYS A 1 199 ? -4.450 41.773 6.458 1.00 154.51 712 LYS A C 1
ATOM 1377 O O . LYS A 1 199 ? -4.735 41.948 7.636 1.00 156.61 712 LYS A O 1
ATOM 1383 N N . ILE A 1 200 ? -3.364 41.120 6.073 1.00 147.22 713 ILE A N 1
ATOM 1384 C CA . ILE A 1 200 ? -2.358 40.662 7.046 1.00 155.43 713 ILE A CA 1
ATOM 1385 C C . ILE A 1 200 ? -1.682 41.853 7.735 1.00 155.10 713 ILE A C 1
ATOM 1386 O O . ILE A 1 200 ? -1.327 41.780 8.917 1.00 142.91 713 ILE A O 1
ATOM 1391 N N . ARG A 1 201 ? -1.497 42.945 6.995 1.00 161.00 714 ARG A N 1
ATOM 1392 C CA . ARG A 1 201 ? -0.796 44.124 7.527 1.00 170.12 714 ARG A CA 1
ATOM 1393 C C . ARG A 1 201 ? -1.475 44.652 8.805 1.00 169.38 714 ARG A C 1
ATOM 1394 O O . ARG A 1 201 ? -0.804 45.175 9.708 1.00 154.38 714 ARG A O 1
ATOM 1402 N N . ASP A 1 202 ? -2.797 44.479 8.874 1.00 169.16 715 ASP A N 1
ATOM 1403 C CA . ASP A 1 202 ? -3.611 44.963 9.995 1.00 172.64 715 ASP A CA 1
ATOM 1404 C C . ASP A 1 202 ? -3.494 44.110 11.270 1.00 165.71 715 ASP A C 1
ATOM 1405 O O . ASP A 1 202 ? -3.899 44.541 12.354 1.00 162.06 715 ASP A O 1
ATOM 1410 N N . LEU A 1 203 ? -2.927 42.913 11.144 1.00 161.75 716 LEU A N 1
ATOM 1411 C CA . LEU A 1 203 ? -2.765 42.018 12.281 1.00 157.27 716 LEU A CA 1
ATOM 1412 C C . LEU A 1 203 ? -1.345 42.048 12.838 1.00 153.70 716 LEU A C 1
ATOM 1413 O O . LEU A 1 203 ? -1.056 41.389 13.835 1.00 149.38 716 LEU A O 1
ATOM 1418 N N . LEU A 1 204 ? -0.462 42.816 12.209 1.00 157.19 717 LEU A N 1
ATOM 1419 C CA . LEU A 1 204 ? 0.909 42.976 12.709 1.00 160.45 717 LEU A CA 1
ATOM 1420 C C . LEU A 1 204 ? 0.971 43.622 14.089 1.00 161.02 717 LEU A C 1
ATOM 1421 O O . LEU A 1 204 ? 1.646 43.110 14.980 1.00 131.02 717 LEU A O 1
ATOM 1426 N N . PRO A 1 205 ? 0.263 44.751 14.276 1.00 180.46 718 PRO A N 1
ATOM 1427 C CA . PRO A 1 205 ? 0.264 45.304 15.629 1.00 195.18 718 PRO A CA 1
ATOM 1428 C C . PRO A 1 205 ? 0.057 44.184 16.650 1.00 189.63 718 PRO A C 1
ATOM 1429 O O . PRO A 1 205 ? 0.961 43.868 17.424 1.00 166.66 718 PRO A O 1
ATOM 1433 N N . VAL A 1 206 ? -1.104 43.547 16.566 1.00 187.30 719 VAL A N 1
ATOM 1434 C CA . VAL A 1 206 ? -1.524 42.568 17.539 1.00 185.50 719 VAL A CA 1
ATOM 1435 C C . VAL A 1 206 ? -0.425 41.549 17.774 1.00 174.63 719 VAL A C 1
ATOM 1436 O O . VAL A 1 206 ? -0.215 41.126 18.909 1.00 174.59 719 VAL A O 1
ATOM 1448 N N . CYS A 1 208 ? 2.843 41.969 17.282 1.00 171.88 721 CYS A N 1
ATOM 1449 C CA . CYS A 1 208 ? 3.888 42.667 18.003 1.00 179.23 721 CYS A CA 1
ATOM 1450 C C . CYS A 1 208 ? 3.515 42.711 19.479 1.00 172.37 721 CYS A C 1
ATOM 1451 O O . CYS A 1 208 ? 4.309 42.308 20.332 1.00 155.81 721 CYS A O 1
ATOM 1454 N N . ASP A 1 209 ? 2.306 43.205 19.759 1.00 172.21 722 ASP A N 1
ATOM 1455 C CA . ASP A 1 209 ? 1.844 43.379 21.127 1.00 171.90 722 ASP A CA 1
ATOM 1456 C C . ASP A 1 209 ? 2.021 42.057 21.822 1.00 168.99 722 ASP A C 1
ATOM 1457 O O . ASP A 1 209 ? 2.878 41.941 22.695 1.00 180.29 722 ASP A O 1
ATOM 1462 N N . ARG A 1 210 ? 1.259 41.047 21.404 1.00 164.73 723 ARG A N 1
ATOM 1463 C CA . ARG A 1 210 ? 1.231 39.747 22.110 1.00 161.93 723 ARG A CA 1
ATOM 1464 C C . ARG A 1 210 ? 2.628 39.182 22.411 1.00 149.38 723 ARG A C 1
ATOM 1465 O O . ARG A 1 210 ? 2.906 38.718 23.514 1.00 140.45 723 ARG A O 1
ATOM 1473 N N . ALA A 1 211 ? 3.517 39.287 21.438 1.00 155.36 724 ALA A N 1
ATOM 1474 C CA . ALA A 1 211 ? 4.916 38.919 21.630 1.00 160.25 724 ALA A CA 1
ATOM 1475 C C . ALA A 1 211 ? 5.661 39.880 22.536 1.00 157.60 724 ALA A C 1
ATOM 1476 O O . ALA A 1 211 ? 6.796 39.604 22.927 1.00 156.58 724 ALA A O 1
ATOM 1478 N N . GLY A 1 212 ? 5.055 41.023 22.831 1.00 158.57 725 GLY A N 1
ATOM 1479 C CA . GLY A 1 212 ? 5.707 42.030 23.638 1.00 163.61 725 GLY A CA 1
ATOM 1480 C C . GLY A 1 212 ? 6.840 42.600 22.827 1.00 177.27 725 GLY A C 1
ATOM 1481 O O . GLY A 1 212 ? 8.005 42.478 23.190 1.00 187.88 725 GLY A O 1
ATOM 1482 N N . PHE A 1 213 ? 6.488 43.180 21.691 1.00 187.63 726 PHE A N 1
ATOM 1483 C CA . PHE A 1 213 ? 7.419 43.976 20.927 1.00 193.33 726 PHE A CA 1
ATOM 1484 C C . PHE A 1 213 ? 6.878 45.390 20.864 1.00 188.84 726 PHE A C 1
ATOM 1485 O O . PHE A 1 213 ? 5.697 45.638 21.151 1.00 176.13 726 PHE A O 1
ATOM 1493 N N . ILE A 1 214 ? 7.748 46.314 20.471 1.00 196.73 727 ILE A N 1
ATOM 1494 C CA . ILE A 1 214 ? 7.341 47.694 20.229 1.00 202.90 727 ILE A CA 1
ATOM 1495 C C . ILE A 1 214 ? 6.445 47.689 19.000 1.00 195.36 727 ILE A C 1
ATOM 1496 O O . ILE A 1 214 ? 6.611 46.858 18.118 1.00 208.49 727 ILE A O 1
ATOM 1501 N N . GLN A 1 215 ? 5.492 48.607 18.940 1.00 197.15 728 GLN A N 1
ATOM 1502 C CA . GLN A 1 215 ? 4.682 48.768 17.733 1.00 200.63 728 GLN A CA 1
ATOM 1503 C C . GLN A 1 215 ? 5.552 49.085 16.505 1.00 200.20 728 GLN A C 1
ATOM 1504 O O . GLN A 1 215 ? 6.683 49.552 16.628 1.00 201.90 728 GLN A O 1
ATOM 1510 N N . ASP A 1 216 ? 5.026 48.808 15.317 1.00 203.84 729 ASP A N 1
ATOM 1511 C CA . ASP A 1 216 ? 5.784 48.983 14.072 1.00 206.39 729 ASP A CA 1
ATOM 1512 C C . ASP A 1 216 ? 7.143 48.304 14.118 1.00 203.51 729 ASP A C 1
ATOM 1513 O O . ASP A 1 216 ? 8.110 48.835 13.567 1.00 198.28 729 ASP A O 1
ATOM 1518 N N . THR A 1 217 ? 7.221 47.150 14.789 1.00 200.57 730 THR A N 1
ATOM 1519 C CA . THR A 1 217 ? 8.408 46.293 14.711 1.00 195.92 730 THR A CA 1
ATOM 1520 C C . THR A 1 217 ? 8.366 45.532 13.389 1.00 188.76 730 THR A C 1
ATOM 1521 O O . THR A 1 217 ? 7.296 45.103 12.942 1.00 192.83 730 THR A O 1
ATOM 1525 N N . SER A 1 218 ? 9.520 45.390 12.746 1.00 169.96 731 SER A N 1
ATOM 1526 C CA . SER A 1 218 ? 9.569 44.727 11.452 1.00 179.62 731 SER A CA 1
ATOM 1527 C C . SER A 1 218 ? 9.541 43.193 11.657 1.00 187.94 731 SER A C 1
ATOM 1528 O O . SER A 1 218 ? 10.469 42.638 12.263 1.00 180.44 731 SER A O 1
ATOM 1531 N N . LEU A 1 219 ? 8.471 42.534 11.171 1.00 183.40 732 LEU A N 1
ATOM 1532 C CA . LEU A 1 219 ? 8.254 41.081 11.342 1.00 177.83 732 LEU A CA 1
ATOM 1533 C C . LEU A 1 219 ? 8.451 40.241 10.090 1.00 178.77 732 LEU A C 1
ATOM 1534 O O . LEU A 1 219 ? 8.515 40.763 8.988 1.00 201.43 732 LEU A O 1
ATOM 1539 N N . ILE A 1 220 ? 8.519 38.925 10.287 1.00 166.25 733 ILE A N 1
ATOM 1540 C CA . ILE A 1 220 ? 8.508 37.947 9.204 1.00 154.55 733 ILE A CA 1
ATOM 1541 C C . ILE A 1 220 ? 7.424 36.943 9.552 1.00 146.51 733 ILE A C 1
ATOM 1542 O O . ILE A 1 220 ? 7.418 36.437 10.655 1.00 146.36 733 ILE A O 1
ATOM 1547 N N . LEU A 1 221 ? 6.501 36.669 8.634 1.00 150.90 734 LEU A N 1
ATOM 1548 C CA . LEU A 1 221 ? 5.391 35.755 8.922 1.00 149.84 734 LEU A CA 1
ATOM 1549 C C . LEU A 1 221 ? 5.409 34.486 8.086 1.00 154.99 734 LEU A C 1
ATOM 1550 O O . LEU A 1 221 ? 5.768 34.531 6.914 1.00 160.08 734 LEU A O 1
ATOM 1555 N N . TYR A 1 222 ? 4.974 33.377 8.697 1.00 156.83 735 TYR A N 1
ATOM 1556 C CA . TYR A 1 222 ? 4.772 32.090 8.014 1.00 145.92 735 TYR A CA 1
ATOM 1557 C C . TYR A 1 222 ? 3.439 31.463 8.355 1.00 149.19 735 TYR A C 1
ATOM 1558 O O . TYR A 1 222 ? 2.817 31.815 9.373 1.00 150.04 735 TYR A O 1
ATOM 1567 N N . GLU A 1 223 ? 2.999 30.544 7.496 1.00 138.55 736 GLU A N 1
ATOM 1568 C CA . GLU A 1 223 ? 1.938 29.607 7.861 1.00 134.70 736 GLU A CA 1
ATOM 1569 C C . GLU A 1 223 ? 2.608 28.304 8.222 1.00 132.25 736 GLU A C 1
ATOM 1570 O O . GLU A 1 223 ? 3.324 27.720 7.421 1.00 134.12 736 GLU A O 1
ATOM 1576 N N . GLU A 1 224 ? 2.372 27.860 9.448 1.00 139.30 737 GLU A N 1
ATOM 1577 C CA . GLU A 1 224 ? 2.575 26.473 9.805 1.00 133.42 737 GLU A CA 1
ATOM 1578 C C . GLU A 1 224 ? 1.469 25.692 9.088 1.00 129.81 737 GLU A C 1
ATOM 1579 O O . GLU A 1 224 ? 0.259 25.870 9.385 1.00 114.03 737 GLU A O 1
ATOM 1585 N N . VAL A 1 225 ? 1.868 24.878 8.110 1.00 123.23 738 VAL A N 1
ATOM 1586 C CA . VAL A 1 225 ? 0.877 24.149 7.337 1.00 123.31 738 VAL A CA 1
ATOM 1587 C C . VAL A 1 225 ? 0.770 22.745 7.823 1.00 129.06 738 VAL A C 1
ATOM 1588 O O . VAL A 1 225 ? -0.320 22.286 8.179 1.00 137.40 738 VAL A O 1
ATOM 1592 N N . LYS A 1 226 ? 1.902 22.054 7.799 1.00 135.79 739 LYS A N 1
ATOM 1593 C CA . LYS A 1 226 ? 2.026 20.752 8.437 1.00 142.35 739 LYS A CA 1
ATOM 1594 C C . LYS A 1 226 ? 3.465 20.596 8.872 1.00 147.35 739 LYS A C 1
ATOM 1595 O O . LYS A 1 226 ? 4.285 21.522 8.702 1.00 145.86 739 LYS A O 1
ATOM 1601 N N . PRO A 1 227 ? 3.786 19.431 9.441 1.00 145.11 740 PRO A N 1
ATOM 1602 C CA . PRO A 1 227 ? 5.175 19.235 9.813 1.00 144.27 740 PRO A CA 1
ATOM 1603 C C . PRO A 1 227 ? 6.092 19.264 8.602 1.00 146.35 740 PRO A C 1
ATOM 1604 O O . PRO A 1 227 ? 5.746 18.707 7.565 1.00 143.55 740 PRO A O 1
ATOM 1608 N N . ASN A 1 228 ? 7.229 19.947 8.729 1.00 154.21 741 ASN A N 1
ATOM 1609 C CA . ASN A 1 228 ? 8.229 20.098 7.632 1.00 165.59 741 ASN A CA 1
ATOM 1610 C C . ASN A 1 228 ? 7.910 21.193 6.581 1.00 165.97 741 ASN A C 1
ATOM 1611 O O . ASN A 1 228 ? 8.804 21.739 5.908 1.00 163.40 741 ASN A O 1
ATOM 1616 N N . LEU A 1 229 ? 6.634 21.533 6.490 1.00 162.12 742 LEU A N 1
ATOM 1617 C CA . LEU A 1 229 ? 6.167 22.529 5.557 1.00 153.66 742 LEU A CA 1
ATOM 1618 C C . LEU A 1 229 ? 5.832 23.821 6.295 1.00 157.64 742 LEU A C 1
ATOM 1619 O O . LEU A 1 229 ? 4.963 23.856 7.203 1.00 159.51 742 LEU A O 1
ATOM 1624 N N . THR A 1 230 ? 6.540 24.878 5.925 1.00 137.33 743 THR A N 1
ATOM 1625 C CA . THR A 1 230 ? 6.362 26.126 6.612 1.00 140.47 743 THR A CA 1
ATOM 1626 C C . THR A 1 230 ? 6.521 27.285 5.635 1.00 142.63 743 THR A C 1
ATOM 1627 O O . THR A 1 230 ? 7.570 27.909 5.571 1.00 155.61 743 THR A O 1
ATOM 1631 N N . GLU A 1 231 ? 5.457 27.601 4.910 1.00 140.70 744 GLU A N 1
ATOM 1632 C CA . GLU A 1 231 ? 5.537 28.580 3.843 1.00 141.79 744 GLU A CA 1
ATOM 1633 C C . GLU A 1 231 ? 5.569 29.988 4.390 1.00 148.08 744 GLU A C 1
ATOM 1634 O O . GLU A 1 231 ? 4.850 30.295 5.347 1.00 153.62 744 GLU A O 1
ATOM 1640 N N . ARG A 1 232 ? 6.423 30.825 3.784 1.00 148.39 745 ARG A N 1
ATOM 1641 C CA . ARG A 1 232 ? 6.534 32.246 4.133 1.00 150.03 745 ARG A CA 1
ATOM 1642 C C . ARG A 1 232 ? 5.355 32.978 3.530 1.00 154.88 745 ARG A C 1
ATOM 1643 O O . ARG A 1 232 ? 4.895 32.608 2.454 1.00 160.10 745 ARG A O 1
ATOM 1651 N N . ILE A 1 233 ? 4.830 33.978 4.235 1.00 157.26 746 ILE A N 1
ATOM 1652 C CA . ILE A 1 233 ? 3.805 34.836 3.670 1.00 158.34 746 ILE A CA 1
ATOM 1653 C C . ILE A 1 233 ? 4.557 35.999 3.062 1.00 160.74 746 ILE A C 1
ATOM 1654 O O . ILE A 1 233 ? 5.392 36.599 3.751 1.00 151.21 746 ILE A O 1
ATOM 1659 N N . GLN A 1 234 ? 4.286 36.272 1.777 1.00 157.69 747 GLN A N 1
ATOM 1660 C CA . GLN A 1 234 ? 5.075 37.220 0.990 1.00 163.70 747 GLN A CA 1
ATOM 1661 C C . GLN A 1 234 ? 4.407 38.582 0.919 1.00 161.28 747 GLN A C 1
ATOM 1662 O O . GLN A 1 234 ? 5.022 39.608 1.233 1.00 176.20 747 GLN A O 1
ATOM 1668 N N . ASP A 1 235 ? 3.166 38.609 0.470 1.00 156.37 748 ASP A N 1
ATOM 1669 C CA . ASP A 1 235 ? 2.464 39.868 0.413 1.00 168.61 748 ASP A CA 1
ATOM 1670 C C . ASP A 1 235 ? 1.612 39.949 1.670 1.00 163.49 748 ASP A C 1
ATOM 1671 O O . ASP A 1 235 ? 0.749 39.107 1.889 1.00 163.64 748 ASP A O 1
ATOM 1676 N N . TYR A 1 236 ? 1.877 40.958 2.496 1.00 156.88 749 TYR A N 1
ATOM 1677 C CA . TYR A 1 236 ? 1.033 41.254 3.643 1.00 155.36 749 TYR A CA 1
ATOM 1678 C C . TYR A 1 236 ? -0.248 41.999 3.240 1.00 156.01 749 TYR A C 1
ATOM 1679 O O . TYR A 1 236 ? -1.283 41.847 3.873 1.00 158.33 749 TYR A O 1
ATOM 1688 N N . ASP A 1 237 ? -0.182 42.794 2.177 1.00 171.08 750 ASP A N 1
ATOM 1689 C CA . ASP A 1 237 ? -1.285 43.697 1.800 1.00 169.66 750 ASP A CA 1
ATOM 1690 C C . ASP A 1 237 ? -2.466 43.024 1.097 1.00 156.99 750 ASP A C 1
ATOM 1691 O O . ASP A 1 237 ? -3.267 43.694 0.425 1.00 139.22 750 ASP A O 1
ATOM 1696 N N . VAL A 1 238 ? -2.588 41.713 1.286 1.00 147.37 751 VAL A N 1
ATOM 1697 C CA . VAL A 1 238 ? -3.696 40.963 0.727 1.00 148.10 751 VAL A CA 1
ATOM 1698 C C . VAL A 1 238 ? -4.589 40.421 1.824 1.00 154.57 751 VAL A C 1
ATOM 1699 O O . VAL A 1 238 ? -4.199 40.347 3.005 1.00 140.80 751 VAL A O 1
ATOM 1703 N N . SER A 1 239 ? -5.792 40.022 1.424 1.00 161.13 752 SER A N 1
ATOM 1704 C CA . SER A 1 239 ? -6.727 39.433 2.369 1.00 162.47 752 SER A CA 1
ATOM 1705 C C . SER A 1 239 ? -6.264 38.037 2.798 1.00 159.11 752 SER A C 1
ATOM 1706 O O . SER A 1 239 ? -5.591 37.337 2.038 1.00 163.87 752 SER A O 1
ATOM 1709 N N . LEU A 1 240 ? -6.640 37.667 4.022 1.00 161.15 753 LEU A N 1
ATOM 1710 C CA . LEU A 1 240 ? -6.287 36.392 4.654 1.00 154.69 753 LEU A CA 1
ATOM 1711 C C . LEU A 1 240 ? -6.689 35.215 3.810 1.00 156.98 753 LEU A C 1
ATOM 1712 O O . LEU A 1 240 ? -5.959 34.235 3.694 1.00 176.72 753 LEU A O 1
ATOM 1717 N N . ASP A 1 241 ? -7.882 35.311 3.256 1.00 154.21 754 ASP A N 1
ATOM 1718 C CA . ASP A 1 241 ? -8.326 34.427 2.214 1.00 153.16 754 ASP A CA 1
ATOM 1719 C C . ASP A 1 241 ? -7.178 34.043 1.270 1.00 150.58 754 ASP A C 1
ATOM 1720 O O . ASP A 1 241 ? -6.815 32.869 1.169 1.00 146.27 754 ASP A O 1
ATOM 1725 N N . LYS A 1 242 ? -6.602 35.043 0.606 1.00 155.32 755 LYS A N 1
ATOM 1726 C CA . LYS A 1 242 ? -5.542 34.842 -0.385 1.00 159.82 755 LYS A CA 1
ATOM 1727 C C . LYS A 1 242 ? -4.208 34.456 0.248 1.00 156.01 755 LYS A C 1
ATOM 1728 O O . LYS A 1 242 ? -3.440 33.696 -0.344 1.00 167.20 755 LYS A O 1
ATOM 1734 N N . ALA A 1 243 ? -3.959 34.945 1.461 1.00 152.25 756 ALA A N 1
ATOM 1735 C CA . ALA A 1 243 ? -2.635 34.849 2.115 1.00 154.94 756 ALA A CA 1
ATOM 1736 C C . ALA A 1 243 ? -2.212 33.492 2.677 1.00 149.75 756 ALA A C 1
ATOM 1737 O O . ALA A 1 243 ? -1.015 33.237 2.807 1.00 145.87 756 ALA A O 1
ATOM 1739 N N . LEU A 1 244 ? -3.177 32.654 3.052 1.00 156.62 757 LEU A N 1
ATOM 1740 C CA . LEU A 1 244 ? -2.911 31.283 3.535 1.00 160.13 757 LEU A CA 1
ATOM 1741 C C . LEU A 1 244 ? -3.523 30.291 2.557 1.00 156.31 757 LEU A C 1
ATOM 1742 O O . LEU A 1 244 ? -4.732 30.292 2.371 1.00 158.04 757 LEU A O 1
ATOM 1747 N N . ASP A 1 245 ? -2.716 29.446 1.930 1.00 159.38 758 ASP A N 1
ATOM 1748 C CA . ASP A 1 245 ? -3.281 28.529 0.939 1.00 171.27 758 ASP A CA 1
ATOM 1749 C C . ASP A 1 245 ? -4.150 27.536 1.682 1.00 165.00 758 ASP A C 1
ATOM 1750 O O . ASP A 1 245 ? -3.686 26.832 2.574 1.00 168.28 758 ASP A O 1
ATOM 1755 N N . GLU A 1 246 ? -5.416 27.489 1.296 1.00 171.42 759 GLU A N 1
ATOM 1756 C CA . GLU A 1 246 ? -6.462 26.833 2.081 1.00 166.26 759 GLU A CA 1
ATOM 1757 C C . GLU A 1 246 ? -6.650 27.478 3.478 1.00 145.61 759 GLU A C 1
ATOM 1758 O O . GLU A 1 246 ? -6.208 26.971 4.508 1.00 127.10 759 GLU A O 1
ATOM 1764 N N . LEU A 1 247 ? -7.291 28.638 3.486 1.00 139.21 760 LEU A N 1
ATOM 1765 C CA . LEU A 1 247 ? -7.587 29.289 4.737 1.00 136.79 760 LEU A CA 1
ATOM 1766 C C . LEU A 1 247 ? -8.619 28.445 5.382 1.00 135.26 760 LEU A C 1
ATOM 1767 O O . LEU A 1 247 ? -9.491 27.878 4.704 1.00 119.48 760 LEU A O 1
ATOM 1780 N N . ASP A 1 249 ? -10.292 27.896 9.779 1.00 136.79 762 ASP A N 1
ATOM 1781 C CA . ASP A 1 249 ? -10.120 28.059 11.195 1.00 139.54 762 ASP A CA 1
ATOM 1782 C C . ASP A 1 249 ? -9.071 27.109 11.781 1.00 137.81 762 ASP A C 1
ATOM 1783 O O . ASP A 1 249 ? -8.958 25.937 11.371 1.00 125.66 762 ASP A O 1
ATOM 1788 N N . GLY A 1 250 ? -8.289 27.640 12.724 1.00 133.98 763 GLY A N 1
ATOM 1789 C CA . GLY A 1 250 ? -7.222 26.888 13.358 1.00 135.86 763 GLY A CA 1
ATOM 1790 C C . GLY A 1 250 ? -5.969 26.874 12.516 1.00 140.13 763 GLY A C 1
ATOM 1791 O O . GLY A 1 250 ? -5.050 26.086 12.750 1.00 141.88 763 GLY A O 1
ATOM 1792 N N . ASP A 1 251 ? -5.933 27.717 11.495 1.00 144.70 764 ASP A N 1
ATOM 1793 C CA . ASP A 1 251 ? -4.680 27.942 10.804 1.00 145.15 764 ASP A CA 1
ATOM 1794 C C . ASP A 1 251 ? -3.757 28.658 11.776 1.00 142.50 764 ASP A C 1
ATOM 1795 O O . ASP A 1 251 ? -4.214 29.271 12.738 1.00 144.78 764 ASP A O 1
ATOM 1800 N N . ILE A 1 252 ? -2.461 28.521 11.554 1.00 136.91 765 ILE A N 1
ATOM 1801 C CA . ILE A 1 252 ? -1.463 28.992 12.494 1.00 128.43 765 ILE A CA 1
ATOM 1802 C C . ILE A 1 252 ? -0.501 29.883 11.786 1.00 126.82 765 ILE A C 1
ATOM 1803 O O . ILE A 1 252 ? 0.140 29.456 10.844 1.00 144.65 765 ILE A O 1
ATOM 1808 N N . ILE A 1 253 ? -0.383 31.118 12.222 1.00 125.58 766 ILE A N 1
ATOM 1809 C CA . ILE A 1 253 ? 0.663 31.970 11.707 1.00 124.49 766 ILE A CA 1
ATOM 1810 C C . ILE A 1 253 ? 1.797 31.974 12.693 1.00 123.76 766 ILE A C 1
ATOM 1811 O O . ILE A 1 253 ? 1.588 32.109 13.902 1.00 129.93 766 ILE A O 1
ATOM 1816 N N . VAL A 1 254 ? 3.002 31.817 12.184 1.00 122.59 767 VAL A N 1
ATOM 1817 C CA . VAL A 1 254 ? 4.170 31.892 13.032 1.00 138.12 767 VAL A CA 1
ATOM 1818 C C . VAL A 1 254 ? 4.901 33.097 12.596 1.00 143.16 767 VAL A C 1
ATOM 1819 O O . VAL A 1 254 ? 5.014 33.332 11.401 1.00 148.67 767 VAL A O 1
ATOM 1823 N N . PHE A 1 255 ? 5.381 33.877 13.554 1.00 150.29 768 PHE A N 1
ATOM 1824 C CA . PHE A 1 255 ? 6.062 35.117 13.222 1.00 157.19 768 PHE A CA 1
ATOM 1825 C C . PHE A 1 255 ? 7.271 35.323 14.089 1.00 146.95 768 PHE A C 1
ATOM 1826 O O . PHE A 1 255 ? 7.383 34.742 15.162 1.00 139.18 768 PHE A O 1
ATOM 1834 N N . GLN A 1 256 ? 8.130 36.215 13.627 1.00 140.13 769 GLN A N 1
ATOM 1835 C CA . GLN A 1 256 ? 9.344 36.535 14.331 1.00 145.57 769 GLN A CA 1
ATOM 1836 C C . GLN A 1 256 ? 9.793 37.936 13.976 1.00 159.46 769 GLN A C 1
ATOM 1837 O O . GLN A 1 256 ? 9.193 38.607 13.128 1.00 158.59 769 GLN A O 1
ATOM 1843 N N . LYS A 1 257 ? 10.863 38.362 14.633 1.00 167.20 770 LYS A N 1
ATOM 1844 C CA . LYS A 1 257 ? 11.490 39.630 14.323 1.00 173.12 770 LYS A CA 1
ATOM 1845 C C . LYS A 1 257 ? 12.218 39.529 12.991 1.00 165.64 770 LYS A C 1
ATOM 1846 O O . LYS A 1 257 ? 12.787 38.482 12.663 1.00 165.06 770 LYS A O 1
ATOM 1852 N N . ASP A 1 258 ? 12.144 40.605 12.212 1.00 176.78 771 ASP A N 1
ATOM 1853 C CA . ASP A 1 258 ? 12.961 40.767 11.017 1.00 184.03 771 ASP A CA 1
ATOM 1854 C C . ASP A 1 258 ? 14.218 41.517 11.417 1.00 188.13 771 ASP A C 1
ATOM 1855 O O . ASP A 1 258 ? 14.302 42.731 11.228 1.00 212.58 771 ASP A O 1
ATOM 1860 N N . ASP A 1 259 ? 15.188 40.796 11.972 1.00 178.45 772 ASP A N 1
ATOM 1861 C CA . ASP A 1 259 ? 16.374 41.425 12.539 1.00 182.55 772 ASP A CA 1
ATOM 1862 C C . ASP A 1 259 ? 17.642 40.750 12.035 1.00 186.16 772 ASP A C 1
ATOM 1863 O O . ASP A 1 259 ? 17.640 39.544 11.785 1.00 182.68 772 ASP A O 1
ATOM 1868 N N . PRO A 1 260 ? 18.725 41.535 11.866 1.00 194.65 773 PRO A N 1
ATOM 1869 C CA . PRO A 1 260 ? 20.027 40.958 11.541 1.00 191.03 773 PRO A CA 1
ATOM 1870 C C . PRO A 1 260 ? 20.465 39.872 12.518 1.00 180.61 773 PRO A C 1
ATOM 1871 O O . PRO A 1 260 ? 20.956 38.835 12.085 1.00 194.54 773 PRO A O 1
ATOM 1875 N N . GLU A 1 261 ? 20.252 40.094 13.812 1.00 170.22 774 GLU A N 1
ATOM 1876 C CA . GLU A 1 261 ? 20.704 39.164 14.858 1.00 182.11 774 GLU A CA 1
ATOM 1877 C C . GLU A 1 261 ? 20.325 37.698 14.633 1.00 181.41 774 GLU A C 1
ATOM 1878 O O . GLU A 1 261 ? 21.006 36.796 15.115 1.00 181.99 774 GLU A O 1
ATOM 1884 N N . ASN A 1 262 ? 19.242 37.475 13.900 1.00 188.53 775 ASN A N 1
ATOM 1885 C CA . ASN A 1 262 ? 18.804 36.129 13.519 1.00 202.05 775 ASN A CA 1
ATOM 1886 C C . ASN A 1 262 ? 19.863 35.287 12.793 1.00 213.11 775 ASN A C 1
ATOM 1887 O O . ASN A 1 262 ? 19.890 34.071 12.943 1.00 206.86 775 ASN A O 1
ATOM 1892 N N . ASP A 1 263 ? 20.714 35.935 11.996 1.00 219.28 776 ASP A N 1
ATOM 1893 C CA . ASP A 1 263 ? 21.813 35.261 11.283 1.00 207.65 776 ASP A CA 1
ATOM 1894 C C . ASP A 1 263 ? 22.775 34.563 12.243 1.00 205.66 776 ASP A C 1
ATOM 1895 O O . ASP A 1 263 ? 23.334 33.512 11.925 1.00 186.22 776 ASP A O 1
ATOM 1900 N N . ASN A 1 264 ? 22.959 35.167 13.417 1.00 223.75 777 ASN A N 1
ATOM 1901 C CA . ASN A 1 264 ? 23.800 34.607 14.483 1.00 232.41 777 ASN A CA 1
ATOM 1902 C C . ASN A 1 264 ? 23.301 33.240 14.952 1.00 213.59 777 ASN A C 1
ATOM 1903 O O . ASN A 1 264 ? 24.086 32.326 15.194 1.00 204.38 777 ASN A O 1
ATOM 1908 N N . SER A 1 265 ? 21.984 33.124 15.079 1.00 200.67 778 SER A N 1
ATOM 1909 C CA . SER A 1 265 ? 21.336 31.925 15.602 1.00 195.50 778 SER A CA 1
ATOM 1910 C C . SER A 1 265 ? 21.601 30.664 14.778 1.00 178.83 778 SER A C 1
ATOM 1911 O O . SER A 1 265 ? 22.295 30.684 13.765 1.00 162.41 778 SER A O 1
ATOM 1914 N N . GLU A 1 266 ? 21.037 29.562 15.254 1.00 189.76 779 GLU A N 1
ATOM 1915 C CA . GLU A 1 266 ? 21.165 28.250 14.623 1.00 189.53 779 GLU A CA 1
ATOM 1916 C C . GLU A 1 266 ? 20.003 27.980 13.696 1.00 174.60 779 GLU A C 1
ATOM 1917 O O . GLU A 1 266 ? 20.147 27.217 12.758 1.00 170.03 779 GLU A O 1
ATOM 1923 N N . LEU A 1 267 ? 18.836 28.532 14.014 1.00 174.28 780 LEU A N 1
ATOM 1924 C CA . LEU A 1 267 ? 17.639 28.316 13.235 1.00 186.31 780 LEU A CA 1
ATOM 1925 C C . LEU A 1 267 ? 16.848 29.608 13.150 1.00 184.05 780 LEU A C 1
ATOM 1926 O O . LEU A 1 267 ? 15.900 29.785 13.898 1.00 209.85 780 LEU A O 1
ATOM 1931 N N . PRO A 1 268 ? 17.219 30.502 12.224 1.00 164.96 781 PRO A N 1
ATOM 1932 C CA . PRO A 1 268 ? 16.510 31.776 12.025 1.00 165.98 781 PRO A CA 1
ATOM 1933 C C . PRO A 1 268 ? 15.004 31.743 11.655 1.00 165.72 781 PRO A C 1
ATOM 1934 O O . PRO A 1 268 ? 14.275 32.653 12.021 1.00 161.37 781 PRO A O 1
ATOM 1938 N N . THR A 1 269 ? 14.541 30.725 10.946 1.00 170.58 782 THR A N 1
ATOM 1939 C CA . THR A 1 269 ? 13.135 30.642 10.566 1.00 177.76 782 THR A CA 1
ATOM 1940 C C . THR A 1 269 ? 12.392 29.566 11.332 1.00 168.53 782 THR A C 1
ATOM 1941 O O . THR A 1 269 ? 12.952 28.514 11.628 1.00 161.39 782 THR A O 1
ATOM 1945 N N . ALA A 1 270 ? 11.110 29.785 11.568 1.00 155.73 783 ALA A N 1
ATOM 1946 C CA . ALA A 1 270 ? 10.242 28.656 11.814 1.00 178.34 783 ALA A CA 1
ATOM 1947 C C . ALA A 1 270 ? 10.449 27.522 10.773 1.00 184.91 783 ALA A C 1
ATOM 1948 O O . ALA A 1 270 ? 10.507 26.337 11.138 1.00 208.78 783 ALA A O 1
ATOM 1950 N N . LYS A 1 271 ? 10.548 27.876 9.492 1.00 172.52 784 LYS A N 1
ATOM 1951 C CA . LYS A 1 271 ? 10.694 26.869 8.453 1.00 173.16 784 LYS A CA 1
ATOM 1952 C C . LYS A 1 271 ? 11.806 25.908 8.852 1.00 173.72 784 LYS A C 1
ATOM 1953 O O . LYS A 1 271 ? 11.605 24.677 8.850 1.00 181.19 784 LYS A O 1
ATOM 1959 N N . GLU A 1 272 ? 12.943 26.473 9.257 1.00 161.22 785 GLU A N 1
ATOM 1960 C CA . GLU A 1 272 ? 14.114 25.678 9.631 1.00 175.74 785 GLU A CA 1
ATOM 1961 C C . GLU A 1 272 ? 13.862 24.884 10.913 1.00 171.93 785 GLU A C 1
ATOM 1962 O O . GLU A 1 272 ? 14.182 23.681 11.003 1.00 160.39 785 GLU A O 1
ATOM 1968 N N . TYR A 1 273 ? 13.244 25.558 11.875 1.00 156.48 786 TYR A N 1
ATOM 1969 C CA . TYR A 1 273 ? 12.866 24.934 13.114 1.00 147.94 786 TYR A CA 1
ATOM 1970 C C . TYR A 1 273 ? 12.082 23.659 12.861 1.00 160.71 786 TYR A C 1
ATOM 1971 O O . TYR A 1 273 ? 12.509 22.576 13.291 1.00 197.60 786 TYR A O 1
ATOM 1980 N N . PHE A 1 274 ? 10.954 23.753 12.159 1.00 153.82 787 PHE A N 1
ATOM 1981 C CA . PHE A 1 274 ? 10.132 22.555 11.941 1.00 167.14 787 PHE A CA 1
ATOM 1982 C C . PHE A 1 274 ? 10.873 21.454 11.154 1.00 164.62 787 PHE A C 1
ATOM 1983 O O . PHE A 1 274 ? 10.511 20.273 11.250 1.00 157.32 787 PHE A O 1
ATOM 1991 N N . ARG A 1 275 ? 11.916 21.836 10.409 1.00 161.07 788 ARG A N 1
ATOM 1992 C CA . ARG A 1 275 ? 12.775 20.862 9.749 1.00 170.50 788 ARG A CA 1
ATOM 1993 C C . ARG A 1 275 ? 13.626 20.150 10.761 1.00 172.02 788 ARG A C 1
ATOM 1994 O O . ARG A 1 275 ? 13.517 18.924 10.891 1.00 169.88 788 ARG A O 1
ATOM 2002 N N . ASP A 1 276 ? 14.445 20.915 11.488 1.00 160.68 789 ASP A N 1
ATOM 2003 C CA . ASP A 1 276 ? 15.257 20.340 12.557 1.00 158.46 789 ASP A CA 1
ATOM 2004 C C . ASP A 1 276 ? 14.373 19.414 13.402 1.00 157.61 789 ASP A C 1
ATOM 2005 O O . ASP A 1 276 ? 14.764 18.278 13.686 1.00 171.51 789 ASP A O 1
ATOM 2010 N N . LEU A 1 277 ? 13.179 19.887 13.766 1.00 140.71 790 LEU A N 1
ATOM 2011 C CA . LEU A 1 277 ? 12.223 19.080 14.508 1.00 138.04 790 LEU A CA 1
ATOM 2012 C C . LEU A 1 277 ? 11.789 17.827 13.722 1.00 139.27 790 LEU A C 1
ATOM 2013 O O . LEU A 1 277 ? 11.775 16.730 14.280 1.00 166.60 790 LEU A O 1
ATOM 2018 N N . TYR A 1 278 ? 11.439 17.966 12.450 1.00 132.79 791 TYR A N 1
ATOM 2019 C CA . TYR A 1 278 ? 10.956 16.825 11.694 1.00 129.73 791 TYR A CA 1
ATOM 2020 C C . TYR A 1 278 ? 12.101 15.806 11.607 1.00 144.28 791 TYR A C 1
ATOM 2021 O O . TYR A 1 278 ? 11.929 14.592 11.853 1.00 137.20 791 TYR A O 1
ATOM 2030 N N . HIS A 1 279 ? 13.292 16.326 11.326 1.00 161.56 792 HIS A N 1
ATOM 2031 C CA . HIS A 1 279 ? 14.510 15.513 11.186 1.00 172.52 792 HIS A CA 1
ATOM 2032 C C . HIS A 1 279 ? 15.263 15.273 12.485 1.00 162.12 792 HIS A C 1
ATOM 2033 O O . HIS A 1 279 ? 16.368 14.724 12.472 1.00 150.14 792 HIS A O 1
ATOM 2040 N N . ARG A 1 280 ? 14.691 15.702 13.599 1.00 163.36 793 ARG A N 1
ATOM 2041 C CA . ARG A 1 280 ? 15.297 15.417 14.876 1.00 161.84 793 ARG A CA 1
ATOM 2042 C C . ARG A 1 280 ? 15.262 13.900 15.054 1.00 156.68 793 ARG A C 1
ATOM 2043 O O . ARG A 1 280 ? 14.299 13.232 14.675 1.00 149.56 793 ARG A O 1
ATOM 2051 N N . VAL A 1 281 ? 16.358 13.367 15.573 1.00 155.28 794 VAL A N 1
ATOM 2052 C CA . VAL A 1 281 ? 16.496 11.948 15.850 1.00 149.58 794 VAL A CA 1
ATOM 2053 C C . VAL A 1 281 ? 17.578 11.759 16.920 1.00 146.07 794 VAL A C 1
ATOM 2054 O O . VAL A 1 281 ? 18.617 12.462 16.929 1.00 128.28 794 VAL A O 1
ATOM 2058 N N . ASP A 1 282 ? 17.331 10.797 17.808 1.00 144.43 795 ASP A N 1
ATOM 2059 C CA . ASP A 1 282 ? 18.225 10.541 18.927 1.00 148.00 795 ASP A CA 1
ATOM 2060 C C . ASP A 1 282 ? 19.213 9.403 18.651 1.00 145.99 795 ASP A C 1
ATOM 2061 O O . ASP A 1 282 ? 18.797 8.279 18.335 1.00 139.80 795 ASP A O 1
ATOM 2066 N N . VAL A 1 283 ? 20.514 9.696 18.787 1.00 141.35 796 VAL A N 1
ATOM 2067 C CA . VAL A 1 283 ? 21.575 8.716 18.510 1.00 152.35 796 VAL A CA 1
ATOM 2068 C C . VAL A 1 283 ? 22.520 8.493 19.700 1.00 149.44 796 VAL A C 1
ATOM 2069 O O . VAL A 1 283 ? 23.094 9.441 20.224 1.00 148.97 796 VAL A O 1
ATOM 2073 N N . ILE A 1 284 ? 22.709 7.222 20.061 1.00 142.88 797 ILE A N 1
ATOM 2074 C CA . ILE A 1 284 ? 23.646 6.799 21.096 1.00 129.63 797 ILE A CA 1
ATOM 2075 C C . ILE A 1 284 ? 25.048 6.638 20.541 1.00 122.37 797 ILE A C 1
ATOM 2076 O O . ILE A 1 284 ? 25.241 6.138 19.444 1.00 118.14 797 ILE A O 1
ATOM 2081 N N . PHE A 1 285 ? 26.038 7.036 21.314 1.00 123.07 798 PHE A N 1
ATOM 2082 C CA . PHE A 1 285 ? 27.411 6.943 20.866 1.00 131.17 798 PHE A CA 1
ATOM 2083 C C . PHE A 1 285 ? 28.269 6.193 21.862 1.00 138.16 798 PHE A C 1
ATOM 2084 O O . PHE A 1 285 ? 28.354 6.589 23.022 1.00 163.07 798 PHE A O 1
ATOM 2092 N N . CYS A 1 286 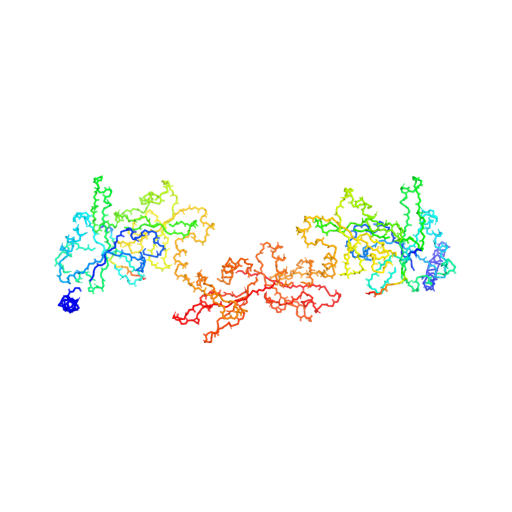? 28.966 5.162 21.391 1.00 140.48 799 CYS A N 1
ATOM 2093 C CA . CYS A 1 286 ? 29.736 4.284 22.263 1.00 144.02 799 CYS A CA 1
ATOM 2094 C C . CYS A 1 286 ? 31.206 4.204 21.889 1.00 143.40 799 CYS A C 1
ATOM 2095 O O . CYS A 1 286 ? 31.556 4.099 20.719 1.00 144.39 799 CYS A O 1
ATOM 2098 N N . ASP A 1 287 ? 32.073 4.255 22.890 1.00 151.92 800 ASP A N 1
ATOM 2099 C CA . ASP A 1 287 ? 33.483 4.064 22.639 1.00 160.35 800 ASP A CA 1
ATOM 2100 C C . ASP A 1 287 ? 33.729 2.600 22.230 1.00 157.40 800 ASP A C 1
ATOM 2101 O O . ASP A 1 287 ? 33.393 1.648 22.936 1.00 149.03 800 ASP A O 1
ATOM 2106 N N . LYS A 1 288 ? 34.276 2.447 21.039 1.00 159.61 801 LYS A N 1
ATOM 2107 C CA . LYS A 1 288 ? 34.727 1.170 20.548 1.00 154.48 801 LYS A CA 1
ATOM 2108 C C . LYS A 1 288 ? 35.775 0.605 21.494 1.00 160.73 801 LYS A C 1
ATOM 2109 O O . LYS A 1 288 ? 35.747 -0.582 21.804 1.00 175.16 801 LYS A O 1
ATOM 2115 N N . THR A 1 289 ? 36.678 1.457 21.982 1.00 167.02 802 THR A N 1
ATOM 2116 C CA . THR A 1 289 ? 37.779 0.989 22.821 1.00 169.74 802 THR A CA 1
ATOM 2117 C C . THR A 1 289 ? 37.327 0.636 24.231 1.00 167.80 802 THR A C 1
ATOM 2118 O O . THR A 1 289 ? 38.089 0.049 24.975 1.00 173.46 802 THR A O 1
ATOM 2122 N N . ILE A 1 290 ? 36.123 1.042 24.623 1.00 168.20 803 ILE A N 1
ATOM 2123 C CA . ILE A 1 290 ? 35.607 0.719 25.941 1.00 166.98 803 ILE A CA 1
ATOM 2124 C C . ILE A 1 290 ? 34.558 -0.382 25.834 1.00 164.58 803 ILE A C 1
ATOM 2125 O O . ILE A 1 290 ? 33.393 -0.096 25.546 1.00 160.81 803 ILE A O 1
ATOM 2130 N N . PRO A 1 291 ? 34.955 -1.644 26.094 1.00 165.10 804 PRO A N 1
ATOM 2131 C CA . PRO A 1 291 ? 34.016 -2.765 25.940 1.00 160.80 804 PRO A CA 1
ATOM 2132 C C . PRO A 1 291 ? 32.750 -2.565 26.769 1.00 157.29 804 PRO A C 1
ATOM 2133 O O . PRO A 1 291 ? 32.814 -2.055 27.890 1.00 152.00 804 PRO A O 1
ATOM 2137 N N . ASN A 1 292 ? 31.610 -2.943 26.200 1.00 165.45 805 ASN A N 1
ATOM 2138 C CA . ASN A 1 292 ? 30.293 -2.730 26.829 1.00 167.38 805 ASN A CA 1
ATOM 2139 C C . ASN A 1 292 ? 29.999 -1.304 27.332 1.00 156.22 805 ASN A C 1
ATOM 2140 O O . ASN A 1 292 ? 29.256 -1.131 28.305 1.00 149.73 805 ASN A O 1
ATOM 2145 N N . ASP A 1 293 ? 30.566 -0.291 26.679 1.00 152.11 806 ASP A N 1
ATOM 2146 C CA . ASP A 1 293 ? 30.292 1.090 27.061 1.00 146.92 806 ASP A CA 1
ATOM 2147 C C . ASP A 1 293 ? 28.825 1.417 26.821 1.00 145.31 806 ASP A C 1
ATOM 2148 O O . ASP A 1 293 ? 28.340 1.293 25.700 1.00 154.02 806 ASP A O 1
ATOM 2153 N N . PRO A 1 294 ? 28.111 1.835 27.870 1.00 144.76 807 PRO A N 1
ATOM 2154 C CA . PRO A 1 294 ? 26.728 2.247 27.681 1.00 152.98 807 PRO A CA 1
ATOM 2155 C C . PRO A 1 294 ? 26.577 3.620 27.014 1.00 156.18 807 PRO A C 1
ATOM 2156 O O . PRO A 1 294 ? 25.482 3.978 26.554 1.00 151.24 807 PRO A O 1
ATOM 2160 N N . GLY A 1 295 ? 27.645 4.406 27.027 1.00 155.75 808 GLY A N 1
ATOM 2161 C CA . GLY A 1 295 ? 27.697 5.633 26.245 1.00 153.28 808 GLY A CA 1
ATOM 2162 C C . GLY A 1 295 ? 26.567 6.627 26.483 1.00 145.39 808 GLY A C 1
ATOM 2163 O O . GLY A 1 295 ? 25.762 6.492 27.408 1.00 141.88 808 GLY A O 1
ATOM 2164 N N . PHE A 1 296 ? 26.488 7.608 25.599 1.00 137.25 809 PHE A N 1
ATOM 2165 C CA . PHE A 1 296 ? 25.598 8.729 25.786 1.00 142.60 809 PHE A CA 1
ATOM 2166 C C . PHE A 1 296 ? 24.748 8.968 24.545 1.00 137.23 809 PHE A C 1
ATOM 2167 O O . PHE A 1 296 ? 25.215 8.809 23.425 1.00 134.43 809 PHE A O 1
ATOM 2175 N N . VAL A 1 297 ? 23.489 9.334 24.771 1.00 139.27 810 VAL A N 1
ATOM 2176 C CA . VAL A 1 297 ? 22.604 9.758 23.709 1.00 141.82 810 VAL A CA 1
ATOM 2177 C C . VAL A 1 297 ? 23.031 11.163 23.286 1.00 135.55 810 VAL A C 1
ATOM 2178 O O . VAL A 1 297 ? 23.673 11.893 24.042 1.00 122.91 810 VAL A O 1
ATOM 2182 N N . VAL A 1 298 ? 22.734 11.474 22.026 1.00 143.03 811 VAL A N 1
ATOM 2183 C CA . VAL A 1 298 ? 22.783 12.829 21.473 1.00 145.00 811 VAL A CA 1
ATOM 2184 C C . VAL A 1 298 ? 21.557 12.973 20.574 1.00 143.65 811 VAL A C 1
ATOM 2185 O O . VAL A 1 298 ? 21.175 12.028 19.865 1.00 144.42 811 VAL A O 1
ATOM 2189 N N . THR A 1 299 ? 20.930 14.142 20.646 1.00 145.22 812 THR A N 1
ATOM 2190 C CA . THR A 1 299 ? 19.801 14.472 19.804 1.00 149.51 812 THR A CA 1
ATOM 2191 C C . THR A 1 299 ? 20.353 15.232 18.594 1.00 145.07 812 THR A C 1
ATOM 2192 O O . THR A 1 299 ? 20.946 16.302 18.761 1.00 135.27 812 THR A O 1
ATOM 2196 N N . LEU A 1 300 ? 20.164 14.643 17.400 1.00 139.68 813 LEU A N 1
ATOM 2197 C CA . LEU A 1 300 ? 20.749 15.117 16.151 1.00 133.07 813 LEU A CA 1
ATOM 2198 C C . LEU A 1 300 ? 19.719 15.225 15.036 1.00 137.54 813 LEU A C 1
ATOM 2199 O O . LEU A 1 300 ? 18.581 14.829 15.196 1.00 135.60 813 LEU A O 1
ATOM 2204 N N . SER A 1 301 ? 20.142 15.755 13.894 1.00 140.71 814 SER A N 1
ATOM 2205 C CA . SER A 1 301 ? 19.272 15.930 12.715 1.00 146.09 814 SER A CA 1
ATOM 2206 C C . SER A 1 301 ? 19.710 15.042 11.533 1.00 151.72 814 SER A C 1
ATOM 2207 O O . SER A 1 301 ? 20.857 15.133 11.098 1.00 150.13 814 SER A O 1
ATOM 2210 N N . ASN A 1 302 ? 18.798 14.183 11.045 1.00 149.18 815 ASN A N 1
ATOM 2211 C CA . ASN A 1 302 ? 19.003 13.309 9.853 1.00 146.44 815 ASN A CA 1
ATOM 2212 C C . ASN A 1 302 ? 19.654 13.921 8.609 1.00 151.46 815 ASN A C 1
ATOM 2213 O O . ASN A 1 302 ? 20.208 13.209 7.782 1.00 159.25 815 ASN A O 1
ATOM 2218 N N . ARG A 1 303 ? 19.566 15.227 8.450 1.00 149.39 816 ARG A N 1
ATOM 2219 C CA . ARG A 1 303 ? 20.159 15.875 7.314 1.00 153.27 816 ARG A CA 1
ATOM 2220 C C . ARG A 1 303 ? 21.514 16.517 7.669 1.00 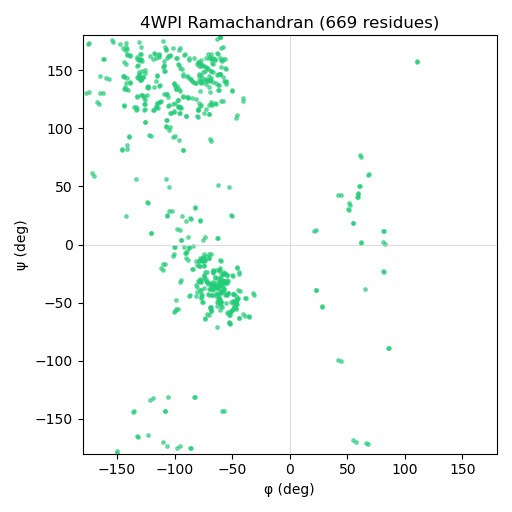150.45 816 ARG A C 1
ATOM 2221 O O . ARG A 1 303 ? 22.007 17.395 6.958 1.00 163.36 816 ARG A O 1
ATOM 2237 N N . ASN A 1 305 ? 25.607 16.586 7.993 1.00 137.98 818 ASN A N 1
ATOM 2238 C CA . ASN A 1 305 ? 26.782 15.976 7.339 1.00 148.52 818 ASN A CA 1
ATOM 2239 C C . ASN A 1 305 ? 27.862 15.636 8.364 1.00 152.53 818 ASN A C 1
ATOM 2240 O O . ASN A 1 305 ? 27.743 16.002 9.542 1.00 152.68 818 ASN A O 1
ATOM 2245 N N . TYR A 1 306 ? 28.918 14.952 7.914 1.00 149.69 819 TYR A N 1
ATOM 2246 C CA . TYR A 1 306 ? 29.979 14.499 8.813 1.00 141.41 819 TYR A CA 1
ATOM 2247 C C . TYR A 1 306 ? 30.253 15.613 9.806 1.00 147.51 819 TYR A C 1
ATOM 2248 O O . TYR A 1 306 ? 30.042 15.446 11.007 1.00 149.63 819 TYR A O 1
ATOM 2257 N N . PHE A 1 307 ? 30.645 16.770 9.268 1.00 150.72 820 PHE A N 1
ATOM 2258 C CA . PHE A 1 307 ? 31.003 17.965 10.037 1.00 154.55 820 PHE A CA 1
ATOM 2259 C C . PHE A 1 307 ? 30.029 18.316 11.150 1.00 152.63 820 PHE A C 1
ATOM 2260 O O . PHE A 1 307 ? 30.424 18.518 12.286 1.00 152.70 820 PHE A O 1
ATOM 2268 N N . GLN A 1 308 ? 28.746 18.391 10.823 1.00 164.87 821 GLN A N 1
ATOM 2269 C CA . GLN A 1 308 ? 27.732 18.714 11.835 1.00 172.81 821 GLN A CA 1
ATOM 2270 C C . GLN A 1 308 ? 27.587 17.624 12.900 1.00 158.06 821 GLN A C 1
ATOM 2271 O O . GLN A 1 308 ? 27.316 17.932 14.049 1.00 160.28 821 GLN A O 1
ATOM 2277 N N . VAL A 1 309 ? 27.794 16.363 12.538 1.00 150.03 822 VAL A N 1
ATOM 2278 C CA . VAL A 1 309 ? 27.713 15.297 13.530 1.00 148.75 822 VAL A CA 1
ATOM 2279 C C . VAL A 1 309 ? 28.979 15.295 14.374 1.00 150.86 822 VAL A C 1
ATOM 2280 O O . VAL A 1 309 ? 28.922 15.146 15.593 1.00 156.77 822 VAL A O 1
ATOM 2284 N N . ALA A 1 310 ? 30.121 15.464 13.719 1.00 146.08 823 ALA A N 1
ATOM 2285 C CA . ALA A 1 310 ? 31.392 15.515 14.413 1.00 142.43 823 ALA A CA 1
ATOM 2286 C C . ALA A 1 310 ? 31.427 16.658 15.399 1.00 141.82 823 ALA A C 1
ATOM 2287 O O . ALA A 1 310 ? 31.822 16.477 16.554 1.00 146.58 823 ALA A O 1
ATOM 2289 N N . LYS A 1 311 ? 31.003 17.831 14.948 1.00 138.32 824 LYS A N 1
ATOM 2290 C CA . LYS A 1 311 ? 31.082 19.016 15.776 1.00 148.10 824 LYS A CA 1
ATOM 2291 C C . LYS A 1 311 ? 30.135 18.909 16.969 1.00 142.23 824 LYS A C 1
ATOM 2292 O O . LYS A 1 311 ? 30.460 19.363 18.064 1.00 143.51 824 LYS A O 1
ATOM 2298 N N . THR A 1 312 ? 28.982 18.287 16.778 1.00 138.38 825 THR A N 1
ATOM 2299 C CA . THR A 1 312 ? 28.058 18.104 17.885 1.00 147.36 825 THR A CA 1
ATOM 2300 C C . THR A 1 312 ? 28.688 17.235 18.965 1.00 158.05 825 THR A C 1
ATOM 2301 O O . THR A 1 312 ? 28.755 17.627 20.135 1.00 178.37 825 THR A O 1
ATOM 2305 N N . VAL A 1 313 ? 29.175 16.069 18.570 1.00 159.56 826 VAL A N 1
ATOM 2306 C CA . VAL A 1 313 ? 29.692 15.111 19.537 1.00 167.35 826 VAL A CA 1
ATOM 2307 C C . VAL A 1 313 ? 30.965 15.649 20.220 1.00 161.95 826 VAL A C 1
ATOM 2308 O O . VAL A 1 313 ? 31.144 15.483 21.426 1.00 176.37 826 VAL A O 1
ATOM 2312 N N . ALA A 1 314 ? 31.829 16.317 19.473 1.00 154.43 827 ALA A N 1
ATOM 2313 C CA . ALA A 1 314 ? 33.018 16.930 20.066 1.00 163.01 827 ALA A CA 1
ATOM 2314 C C . ALA A 1 314 ? 32.699 17.966 21.189 1.00 171.49 827 ALA A C 1
ATOM 2315 O O . ALA A 1 314 ? 33.484 18.124 22.129 1.00 166.33 827 ALA A O 1
ATOM 2317 N N . GLN A 1 315 ? 31.564 18.663 21.079 1.00 176.20 828 GLN A N 1
ATOM 2318 C CA . GLN A 1 315 ? 31.075 19.551 22.144 1.00 182.42 828 GLN A CA 1
ATOM 2319 C C . GLN A 1 315 ? 30.659 18.763 23.359 1.00 179.38 828 GLN A C 1
ATOM 2320 O O . GLN A 1 315 ? 30.859 19.216 24.480 1.00 208.61 828 GLN A O 1
ATOM 2326 N N . ARG A 1 316 ? 30.056 17.598 23.138 1.00 171.18 829 ARG A N 1
ATOM 2327 C CA . ARG A 1 316 ? 29.676 16.691 24.242 1.00 166.28 829 ARG A CA 1
ATOM 2328 C C . ARG A 1 316 ? 30.842 15.928 24.878 1.00 163.26 829 ARG A C 1
ATOM 2329 O O . ARG A 1 316 ? 30.653 15.257 25.886 1.00 167.17 829 ARG A O 1
ATOM 2337 N N . LEU A 1 317 ? 32.035 16.019 24.297 1.00 167.41 830 LEU A N 1
ATOM 2338 C CA . LEU A 1 317 ? 33.211 15.354 24.856 1.00 171.67 830 LEU A CA 1
ATOM 2339 C C . LEU A 1 317 ? 34.304 16.355 25.192 1.00 172.60 830 LEU A C 1
ATOM 2340 O O . LEU A 1 317 ? 35.424 15.957 25.517 1.00 173.67 830 LEU A O 1
ATOM 2345 N N . ASN A 1 318 ? 33.968 17.649 25.134 1.00 179.28 831 ASN A N 1
ATOM 2346 C CA . ASN A 1 318 ? 34.927 18.728 25.362 1.00 177.15 831 ASN A CA 1
ATOM 2347 C C . ASN A 1 318 ? 36.235 18.459 24.637 1.00 177.70 831 ASN A C 1
ATOM 2348 O O . ASN A 1 318 ? 37.316 18.667 25.206 1.00 180.36 831 ASN A O 1
ATOM 2353 N N . THR A 1 319 ? 36.122 17.981 23.394 1.00 165.53 832 THR A N 1
ATOM 2354 C CA . THR A 1 319 ? 37.279 17.580 22.593 1.00 161.58 832 THR A CA 1
ATOM 2355 C C . THR A 1 319 ? 37.192 18.217 21.206 1.00 158.19 832 THR A C 1
ATOM 2356 O O . THR A 1 319 ? 36.115 18.651 20.789 1.00 145.77 832 THR A O 1
ATOM 2360 N N . ASP A 1 320 ? 38.337 18.291 20.519 1.00 166.98 833 ASP A N 1
ATOM 2361 C CA . ASP A 1 320 ? 38.404 18.750 19.120 1.00 171.39 833 ASP A CA 1
ATOM 2362 C C . ASP A 1 320 ? 37.725 17.662 18.305 1.00 175.24 833 ASP A C 1
ATOM 2363 O O . ASP A 1 320 ? 38.022 16.491 18.496 1.00 180.87 833 ASP A O 1
ATOM 2368 N N . PRO A 1 321 ? 36.802 18.042 17.410 1.00 175.93 834 PRO A N 1
ATOM 2369 C CA . PRO A 1 321 ? 36.240 17.080 16.473 1.00 172.68 834 PRO A CA 1
ATOM 2370 C C . PRO A 1 321 ? 37.286 16.288 15.652 1.00 171.99 834 PRO A C 1
ATOM 2371 O O . PRO A 1 321 ? 37.025 15.146 15.249 1.00 194.90 834 PRO A O 1
ATOM 2383 N N . LEU A 1 323 ? 39.777 14.788 16.544 1.00 178.49 836 LEU A N 1
ATOM 2384 C CA . LEU A 1 323 ? 40.319 13.659 17.262 1.00 179.66 836 LEU A CA 1
ATOM 2385 C C . LEU A 1 323 ? 39.281 12.562 17.365 1.00 177.77 836 LEU A C 1
ATOM 2386 O O . LEU A 1 323 ? 39.461 11.607 18.115 1.00 172.79 836 LEU A O 1
ATOM 2391 N N . LEU A 1 324 ? 38.198 12.686 16.602 1.00 179.29 837 LEU A N 1
ATOM 2392 C CA . LEU A 1 324 ? 37.137 11.690 16.635 1.00 176.95 837 LEU A CA 1
ATOM 2393 C C . LEU A 1 324 ? 37.052 10.912 15.325 1.00 180.57 837 LEU A C 1
ATOM 2394 O O . LEU A 1 324 ? 36.891 11.504 14.234 1.00 182.47 837 LEU A O 1
ATOM 2399 N N . GLN A 1 325 ? 37.170 9.585 15.461 1.00 168.82 838 GLN A N 1
ATOM 2400 C CA . GLN A 1 325 ? 36.927 8.654 14.375 1.00 154.58 838 GLN A CA 1
ATOM 2401 C C . GLN A 1 325 ? 35.606 7.945 14.593 1.00 148.91 838 GLN A C 1
ATOM 2402 O O . GLN A 1 325 ? 35.368 7.359 15.649 1.00 141.53 838 GLN A O 1
ATOM 2408 N N . PHE A 1 326 ? 34.749 7.996 13.583 1.00 147.43 839 PHE A N 1
ATOM 2409 C CA . PHE A 1 326 ? 33.455 7.336 13.651 1.00 147.97 839 PHE A CA 1
ATOM 2410 C C . PHE A 1 326 ? 33.397 6.075 12.772 1.00 149.93 839 PHE A C 1
ATOM 2411 O O . PHE A 1 326 ? 34.197 5.901 11.849 1.00 145.92 839 PHE A O 1
ATOM 2419 N N . PHE A 1 327 ? 32.441 5.205 13.075 1.00 144.64 840 PHE A N 1
ATOM 2420 C CA . PHE A 1 327 ? 32.329 3.929 12.409 1.00 146.93 840 PHE A CA 1
ATOM 2421 C C . PHE A 1 327 ? 30.907 3.625 11.955 1.00 145.62 840 PHE A C 1
ATOM 2422 O O . PHE A 1 327 ? 29.960 3.645 12.769 1.00 137.55 840 PHE A O 1
ATOM 2430 N N . LYS A 1 328 ? 30.791 3.287 10.666 1.00 145.32 841 LYS A N 1
ATOM 2431 C CA . LYS A 1 328 ? 29.519 2.942 10.026 1.00 148.24 841 LYS A CA 1
ATOM 2432 C C . LYS A 1 328 ? 28.809 1.739 10.640 1.00 150.28 841 LYS A C 1
ATOM 2433 O O . LYS A 1 328 ? 29.369 1.015 11.450 1.00 166.43 841 LYS A O 1
ATOM 2439 N N . SER A 1 329 ? 27.564 1.538 10.233 1.00 154.21 842 SER A N 1
ATOM 2440 C CA . SER A 1 329 ? 26.754 0.425 10.706 1.00 167.26 842 SER A CA 1
ATOM 2441 C C . SER A 1 329 ? 27.094 -0.857 9.920 1.00 172.79 842 SER A C 1
ATOM 2442 O O . SER A 1 329 ? 27.253 -0.814 8.706 1.00 180.98 842 SER A O 1
ATOM 2445 N N . GLN A 1 330 ? 27.166 -1.997 10.605 1.00 183.63 843 GLN A N 1
ATOM 2446 C CA . GLN A 1 330 ? 27.312 -3.291 9.924 1.00 192.81 843 GLN A CA 1
ATOM 2447 C C . GLN A 1 330 ? 26.036 -3.783 9.211 1.00 211.97 843 GLN A C 1
ATOM 2448 O O . GLN A 1 330 ? 26.101 -4.713 8.416 1.00 223.99 843 GLN A O 1
ATOM 2454 N N . GLY A 1 331 ? 24.888 -3.166 9.484 1.00 240.27 844 GLY A N 1
ATOM 2455 C CA . GLY A 1 331 ? 23.610 -3.633 8.943 1.00 240.52 844 GLY A CA 1
ATOM 2456 C C . GLY A 1 331 ? 23.026 -4.722 9.828 1.00 251.96 844 GLY A C 1
ATOM 2457 O O . GLY A 1 331 ? 22.279 -4.435 10.766 1.00 242.19 844 GLY A O 1
ATOM 2458 N N . TYR A 1 332 ? 23.393 -5.971 9.539 1.00 264.69 845 TYR A N 1
ATOM 2459 C CA . TYR A 1 332 ? 22.862 -7.142 10.247 1.00 262.60 845 TYR A CA 1
ATOM 2460 C C . TYR A 1 332 ? 23.428 -7.284 11.662 1.00 250.33 845 TYR A C 1
ATOM 2461 O O . TYR A 1 332 ? 22.677 -7.193 12.631 1.00 248.64 845 TYR A O 1
ATOM 2463 N N . ARG A 1 333 ? 24.739 -7.504 11.780 1.00 230.39 846 ARG A N 1
ATOM 2464 C CA . ARG A 1 333 ? 25.370 -7.718 13.093 1.00 214.04 846 ARG A CA 1
ATOM 2465 C C . ARG A 1 333 ? 25.449 -6.412 13.900 1.00 212.08 846 ARG A C 1
ATOM 2466 O O . ARG A 1 333 ? 25.300 -5.322 13.348 1.00 211.71 846 ARG A O 1
ATOM 2468 N N . ASP A 1 334 ? 25.615 -6.532 15.217 1.00 213.22 847 ASP A N 1
ATOM 2469 C CA . ASP A 1 334 ? 25.821 -5.370 16.097 1.00 220.80 847 ASP A CA 1
ATOM 2470 C C . ASP A 1 334 ? 27.327 -5.220 16.316 1.00 221.04 847 ASP A C 1
ATOM 2471 O O . ASP A 1 334 ? 28.076 -6.193 16.192 1.00 219.52 847 ASP A O 1
ATOM 2476 N N . GLY A 1 335 ? 27.759 -3.997 16.628 1.00 211.18 848 GLY A N 1
ATOM 2477 C CA . GLY A 1 335 ? 29.179 -3.676 16.792 1.00 186.37 848 GLY A CA 1
ATOM 2478 C C . GLY A 1 335 ? 29.692 -2.791 15.669 1.00 170.93 848 GLY A C 1
ATOM 2479 O O . GLY A 1 335 ? 29.124 -2.766 14.582 1.00 176.31 848 GLY A O 1
ATOM 2480 N N . PRO A 1 336 ? 30.792 -2.076 15.911 1.00 161.83 849 PRO A N 1
ATOM 2481 C CA . PRO A 1 336 ? 31.271 -1.072 14.970 1.00 159.27 849 PRO A CA 1
ATOM 2482 C C . PRO A 1 336 ? 31.603 -1.691 13.641 1.00 160.13 849 PRO A C 1
ATOM 2483 O O . PRO A 1 336 ? 32.053 -2.832 13.593 1.00 163.35 849 PRO A O 1
ATOM 2487 N N . GLY A 1 337 ? 31.380 -0.934 12.573 1.00 165.97 850 GLY A N 1
ATOM 2488 C CA . GLY A 1 337 ? 31.636 -1.396 11.214 1.00 166.67 850 GLY A CA 1
ATOM 2489 C C . GLY A 1 337 ? 32.842 -0.704 10.622 1.00 153.31 850 GLY A C 1
ATOM 2490 O O . GLY A 1 337 ? 33.804 -0.445 11.312 1.00 148.10 850 GLY A O 1
ATOM 2491 N N . ASN A 1 338 ? 32.779 -0.404 9.333 1.00 157.49 851 ASN A N 1
ATOM 2492 C CA . ASN A 1 338 ? 33.864 0.287 8.670 1.00 155.39 851 ASN A CA 1
ATOM 2493 C C . ASN A 1 338 ? 34.136 1.649 9.277 1.00 149.37 851 ASN A C 1
ATOM 2494 O O . ASN A 1 338 ? 33.206 2.325 9.723 1.00 146.97 851 ASN A O 1
ATOM 2499 N N . PRO A 1 339 ? 35.415 2.068 9.266 1.00 145.71 852 PRO A N 1
ATOM 2500 C CA . PRO A 1 339 ? 35.813 3.338 9.838 1.00 144.55 852 PRO A CA 1
ATOM 2501 C C . PRO A 1 339 ? 35.463 4.490 8.930 1.00 138.67 852 PRO A C 1
ATOM 2502 O O . PRO A 1 339 ? 35.955 4.539 7.807 1.00 135.54 852 PRO A O 1
ATOM 2506 N N . LEU A 1 340 ? 34.634 5.404 9.436 1.00 134.11 853 LEU A N 1
ATOM 2507 C CA . LEU A 1 340 ? 34.074 6.497 8.651 1.00 131.47 853 LEU A CA 1
ATOM 2508 C C . LEU A 1 340 ? 35.115 7.580 8.368 1.00 139.59 853 LEU A C 1
ATOM 2509 O O . LEU A 1 340 ? 35.563 8.264 9.288 1.00 167.51 853 LEU A O 1
ATOM 2514 N N . ARG A 1 341 ? 35.490 7.740 7.098 1.00 148.70 854 ARG A N 1
ATOM 2515 C CA . ARG A 1 341 ? 36.431 8.796 6.665 1.00 149.54 854 ARG A CA 1
ATOM 2516 C C . ARG A 1 341 ? 35.805 10.151 6.890 1.00 146.86 854 ARG A C 1
ATOM 2517 O O . ARG A 1 341 ? 34.582 10.261 6.988 1.00 146.52 854 ARG A O 1
ATOM 2525 N N . HIS A 1 342 ? 36.628 11.185 6.977 1.00 147.84 855 HIS A N 1
ATOM 2526 C CA . HIS A 1 342 ? 36.096 12.498 7.331 1.00 153.19 855 HIS A CA 1
ATOM 2527 C C . HIS A 1 342 ? 35.662 13.313 6.133 1.00 153.82 855 HIS A C 1
ATOM 2528 O O . HIS A 1 342 ? 35.110 14.397 6.297 1.00 158.59 855 HIS A O 1
ATOM 2535 N N . ASN A 1 343 ? 35.911 12.797 4.935 1.00 143.66 856 ASN A N 1
ATOM 2536 C CA . ASN A 1 343 ? 35.375 13.415 3.737 1.00 142.46 856 ASN A CA 1
ATOM 2537 C C . ASN A 1 343 ? 34.063 12.773 3.283 1.00 143.34 856 ASN A C 1
ATOM 2538 O O . ASN A 1 343 ? 33.587 13.025 2.176 1.00 145.41 856 ASN A O 1
ATOM 2543 N N . TYR A 1 344 ? 33.480 11.948 4.145 1.00 145.57 857 TYR A N 1
ATOM 2544 C CA . TYR A 1 344 ? 32.167 11.336 3.899 1.00 149.54 857 TYR A CA 1
ATOM 2545 C C . TYR A 1 344 ? 31.145 12.344 3.395 1.00 159.62 857 TYR A C 1
ATOM 2546 O O . TYR A 1 344 ? 30.671 13.216 4.146 1.00 155.11 857 TYR A O 1
ATOM 2555 N N . GLU A 1 345 ? 30.763 12.190 2.133 1.00 162.45 858 GLU A N 1
ATOM 2556 C CA . GLU A 1 345 ? 29.869 13.149 1.506 1.00 165.93 858 GLU A CA 1
ATOM 2557 C C . GLU A 1 345 ? 28.408 13.014 1.968 1.00 161.18 858 GLU A C 1
ATOM 2558 O O . GLU A 1 345 ? 27.539 13.735 1.485 1.00 177.37 858 GLU A O 1
ATOM 2564 N N . GLY A 1 346 ? 28.142 12.125 2.921 1.00 151.89 859 GLY A N 1
ATOM 2565 C CA . GLY A 1 346 ? 26.776 11.729 3.240 1.00 146.04 859 GLY A CA 1
ATOM 2566 C C . GLY A 1 346 ? 26.110 12.464 4.380 1.00 147.51 859 GLY A C 1
ATOM 2567 O O . GLY A 1 346 ? 26.651 13.435 4.928 1.00 143.63 859 GLY A O 1
ATOM 2568 N N . THR A 1 347 ? 24.917 11.975 4.714 1.00 149.63 860 THR A N 1
ATOM 2569 C CA . THR A 1 347 ? 24.092 12.505 5.786 1.00 149.51 860 THR A CA 1
ATOM 2570 C C . THR A 1 347 ? 23.845 11.412 6.775 1.00 146.98 860 THR A C 1
ATOM 2571 O O . THR A 1 347 ? 23.972 10.224 6.457 1.00 146.39 860 THR A O 1
ATOM 2575 N N . LEU A 1 348 ? 23.429 11.815 7.964 1.00 139.80 861 LEU A N 1
ATOM 2576 C CA . LEU A 1 348 ? 23.133 10.855 8.993 1.00 142.84 861 LEU A CA 1
ATOM 2577 C C . LEU A 1 348 ? 22.006 9.883 8.582 1.00 145.79 861 LEU A C 1
ATOM 2578 O O . LEU A 1 348 ? 22.079 8.695 8.917 1.00 148.10 861 LEU A O 1
ATOM 2583 N N . ARG A 1 349 ? 20.985 10.357 7.857 1.00 142.83 862 ARG A N 1
ATOM 2584 C CA . ARG A 1 349 ? 19.896 9.468 7.424 1.00 146.53 862 ARG A CA 1
ATOM 2585 C C . ARG A 1 349 ? 20.550 8.230 6.892 1.00 148.86 862 ARG A C 1
ATOM 2586 O O . ARG A 1 349 ? 20.162 7.093 7.226 1.00 155.41 862 ARG A O 1
ATOM 2594 N N . ASP A 1 350 ? 21.551 8.482 6.049 1.00 149.78 863 ASP A N 1
ATOM 2595 C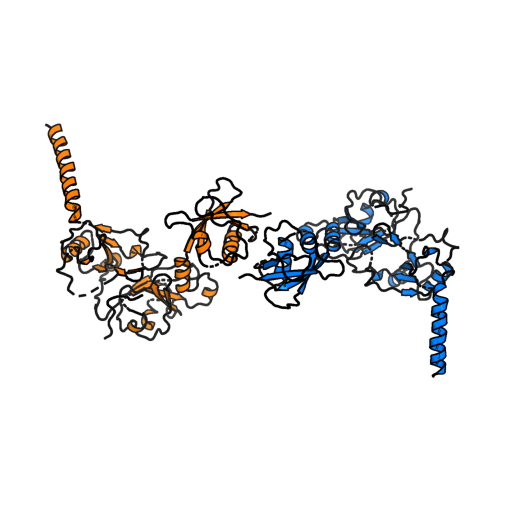 CA . ASP A 1 350 ? 22.242 7.438 5.332 1.00 148.23 863 ASP A CA 1
ATOM 2596 C C . ASP A 1 350 ? 22.942 6.531 6.303 1.00 137.37 863 ASP A C 1
ATOM 2597 O O . ASP A 1 350 ? 22.874 5.322 6.143 1.00 146.68 863 ASP A O 1
ATOM 2602 N N . LEU A 1 351 ? 23.570 7.093 7.331 1.00 131.04 864 LEU A N 1
ATOM 2603 C CA . LEU A 1 351 ? 24.306 6.267 8.311 1.00 133.95 864 LEU A CA 1
ATOM 2604 C C . LEU A 1 351 ? 23.404 5.317 9.073 1.00 134.15 864 LEU A C 1
ATOM 2605 O O . LEU A 1 351 ? 23.771 4.148 9.308 1.00 137.03 864 LEU A O 1
ATOM 2610 N N . LEU A 1 352 ? 22.195 5.801 9.360 1.00 138.30 865 LEU A N 1
ATOM 2611 C CA . LEU A 1 352 ? 21.209 5.062 10.152 1.00 141.10 865 LEU A CA 1
ATOM 2612 C C . LEU A 1 352 ? 20.299 4.142 9.358 1.00 137.50 865 LEU A C 1
ATOM 2613 O O . LEU A 1 352 ? 19.648 3.270 9.926 1.00 133.15 865 LEU A O 1
ATOM 2618 N N 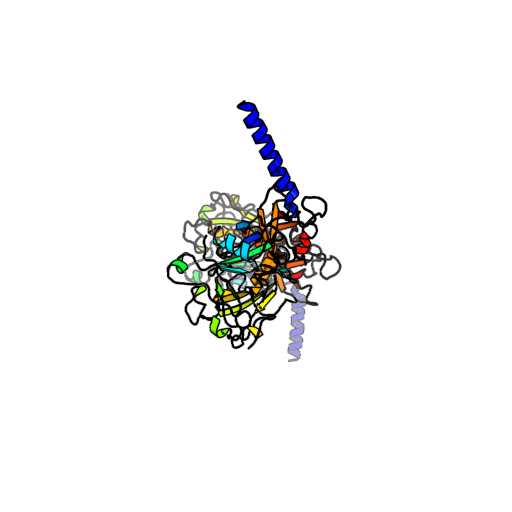. GLN A 1 353 ? 20.294 4.295 8.045 1.00 136.11 866 GLN A N 1
ATOM 2619 C CA . GLN A 1 353 ? 19.347 3.589 7.210 1.00 131.12 866 GLN A CA 1
ATOM 2620 C C . GLN A 1 353 ? 19.157 2.070 7.499 1.00 131.19 866 GLN A C 1
ATOM 2621 O O . GLN A 1 353 ? 18.148 1.517 7.077 1.00 139.88 866 GLN A O 1
ATOM 2627 N N . PHE A 1 354 ? 20.087 1.391 8.176 1.00 130.58 867 PHE A N 1
ATOM 2628 C CA . PHE A 1 354 ? 19.910 -0.049 8.495 1.00 135.18 867 PHE A CA 1
ATOM 2629 C C . PHE A 1 354 ? 19.624 -0.297 9.963 1.00 138.70 867 PHE A C 1
ATOM 2630 O O . PHE A 1 354 ? 20.352 -1.009 10.651 1.00 155.99 867 PHE A O 1
ATOM 2638 N N . PHE A 1 355 ? 18.581 0.338 10.459 1.00 144.44 868 PHE A N 1
ATOM 2639 C CA . PHE A 1 355 ? 18.083 0.087 11.810 1.00 157.32 868 PHE A CA 1
ATOM 2640 C C . PHE A 1 355 ? 16.578 -0.086 11.700 1.00 154.74 868 PHE A C 1
ATOM 2641 O O . PHE A 1 355 ? 15.893 0.865 11.338 1.00 167.11 868 PHE A O 1
ATOM 2649 N N . LYS A 1 356 ? 16.051 -1.263 12.031 1.00 150.65 869 LYS A N 1
ATOM 2650 C CA . LYS A 1 356 ? 14.604 -1.458 12.004 1.00 167.51 869 LYS A CA 1
ATOM 2651 C C . LYS A 1 356 ? 13.903 -0.408 12.905 1.00 167.52 869 LYS A C 1
ATOM 2652 O O . LYS A 1 356 ? 14.548 0.219 13.745 1.00 174.77 869 LYS A O 1
ATOM 2658 N N . PRO A 1 357 ? 12.602 -0.160 12.690 1.00 174.43 870 PRO A N 1
ATOM 2659 C CA . PRO A 1 357 ? 11.941 0.875 13.484 1.00 186.48 870 PRO A CA 1
ATOM 2660 C C . PRO A 1 357 ? 12.195 0.739 14.992 1.00 189.33 870 PRO A C 1
ATOM 2661 O O . PRO A 1 357 ? 12.595 1.715 15.642 1.00 167.89 870 PRO A O 1
ATOM 2665 N N . ARG A 1 358 ? 11.968 -0.475 15.508 1.00 197.54 871 ARG A N 1
ATOM 2666 C CA . ARG A 1 358 ? 12.174 -0.823 16.925 1.00 194.95 871 ARG A CA 1
ATOM 2667 C C . ARG A 1 358 ? 13.607 -0.456 17.351 1.00 180.76 871 ARG A C 1
ATOM 2668 O O . ARG A 1 358 ? 13.810 0.340 18.265 1.00 157.12 871 ARG A O 1
ATOM 2676 N N . GLN A 1 359 ? 14.573 -1.050 16.643 1.00 181.36 872 GLN A N 1
ATOM 2677 C CA . GLN A 1 359 ? 16.019 -1.011 16.932 1.00 167.02 872 GLN A CA 1
ATOM 2678 C C . GLN A 1 359 ? 16.510 0.349 17.386 1.00 166.62 872 GLN A C 1
ATOM 2679 O O . GLN A 1 359 ? 16.331 1.347 16.680 1.00 165.21 872 GLN A O 1
ATOM 2685 N N . PRO A 1 360 ? 17.142 0.395 18.568 1.00 176.10 873 PRO A N 1
ATOM 2686 C CA . PRO A 1 360 ? 17.691 1.666 19.050 1.00 167.42 873 PRO A CA 1
ATOM 2687 C C . PRO A 1 360 ? 18.883 2.142 18.201 1.00 151.26 873 PRO A C 1
ATOM 2688 O O . PRO A 1 360 ? 19.695 1.333 17.742 1.00 132.23 873 PRO A O 1
ATOM 2692 N N . LYS A 1 361 ? 18.982 3.448 18.002 1.00 149.12 874 LYS A N 1
ATOM 2693 C CA . LYS A 1 361 ? 19.942 3.991 17.031 1.00 162.70 874 LYS A CA 1
ATOM 2694 C C . LYS A 1 361 ? 21.271 4.404 17.681 1.00 152.06 874 LYS A C 1
ATOM 2695 O O . LYS A 1 361 ? 21.343 5.360 18.461 1.00 153.11 874 LYS A O 1
ATOM 2701 N N . LYS A 1 362 ? 22.316 3.668 17.313 1.00 141.41 875 LYS A N 1
ATOM 2702 C CA . LYS A 1 362 ? 23.600 3.722 17.961 1.00 134.18 875 LYS A CA 1
ATOM 2703 C C . LYS A 1 362 ? 24.687 3.884 16.913 1.00 136.42 875 LYS A C 1
ATOM 2704 O O . LYS A 1 362 ? 24.558 3.413 15.789 1.00 136.13 875 LYS A O 1
ATOM 2710 N N . LEU A 1 363 ? 25.763 4.560 17.288 1.00 146.63 876 LEU A N 1
ATOM 2711 C CA . LEU A 1 363 ? 26.944 4.679 16.427 1.00 143.72 876 LEU A CA 1
ATOM 2712 C C . LEU A 1 363 ? 28.233 4.651 17.213 1.00 139.57 876 LEU A C 1
ATOM 2713 O O . LEU A 1 363 ? 28.369 5.357 18.215 1.00 132.09 876 LEU A O 1
ATOM 2718 N N . TYR A 1 364 ? 29.198 3.888 16.726 1.00 136.40 877 TYR A N 1
ATOM 2719 C CA . TYR A 1 364 ? 30.435 3.737 17.460 1.00 143.45 877 TYR A CA 1
ATOM 2720 C C . TYR A 1 364 ? 31.489 4.739 17.027 1.00 141.00 877 TYR A C 1
ATOM 2721 O O . TYR A 1 364 ? 31.571 5.099 15.855 1.00 147.32 877 TYR A O 1
ATOM 2730 N N . TYR A 1 365 ? 32.289 5.171 18.000 1.00 141.92 878 TYR A N 1
ATOM 2731 C CA . TYR A 1 365 ? 33.413 6.075 17.784 1.00 144.74 878 TYR A CA 1
ATOM 2732 C C . TYR A 1 365 ? 34.584 5.697 18.654 1.00 147.67 878 TYR A C 1
ATOM 2733 O O . TYR A 1 365 ? 34.420 4.992 19.638 1.00 146.68 878 TYR A O 1
ATOM 2742 N N . GLN A 1 366 ? 35.755 6.215 18.310 1.00 149.59 879 GLN A N 1
ATOM 2743 C CA . GLN A 1 366 ? 36.906 6.139 19.189 1.00 155.82 879 GLN A CA 1
ATOM 2744 C C . GLN A 1 366 ? 37.653 7.444 19.050 1.00 167.44 879 GLN A C 1
ATOM 2745 O O . GLN A 1 366 ? 37.544 8.115 18.020 1.00 170.22 879 GLN A O 1
ATOM 2751 N N . GLN A 1 367 ? 38.416 7.798 20.084 1.00 176.54 880 GLN A N 1
ATOM 2752 C CA . GLN A 1 367 ? 39.171 9.048 20.092 1.00 165.18 880 GLN A CA 1
ATOM 2753 C C . GLN A 1 367 ? 40.565 8.771 19.591 1.00 160.17 880 GLN A C 1
ATOM 2754 O O . GLN A 1 367 ? 41.063 7.646 19.737 1.00 162.38 880 GLN A O 1
ATOM 2760 N N . LEU A 1 368 ? 41.175 9.786 18.981 1.00 156.48 881 LEU A N 1
ATOM 2761 C CA . LEU A 1 368 ? 42.531 9.691 18.440 1.00 168.94 881 LEU A CA 1
ATOM 2762 C C . LEU A 1 368 ? 43.489 10.541 19.284 1.00 181.22 881 LEU A C 1
ATOM 2763 O O . LEU A 1 368 ? 43.074 11.291 20.180 1.00 185.60 881 LEU A O 1
ATOM 2768 N N . LYS A 1 369 ? 44.770 10.457 18.951 1.00 185.33 882 LYS A N 1
ATOM 2769 C CA . LYS A 1 369 ? 45.810 10.979 19.804 1.00 182.26 882 LYS A CA 1
ATOM 2770 C C . LYS A 1 369 ? 46.398 12.342 19.363 1.00 185.26 882 LYS A C 1
ATOM 2771 O O . LYS A 1 369 ? 46.344 12.704 18.184 1.00 166.97 882 LYS A O 1
ATOM 2785 N N . GLN B 1 25 ? 108.405 44.511 -31.371 1.00 238.37 538 GLN B N 1
ATOM 2786 C CA . GLN B 1 25 ? 108.970 44.211 -30.009 1.00 244.83 538 GLN B CA 1
ATOM 2787 C C . GLN B 1 25 ? 107.874 44.154 -28.970 1.00 225.08 538 GLN B C 1
ATOM 2788 O O . GLN B 1 25 ? 107.754 43.188 -28.219 1.00 206.33 538 GLN B O 1
ATOM 2794 N N . GLN B 1 26 ? 107.070 45.211 -28.963 1.00 223.91 539 GLN B N 1
ATOM 2795 C CA . GLN B 1 26 ? 106.026 45.427 -27.961 1.00 228.80 539 GLN B CA 1
ATOM 2796 C C . GLN B 1 26 ? 104.977 44.308 -27.951 1.00 225.47 539 GLN B C 1
ATOM 2797 O O . GLN B 1 26 ? 104.253 44.149 -26.970 1.00 228.49 539 GLN B O 1
ATOM 2803 N N . LEU B 1 27 ? 104.882 43.557 -29.050 1.00 229.40 540 LEU B N 1
ATOM 2804 C CA . LEU B 1 27 ? 104.026 42.364 -29.120 1.00 231.10 540 LEU B CA 1
ATOM 2805 C C . LEU B 1 27 ? 104.763 41.180 -28.483 1.00 237.67 540 LEU B C 1
ATOM 2806 O O . LEU B 1 27 ? 104.179 40.432 -27.695 1.00 233.18 540 LEU B O 1
ATOM 2811 N N . VAL B 1 28 ? 106.050 41.029 -28.800 1.00 237.80 541 VAL B N 1
ATOM 2812 C CA . VAL B 1 28 ? 106.828 39.910 -28.275 1.00 227.76 541 VAL B CA 1
ATOM 2813 C C . VAL B 1 28 ? 106.736 39.928 -26.766 1.00 225.31 541 VAL B C 1
ATOM 2814 O O . VAL B 1 28 ? 106.410 38.914 -26.156 1.00 228.30 541 VAL B O 1
ATOM 2818 N N . GLU B 1 29 ? 107.011 41.094 -26.180 1.00 225.33 542 GLU B N 1
ATOM 2819 C CA . GLU B 1 29 ? 107.035 41.264 -24.724 1.00 223.99 542 GLU B CA 1
ATOM 2820 C C . GLU B 1 29 ? 105.707 40.881 -24.093 1.00 221.10 542 GLU B C 1
ATOM 2821 O O . GLU B 1 29 ? 105.676 40.401 -22.954 1.00 225.52 542 GLU B O 1
ATOM 2827 N N . ARG B 1 30 ? 104.620 41.088 -24.839 1.00 216.61 543 ARG B N 1
ATOM 2828 C CA . ARG B 1 30 ? 103.268 40.794 -24.355 1.00 223.18 543 ARG B CA 1
ATOM 2829 C C . ARG B 1 30 ? 102.889 39.310 -24.452 1.00 217.35 543 ARG B C 1
ATOM 2830 O O . ARG B 1 30 ? 102.243 38.783 -23.543 1.00 222.81 543 ARG B O 1
ATOM 2838 N N . LEU B 1 31 ? 103.268 38.655 -25.552 1.00 209.28 544 LEU B N 1
ATOM 2839 C CA . LEU B 1 31 ? 103.037 37.212 -25.736 1.00 202.08 544 LEU B CA 1
ATOM 2840 C C . LEU B 1 31 ? 103.882 36.369 -24.798 1.00 210.25 544 LEU B C 1
ATOM 2841 O O . LEU B 1 31 ? 103.469 35.287 -24.377 1.00 206.07 544 LEU B O 1
ATOM 2846 N N . GLN B 1 32 ? 105.090 36.853 -24.517 1.00 223.56 545 GLN B N 1
ATOM 2847 C CA . GLN B 1 32 ? 105.931 36.284 -23.475 1.00 224.44 545 GLN B CA 1
ATOM 2848 C C . GLN B 1 32 ? 105.193 36.360 -22.144 1.00 226.62 545 GLN B C 1
ATOM 2849 O O . GLN B 1 32 ? 105.019 35.346 -21.481 1.00 230.70 545 GLN B O 1
ATOM 2855 N N . GLU B 1 33 ? 104.739 37.559 -21.775 1.00 227.27 546 GLU B N 1
ATOM 2856 C CA . GLU B 1 33 ? 104.021 37.759 -20.511 1.00 225.88 546 GLU B CA 1
ATOM 2857 C C . GLU B 1 33 ? 102.790 36.866 -20.366 1.00 222.56 546 GLU B C 1
ATOM 2858 O O . GLU B 1 33 ? 102.377 36.571 -19.244 1.00 251.98 546 GLU B O 1
ATOM 2864 N N . GLU B 1 34 ? 102.210 36.431 -21.482 1.00 216.63 547 GLU B N 1
ATOM 2865 C CA . GLU B 1 34 ? 101.112 35.464 -21.443 1.00 213.14 547 GLU B CA 1
ATOM 2866 C C . GLU B 1 34 ? 101.609 34.022 -21.370 1.00 205.90 547 GLU B C 1
ATOM 2867 O O . GLU B 1 34 ? 100.857 33.127 -20.984 1.00 198.93 547 GLU B O 1
ATOM 2873 N N . LYS B 1 35 ? 102.854 33.790 -21.770 1.00 208.93 548 LYS B N 1
ATOM 2874 C CA . LYS B 1 35 ? 103.491 32.502 -21.539 1.00 228.89 548 LYS B CA 1
ATOM 2875 C C . LYS B 1 35 ? 103.982 32.362 -20.096 1.00 239.20 548 LYS B C 1
ATOM 2876 O O . LYS B 1 35 ? 104.029 31.248 -19.581 1.00 245.45 548 LYS B O 1
ATOM 2882 N N . ARG B 1 36 ? 104.388 33.474 -19.474 1.00 242.50 549 ARG B N 1
ATOM 2883 C CA . ARG B 1 36 ? 104.781 33.489 -18.051 1.00 233.95 549 ARG B CA 1
ATOM 2884 C C . ARG B 1 36 ? 103.587 33.362 -17.132 1.00 221.06 549 ARG B C 1
ATOM 2885 O O . ARG B 1 36 ? 103.719 32.863 -16.022 1.00 224.11 549 ARG B O 1
ATOM 2893 N N . ILE B 1 37 ? 102.436 33.846 -17.588 1.00 215.47 550 ILE B N 1
ATOM 2894 C CA . ILE B 1 37 ? 101.192 33.758 -16.821 1.00 212.35 550 ILE B CA 1
ATOM 2895 C C . ILE B 1 37 ? 100.594 32.341 -16.854 1.00 200.12 550 ILE B C 1
ATOM 2896 O O . ILE B 1 37 ? 100.253 31.799 -15.804 1.00 202.02 550 ILE B O 1
ATOM 2901 N N . GLU B 1 38 ? 100.464 31.740 -18.034 1.00 201.40 551 GLU B N 1
ATOM 2902 C CA . GLU B 1 38 ? 100.006 30.346 -18.119 1.00 213.50 551 GLU B CA 1
ATOM 2903 C C . GLU B 1 38 ? 100.985 29.387 -17.460 1.00 235.28 551 GLU B C 1
ATOM 2904 O O . GLU B 1 38 ? 100.554 28.417 -16.843 1.00 265.88 551 GLU B O 1
ATOM 2910 N N . ALA B 1 39 ? 102.287 29.663 -17.572 1.00 252.07 552 ALA B N 1
ATOM 2911 C CA . ALA B 1 39 ? 103.326 28.784 -17.009 1.00 260.93 552 ALA B CA 1
ATOM 2912 C C . ALA B 1 39 ? 103.316 28.780 -15.483 1.00 267.59 552 ALA B C 1
ATOM 2913 O O . ALA B 1 39 ? 103.172 27.726 -14.873 1.00 266.68 552 ALA B O 1
ATOM 2915 N N . GLN B 1 40 ? 103.471 29.956 -14.876 1.00 269.70 553 GLN B N 1
ATOM 2916 C CA . GLN B 1 40 ? 103.437 30.080 -13.413 1.00 263.47 553 GLN B CA 1
ATOM 2917 C C . GLN B 1 40 ? 102.174 29.484 -12.790 1.00 264.88 553 GLN B C 1
ATOM 2918 O O . GLN B 1 40 ? 102.216 28.992 -11.659 1.00 281.22 553 GLN B O 1
ATOM 2924 N N . LYS B 1 41 ? 101.060 29.530 -13.518 1.00 260.02 554 LYS B N 1
ATOM 2925 C CA . LYS B 1 41 ? 99.804 28.952 -13.029 1.00 268.76 554 LYS B CA 1
ATOM 2926 C C . LYS B 1 41 ? 99.731 27.427 -13.169 1.00 269.85 554 LYS B C 1
ATOM 2927 O O . LYS B 1 41 ? 98.923 26.792 -12.498 1.00 295.61 554 LYS B O 1
ATOM 2933 N N . ARG B 1 42 ? 100.569 26.833 -14.014 1.00 258.21 555 ARG B N 1
ATOM 2934 C CA . ARG B 1 42 ? 100.709 25.371 -14.026 1.00 260.46 555 ARG B CA 1
ATOM 2935 C C . ARG B 1 42 ? 101.565 24.856 -12.868 1.00 260.52 555 ARG B C 1
ATOM 2936 O O . ARG B 1 42 ? 101.326 23.748 -12.387 1.00 262.28 555 ARG B O 1
ATOM 2944 N N . LYS B 1 43 ? 102.552 25.640 -12.421 1.00 255.12 556 LYS B N 1
ATOM 2945 C CA . LYS B 1 43 ? 103.327 25.276 -11.228 1.00 244.00 556 LYS B CA 1
ATOM 2946 C C . LYS B 1 43 ? 102.402 25.178 -10.034 1.00 253.24 556 LYS B C 1
ATOM 2947 O O . LYS B 1 43 ? 102.416 24.174 -9.333 1.00 271.10 556 LYS B O 1
ATOM 2953 N N . GLU B 1 44 ? 101.578 26.208 -9.837 1.00 255.16 557 GLU B N 1
ATOM 2954 C CA . GLU B 1 44 ? 100.567 26.221 -8.763 1.00 254.90 557 GLU B CA 1
ATOM 2955 C C . GLU B 1 44 ? 99.542 25.077 -8.868 1.00 266.51 557 GLU B C 1
ATOM 2956 O O . GLU B 1 44 ? 99.047 24.572 -7.851 1.00 296.59 557 GLU B O 1
ATOM 2962 N N . ARG B 1 45 ? 99.223 24.677 -10.096 1.00 260.62 558 ARG B N 1
ATOM 2963 C CA . ARG B 1 45 ? 98.383 23.500 -10.331 1.00 246.29 558 ARG B CA 1
ATOM 2964 C C . ARG B 1 45 ? 99.140 22.220 -9.982 1.00 245.19 558 ARG B C 1
ATOM 2965 O O . ARG B 1 45 ? 98.605 21.327 -9.331 1.00 228.67 558 ARG B O 1
ATOM 2973 N N . GLN B 1 46 ? 100.404 22.164 -10.387 1.00 258.34 559 GLN B N 1
ATOM 2974 C CA . GLN B 1 46 ? 101.260 21.011 -10.105 1.00 260.59 559 GLN B CA 1
ATOM 2975 C C . GLN B 1 46 ? 101.824 20.976 -8.691 1.00 255.08 559 GLN B C 1
ATOM 2976 O O . GLN B 1 46 ? 102.347 19.944 -8.276 1.00 253.87 559 GLN B O 1
ATOM 2982 N N . GLU B 1 47 ? 101.741 22.100 -7.979 1.00 252.78 560 GLU B N 1
ATOM 2983 C CA . GLU B 1 47 ? 102.206 22.196 -6.592 1.00 257.04 560 GLU B CA 1
ATOM 2984 C C . GLU B 1 47 ? 101.063 22.117 -5.562 1.00 272.83 560 GLU B C 1
ATOM 2985 O O . GLU B 1 47 ? 101.323 22.003 -4.356 1.00 309.02 560 GLU B O 1
ATOM 2991 N N . ALA B 1 48 ? 99.813 22.149 -6.036 1.00 255.86 561 ALA B N 1
ATOM 2992 C CA . ALA B 1 48 ? 98.626 22.151 -5.164 1.00 235.85 561 ALA B CA 1
ATOM 2993 C C . ALA B 1 48 ? 98.531 20.955 -4.215 1.00 238.19 561 ALA B C 1
ATOM 2994 O O . ALA B 1 48 ? 97.889 21.057 -3.178 1.00 231.28 561 ALA B O 1
ATOM 2996 N N . HIS B 1 49 ? 99.183 19.843 -4.549 1.00 254.48 562 HIS B N 1
ATOM 2997 C CA . HIS B 1 49 ? 99.307 18.708 -3.613 1.00 256.79 562 HIS B CA 1
ATOM 2998 C C . HIS B 1 49 ? 100.180 19.036 -2.379 1.00 268.59 562 HIS B C 1
ATOM 2999 O O . HIS B 1 49 ? 100.013 18.410 -1.323 1.00 273.51 562 HIS B O 1
ATOM 3006 N N . LEU B 1 50 ? 101.092 20.010 -2.515 1.00 278.72 563 LEU B N 1
ATOM 3007 C CA . LEU B 1 50 ? 101.928 20.485 -1.388 1.00 272.87 563 LEU B CA 1
ATOM 3008 C C . LEU B 1 50 ? 101.219 21.497 -0.463 1.00 267.67 563 LEU B C 1
ATOM 3009 O O . LEU B 1 50 ? 101.686 21.774 0.646 1.00 262.86 563 LEU B O 1
ATOM 3014 N N . TYR B 1 51 ? 100.092 22.038 -0.921 1.00 263.22 564 TYR B N 1
ATOM 3015 C CA . TYR B 1 51 ? 99.357 23.062 -0.173 1.00 248.00 564 TYR B CA 1
ATOM 3016 C C . TYR B 1 51 ? 98.065 22.530 0.452 1.00 229.59 564 TYR B C 1
ATOM 3017 O O . TYR B 1 51 ? 97.417 21.651 -0.101 1.00 196.51 564 TYR B O 1
ATOM 3034 N N . GLN B 1 53 ? 94.433 24.078 2.682 1.00 213.50 566 GLN B N 1
ATOM 3035 C CA . GLN B 1 53 ? 93.655 25.259 3.076 1.00 217.18 566 GLN B CA 1
ATOM 3036 C C . GLN B 1 53 ? 93.470 25.269 4.590 1.00 209.10 566 GLN B C 1
ATOM 3037 O O . GLN B 1 53 ? 93.386 24.219 5.206 1.00 202.51 566 GLN B O 1
ATOM 3043 N N . VAL B 1 54 ? 93.405 26.455 5.190 1.00 207.10 567 VAL B N 1
ATOM 3044 C CA . VAL B 1 54 ? 93.149 26.571 6.632 1.00 202.53 567 VAL B CA 1
ATOM 3045 C C . VAL B 1 54 ? 92.086 27.626 6.842 1.00 207.59 567 VAL B C 1
ATOM 3046 O O . VAL B 1 54 ? 92.312 28.796 6.535 1.00 222.08 567 VAL B O 1
ATOM 3050 N N . GLN B 1 55 ? 90.951 27.219 7.402 1.00 193.38 568 GLN B N 1
ATOM 3051 C CA . GLN B 1 55 ? 89.806 28.107 7.541 1.00 177.09 568 GLN B CA 1
ATOM 3052 C C . GLN B 1 55 ? 89.730 28.658 8.964 1.00 170.31 568 GLN B C 1
ATOM 3053 O O . GLN B 1 55 ? 89.544 27.911 9.919 1.00 150.97 568 GLN B O 1
ATOM 3059 N N . ILE B 1 56 ? 89.923 29.969 9.108 1.00 176.49 569 ILE B N 1
ATOM 3060 C CA . ILE B 1 56 ? 89.858 30.617 10.422 1.00 174.11 569 ILE B CA 1
ATOM 3061 C C . ILE B 1 56 ? 88.470 31.193 10.675 1.00 173.10 569 ILE B C 1
ATOM 3062 O O . ILE B 1 56 ? 87.925 31.902 9.822 1.00 179.13 569 ILE B O 1
ATOM 3067 N N . VAL B 1 57 ? 87.921 30.908 11.856 1.00 155.51 570 VAL B N 1
ATOM 3068 C CA . VAL B 1 57 ? 86.602 31.417 12.237 1.00 139.23 570 VAL B CA 1
ATOM 3069 C C . VAL B 1 57 ? 86.720 32.193 13.521 1.00 130.03 570 VAL B C 1
ATOM 3070 O O . VAL B 1 57 ? 87.394 31.746 14.450 1.00 132.27 570 VAL B O 1
ATOM 3074 N N . ALA B 1 58 ? 86.069 33.354 13.556 1.00 131.76 571 ALA B N 1
ATOM 3075 C CA . ALA B 1 58 ? 86.148 34.282 14.694 1.00 147.47 571 ALA B CA 1
ATOM 3076 C C . ALA B 1 58 ? 84.851 34.325 15.472 1.00 144.17 571 ALA B C 1
ATOM 3077 O O . ALA B 1 58 ? 83.779 34.091 14.928 1.00 140.15 571 ALA B O 1
ATOM 3079 N N . GLU B 1 59 ? 84.952 34.671 16.747 1.00 148.60 572 GLU B N 1
ATOM 3080 C CA . GLU B 1 59 ? 83.827 34.504 17.656 1.00 149.73 572 GLU B CA 1
ATOM 3081 C C . GLU B 1 59 ? 82.603 35.292 17.199 1.00 161.48 572 GLU B C 1
ATOM 3082 O O . GLU B 1 59 ? 81.481 34.916 17.513 1.00 165.61 572 GLU B O 1
ATOM 3088 N N . ASP B 1 60 ? 82.802 36.370 16.441 1.00 166.95 573 ASP B N 1
ATOM 3089 C CA . ASP B 1 60 ? 81.665 37.124 15.908 1.00 163.84 573 ASP B CA 1
ATOM 3090 C C . ASP B 1 60 ? 80.760 36.203 15.092 1.00 150.16 573 ASP B C 1
ATOM 3091 O O . ASP B 1 60 ? 79.543 36.380 15.074 1.00 142.10 573 ASP B O 1
ATOM 3096 N N . GLN B 1 61 ? 81.365 35.204 14.449 1.00 145.26 574 GLN B N 1
ATOM 3097 C CA . GLN B 1 61 ? 80.630 34.227 13.654 1.00 144.52 574 GLN B CA 1
ATOM 3098 C C . GLN B 1 61 ? 79.693 33.368 14.501 1.00 137.34 574 GLN B C 1
ATOM 3099 O O . GLN B 1 61 ? 78.678 32.922 14.004 1.00 120.39 574 GLN B O 1
ATOM 3105 N N . PHE B 1 62 ? 80.009 33.150 15.772 1.00 132.26 575 PHE B N 1
ATOM 3106 C CA . PHE B 1 62 ? 79.103 32.395 16.630 1.00 128.27 575 PHE B CA 1
ATOM 3107 C C . PHE B 1 62 ? 77.895 33.180 17.069 1.00 126.19 575 PHE B C 1
ATOM 3108 O O . PHE B 1 62 ? 77.004 32.582 17.650 1.00 139.33 575 PHE B O 1
ATOM 3116 N N . CYS B 1 63 ? 77.851 34.497 16.854 1.00 129.77 576 CYS B N 1
ATOM 3117 C CA . CYS B 1 63 ? 76.734 35.295 17.399 1.00 130.51 576 CYS B CA 1
ATOM 3118 C C . CYS B 1 63 ? 75.451 34.962 16.680 1.00 136.33 576 CYS B C 1
ATOM 3119 O O . CYS B 1 63 ? 75.467 34.682 15.468 1.00 137.96 576 CYS B O 1
ATOM 3122 N N . GLY B 1 64 ? 74.356 34.894 17.442 1.00 143.54 577 GLY B N 1
ATOM 3123 C CA . GLY B 1 64 ? 73.020 34.692 16.863 1.00 157.08 577 GLY B CA 1
ATOM 3124 C C . GLY B 1 64 ? 72.759 33.406 16.089 1.00 146.54 577 GLY B C 1
ATOM 3125 O O . GLY B 1 64 ? 71.688 33.225 15.533 1.00 161.97 577 GLY B O 1
ATOM 3126 N N . HIS B 1 65 ? 73.749 32.540 16.007 1.00 134.80 578 HIS B N 1
ATOM 3127 C CA . HIS B 1 65 ? 73.552 31.192 15.558 1.00 143.93 578 HIS B CA 1
ATOM 3128 C C . HIS B 1 65 ? 72.486 30.556 16.427 1.00 148.09 578 HIS B C 1
ATOM 3129 O O . HIS B 1 65 ? 72.463 30.751 17.652 1.00 161.65 578 HIS B O 1
ATOM 3136 N N . GLN B 1 66 ? 71.613 29.776 15.802 1.00 146.57 579 GLN B N 1
ATOM 3137 C CA . GLN B 1 66 ? 70.517 29.131 16.519 1.00 154.69 579 GLN B CA 1
ATOM 3138 C C . GLN B 1 66 ? 70.676 27.615 16.686 1.00 155.68 579 GLN B C 1
ATOM 3139 O O . GLN B 1 66 ? 69.969 27.018 17.487 1.00 152.98 579 GLN B O 1
ATOM 3145 N N . GLY B 1 67 ? 71.558 26.992 15.906 1.00 161.86 580 GLY B N 1
ATOM 3146 C CA . GLY B 1 67 ? 71.680 25.523 15.865 1.00 160.11 580 GLY B CA 1
ATOM 3147 C C . GLY B 1 67 ? 72.603 24.968 16.924 1.00 142.48 580 GLY B C 1
ATOM 3148 O O . GLY B 1 67 ? 73.066 25.704 17.779 1.00 139.88 580 GLY B O 1
ATOM 3149 N N . ASN B 1 68 ? 72.847 23.661 16.881 1.00 138.66 581 ASN B N 1
ATOM 3150 C CA . ASN B 1 68 ? 73.774 23.018 17.814 1.00 146.79 581 ASN B CA 1
ATOM 3151 C C . ASN B 1 68 ? 75.176 23.577 17.614 1.00 136.70 581 ASN B C 1
ATOM 3152 O O . ASN B 1 68 ? 75.377 24.403 16.744 1.00 140.05 581 ASN B O 1
ATOM 3157 N N . ASP B 1 69 ? 76.126 23.133 18.434 1.00 134.07 582 ASP B N 1
ATOM 3158 C CA . ASP B 1 69 ? 77.537 23.566 18.367 1.00 140.17 582 ASP B CA 1
ATOM 3159 C C . ASP B 1 69 ? 77.734 25.086 18.188 1.00 140.31 582 ASP B C 1
ATOM 3160 O O . ASP B 1 69 ? 76.996 25.872 18.769 1.00 145.66 582 ASP B O 1
ATOM 3173 N N . TYR B 1 71 ? 78.516 27.166 15.074 1.00 146.77 584 TYR B N 1
ATOM 3174 C CA . TYR B 1 71 ? 78.106 27.894 13.886 1.00 146.81 584 TYR B CA 1
ATOM 3175 C C . TYR B 1 71 ? 77.573 26.946 12.851 1.00 145.45 584 TYR B C 1
ATOM 3176 O O . TYR B 1 71 ? 77.834 25.759 12.965 1.00 144.20 584 TYR B O 1
ATOM 3185 N N . ASP B 1 72 ? 76.861 27.466 11.839 1.00 152.30 585 ASP B N 1
ATOM 3186 C CA . ASP B 1 72 ? 76.431 26.632 10.708 1.00 155.20 585 ASP B CA 1
ATOM 3187 C C . ASP B 1 72 ? 77.502 26.621 9.646 1.00 152.47 585 ASP B C 1
ATOM 3188 O O . ASP B 1 72 ? 77.935 27.672 9.184 1.00 150.14 585 ASP B O 1
ATOM 3193 N N . GLU B 1 73 ? 77.914 25.418 9.257 1.00 153.60 586 GLU B N 1
ATOM 3194 C CA . GLU B 1 73 ? 79.000 25.250 8.310 1.00 155.33 586 GLU B CA 1
ATOM 3195 C C . GLU B 1 73 ? 78.645 25.926 6.996 1.00 170.85 586 GLU B C 1
ATOM 3196 O O . GLU B 1 73 ? 79.530 26.386 6.286 1.00 175.57 586 GLU B O 1
ATOM 3202 N N . GLU B 1 74 ? 77.351 26.000 6.683 1.00 182.26 587 GLU B N 1
ATOM 3203 C CA . GLU B 1 74 ? 76.902 26.641 5.449 1.00 185.98 587 GLU B CA 1
ATOM 3204 C C . GLU B 1 74 ? 76.930 28.164 5.552 1.00 183.83 587 GLU B C 1
ATOM 3205 O O . GLU B 1 74 ? 77.410 28.835 4.642 1.00 188.32 587 GLU B O 1
ATOM 3211 N N . LYS B 1 75 ? 76.425 28.717 6.649 1.00 176.89 588 LYS B N 1
ATOM 3212 C CA . LYS B 1 75 ? 76.310 30.173 6.754 1.00 174.95 588 LYS B CA 1
ATOM 3213 C C . LYS B 1 75 ? 77.578 30.856 7.299 1.00 167.78 588 LYS B C 1
ATOM 3214 O O . LYS B 1 75 ? 77.640 32.089 7.364 1.00 166.73 588 LYS B O 1
ATOM 3220 N N . VAL B 1 76 ? 78.589 30.073 7.672 1.00 155.54 589 VAL B N 1
ATOM 3221 C CA . VAL B 1 76 ? 79.775 30.627 8.313 1.00 159.62 589 VAL B CA 1
ATOM 3222 C C . VAL B 1 76 ? 80.630 31.361 7.285 1.00 154.82 589 VAL B C 1
ATOM 3223 O O . VAL B 1 76 ? 80.654 30.991 6.113 1.00 151.31 589 VAL B O 1
ATOM 3227 N N . LYS B 1 77 ? 81.328 32.398 7.740 1.00 152.63 590 LYS B N 1
ATOM 3228 C CA . LYS B 1 77 ? 82.293 33.119 6.924 1.00 158.46 590 LYS B CA 1
ATOM 3229 C C . LYS B 1 77 ? 83.681 32.994 7.542 1.00 158.91 590 LYS B C 1
ATOM 3230 O O . LYS B 1 77 ? 83.912 33.477 8.646 1.00 166.46 590 LYS B O 1
ATOM 3236 N N . TYR B 1 78 ? 84.604 32.351 6.825 1.00 167.04 591 TYR B N 1
ATOM 3237 C CA . TYR B 1 78 ? 85.995 32.188 7.289 1.00 167.01 591 TYR B CA 1
ATOM 3238 C C . TYR B 1 78 ? 86.953 33.250 6.741 1.00 173.34 591 TYR B C 1
ATOM 3239 O O . TYR B 1 78 ? 86.632 33.984 5.805 1.00 184.99 591 TYR B O 1
ATOM 3248 N N . THR B 1 79 ? 88.152 33.276 7.317 1.00 172.74 592 THR B N 1
ATOM 3249 C CA . THR B 1 79 ? 89.325 33.913 6.719 1.00 170.84 592 THR B CA 1
ATOM 3250 C C . THR B 1 79 ? 90.233 32.763 6.254 1.00 184.96 592 THR B C 1
ATOM 3251 O O . THR B 1 79 ? 90.923 32.157 7.073 1.00 200.35 592 THR B O 1
ATOM 3255 N N . VAL B 1 80 ? 90.222 32.454 4.955 1.00 190.90 593 VAL B N 1
ATOM 3256 C CA . VAL B 1 80 ? 90.955 31.288 4.414 1.00 200.26 593 VAL B CA 1
ATOM 3257 C C . VAL B 1 80 ? 92.458 31.582 4.264 1.00 212.32 593 VAL B C 1
ATOM 3258 O O . VAL B 1 80 ? 92.871 32.747 4.189 1.00 224.15 593 VAL B O 1
ATOM 3262 N N . PHE B 1 81 ? 93.267 30.520 4.264 1.00 214.81 594 PHE B N 1
ATOM 3263 C CA . PHE B 1 81 ? 94.717 30.620 4.068 1.00 217.46 594 PHE B CA 1
ATOM 3264 C C . PHE B 1 81 ? 95.231 29.414 3.269 1.00 222.66 594 PHE B C 1
ATOM 3265 O O . PHE B 1 81 ? 95.081 28.276 3.711 1.00 218.21 594 PHE B O 1
ATOM 3273 N N . LYS B 1 82 ? 95.830 29.660 2.104 1.00 232.51 595 LYS B N 1
ATOM 3274 C CA . LYS B 1 82 ? 96.510 28.610 1.334 1.00 236.64 595 LYS B CA 1
ATOM 3275 C C . LYS B 1 82 ? 97.884 28.429 1.979 1.00 237.40 595 LYS B C 1
ATOM 3276 O O . LYS B 1 82 ? 98.712 29.333 1.927 1.00 252.25 595 LYS B O 1
ATOM 3282 N N . VAL B 1 83 ? 98.107 27.296 2.645 1.00 233.66 596 VAL B N 1
ATOM 3283 C CA . VAL B 1 83 ? 99.340 27.095 3.430 1.00 229.34 596 VAL B CA 1
ATOM 3284 C C . VAL B 1 83 ? 100.065 25.806 3.074 1.00 226.93 596 VAL B C 1
ATOM 3285 O O . VAL B 1 83 ? 99.440 24.780 2.814 1.00 229.90 596 VAL B O 1
ATOM 3289 N N . LEU B 1 84 ? 101.393 25.870 3.105 1.00 222.07 597 LEU B N 1
ATOM 3290 C CA . LEU B 1 84 ? 102.253 24.720 2.822 1.00 225.72 597 LEU B CA 1
ATOM 3291 C C . LEU B 1 84 ? 102.009 23.592 3.812 1.00 217.04 597 LEU B C 1
ATOM 3292 O O . LEU B 1 84 ? 102.013 23.828 5.016 1.00 223.64 597 LEU B O 1
ATOM 3297 N N . LYS B 1 85 ? 101.856 22.369 3.307 1.00 207.83 598 LYS B N 1
ATOM 3298 C CA . LYS B 1 85 ? 101.575 21.204 4.158 1.00 205.18 598 LYS B CA 1
ATOM 3299 C C . LYS B 1 85 ? 102.647 20.923 5.211 1.00 212.34 598 LYS B C 1
ATOM 3300 O O . LYS B 1 85 ? 102.328 20.607 6.353 1.00 211.27 598 LYS B O 1
ATOM 3306 N N . ASN B 1 86 ? 103.912 21.063 4.846 1.00 231.49 599 ASN B N 1
ATOM 3307 C CA . ASN B 1 86 ? 104.986 20.771 5.790 1.00 245.88 599 ASN B CA 1
ATOM 3308 C C . ASN B 1 86 ? 105.520 21.991 6.574 1.00 252.28 599 ASN B C 1
ATOM 3309 O O . ASN B 1 86 ? 106.455 21.837 7.360 1.00 277.95 599 ASN B O 1
ATOM 3314 N N . SER B 1 87 ? 104.928 23.179 6.392 1.00 234.63 600 SER B N 1
ATOM 3315 C CA . SER B 1 87 ? 105.354 24.381 7.143 1.00 222.19 600 SER B CA 1
ATOM 3316 C C . SER B 1 87 ? 105.132 24.201 8.651 1.00 227.62 600 SER B C 1
ATOM 3317 O O . SER B 1 87 ? 104.412 23.299 9.073 1.00 220.44 600 SER B O 1
ATOM 3320 N N . SER B 1 88 ? 105.742 25.061 9.462 1.00 245.41 601 SER B N 1
ATOM 3321 C CA . SER B 1 88 ? 105.640 24.934 10.923 1.00 267.15 601 SER B CA 1
ATOM 3322 C C . SER B 1 88 ? 104.470 25.730 11.463 1.00 274.42 601 SER B C 1
ATOM 3323 O O . SER B 1 88 ? 103.953 26.628 10.791 1.00 296.90 601 SER B O 1
ATOM 3326 N N . LEU B 1 89 ? 104.084 25.428 12.699 1.00 271.48 602 LEU B N 1
ATOM 3327 C CA . LEU B 1 89 ? 102.998 26.150 13.350 1.00 260.08 602 LEU B CA 1
ATOM 3328 C C . LEU B 1 89 ? 103.427 27.576 13.647 1.00 260.24 602 LEU B C 1
ATOM 3329 O O . LEU B 1 89 ? 102.756 28.521 13.246 1.00 258.08 602 LEU B O 1
ATOM 3334 N N . ALA B 1 90 ? 104.555 27.712 14.342 1.00 250.43 603 ALA B N 1
ATOM 3335 C CA . ALA B 1 90 ? 105.130 29.017 14.679 1.00 229.41 603 ALA B CA 1
ATOM 3336 C C . ALA B 1 90 ? 105.124 29.979 13.500 1.00 221.57 603 ALA B C 1
ATOM 3337 O O . ALA B 1 90 ? 104.850 31.164 13.669 1.00 212.19 603 ALA B O 1
ATOM 3339 N N . GLU B 1 91 ? 105.409 29.459 12.307 1.00 229.05 604 GLU B N 1
ATOM 3340 C CA . GLU B 1 91 ? 105.285 30.234 11.067 1.00 241.16 604 GLU B CA 1
ATOM 3341 C C . GLU B 1 91 ? 103.856 30.737 10.800 1.00 236.98 604 GLU B C 1
ATOM 3342 O O . GLU B 1 91 ? 103.652 31.919 10.524 1.00 214.68 604 GLU B O 1
ATOM 3348 N N . PHE B 1 92 ? 102.875 29.838 10.868 1.00 244.63 605 PHE B N 1
ATOM 3349 C CA . PHE B 1 92 ? 101.476 30.216 10.646 1.00 239.26 605 PHE B CA 1
ATOM 3350 C C . PHE B 1 92 ? 101.063 31.257 11.674 1.00 241.12 605 PHE B C 1
ATOM 3351 O O . PHE B 1 92 ? 100.529 32.321 11.335 1.00 232.09 605 PHE B O 1
ATOM 3359 N N . VAL B 1 93 ? 101.353 30.950 12.932 1.00 249.77 606 VAL B N 1
ATOM 3360 C CA . VAL B 1 93 ? 100.998 31.823 14.037 1.00 254.92 606 VAL B CA 1
ATOM 3361 C C . VAL B 1 93 ? 101.483 33.228 13.681 1.00 250.76 606 VAL B C 1
ATOM 3362 O O . VAL B 1 93 ? 100.696 34.170 13.611 1.00 228.27 606 VAL B O 1
ATOM 3366 N N . GLN B 1 94 ? 102.778 33.330 13.403 1.00 256.91 607 GLN B N 1
ATOM 3367 C CA . GLN B 1 94 ? 103.413 34.586 13.018 1.00 254.78 607 GLN B CA 1
ATOM 3368 C C . GLN B 1 94 ? 102.687 35.256 11.851 1.00 242.54 607 GLN B C 1
ATOM 3369 O O . GLN B 1 94 ? 102.189 36.375 11.982 1.00 239.27 607 GLN B O 1
ATOM 3375 N N . SER B 1 95 ? 102.621 34.560 10.720 1.00 232.63 608 SER B N 1
ATOM 3376 C CA . SER B 1 95 ? 101.934 35.075 9.538 1.00 226.01 608 SER B CA 1
ATOM 3377 C C . SER B 1 95 ? 100.559 35.639 9.893 1.00 226.27 608 SER B C 1
ATOM 3378 O O . SER B 1 95 ? 100.256 36.795 9.609 1.00 213.08 608 SER B O 1
ATOM 3381 N N . LEU B 1 96 ? 99.738 34.805 10.524 1.00 229.72 609 LEU B N 1
ATOM 3382 C CA . LEU B 1 96 ? 98.377 35.181 10.913 1.00 228.46 609 LEU B CA 1
ATOM 3383 C C . LEU B 1 96 ? 98.356 36.531 11.632 1.00 227.12 609 LEU B C 1
ATOM 3384 O O . LEU B 1 96 ? 97.668 37.457 11.204 1.00 205.25 609 LEU B O 1
ATOM 3389 N N . SER B 1 97 ? 99.167 36.644 12.685 1.00 238.53 610 SER B N 1
ATOM 3390 C CA . SER B 1 97 ? 99.179 37.832 13.547 1.00 237.74 610 SER B CA 1
ATOM 3391 C C . SER B 1 97 ? 99.402 39.102 12.731 1.00 240.76 610 SER B C 1
ATOM 3392 O O . SER B 1 97 ? 98.965 40.186 13.114 1.00 208.88 610 SER B O 1
ATOM 3395 N N . GLN B 1 98 ? 100.067 38.942 11.588 1.00 263.93 611 GLN B N 1
ATOM 3396 C CA . GLN B 1 98 ? 100.393 40.042 10.693 1.00 281.89 611 GLN B CA 1
ATOM 3397 C C . GLN B 1 98 ? 99.246 40.329 9.687 1.00 267.34 611 GLN B C 1
ATOM 3398 O O . GLN B 1 98 ? 98.894 41.494 9.460 1.00 245.82 611 GLN B O 1
ATOM 3404 N N . THR B 1 99 ? 98.665 39.277 9.103 1.00 248.58 612 THR B N 1
ATOM 3405 C CA . THR B 1 99 ? 97.537 39.418 8.159 1.00 231.13 612 THR B CA 1
ATOM 3406 C C . THR B 1 99 ? 96.294 40.042 8.780 1.00 229.95 612 THR B C 1
ATOM 3407 O O . THR B 1 99 ? 95.625 40.864 8.155 1.00 207.48 612 THR B O 1
ATOM 3419 N N . GLY B 1 101 ? 96.160 41.327 12.071 1.00 237.32 614 GLY B N 1
ATOM 3420 C CA . GLY B 1 101 ? 96.600 42.529 12.792 1.00 227.79 614 GLY B CA 1
ATOM 3421 C C . GLY B 1 101 ? 96.473 42.430 14.304 1.00 235.75 614 GLY B C 1
ATOM 3422 O O . GLY B 1 101 ? 95.768 43.233 14.923 1.00 222.18 614 GLY B O 1
ATOM 3423 N N . PHE B 1 102 ? 97.146 41.438 14.894 1.00 240.42 615 PHE B N 1
ATOM 3424 C CA . PHE B 1 102 ? 97.075 41.173 16.332 1.00 244.17 615 PHE B CA 1
ATOM 3425 C C . PHE B 1 102 ? 98.444 40.769 16.842 1.00 247.29 615 PHE B C 1
ATOM 3426 O O . PHE B 1 102 ? 99.143 40.027 16.155 1.00 250.78 615 PHE B O 1
ATOM 3434 N N . PRO B 1 103 ? 98.811 41.193 18.070 1.00 246.37 616 PRO B N 1
ATOM 3435 C CA . PRO B 1 103 ? 100.045 40.642 18.655 1.00 246.80 616 PRO B CA 1
ATOM 3436 C C . PRO B 1 103 ? 100.034 39.106 18.721 1.00 240.71 616 PRO B C 1
ATOM 3437 O O . PRO B 1 103 ? 98.972 38.506 18.834 1.00 262.54 616 PRO B O 1
ATOM 3441 N N . GLN B 1 104 ? 101.203 38.483 18.649 1.00 238.74 617 GLN B N 1
ATOM 3442 C CA . GLN B 1 104 ? 101.301 37.021 18.636 1.00 243.29 617 GLN B CA 1
ATOM 3443 C C . GLN B 1 104 ? 100.993 36.371 20.003 1.00 243.25 617 GLN B C 1
ATOM 3444 O O . GLN B 1 104 ? 100.634 35.193 20.071 1.00 221.03 617 GLN B O 1
ATOM 3450 N N . ASP B 1 105 ? 101.158 37.139 21.080 1.00 244.90 618 ASP B N 1
ATOM 3451 C CA . ASP B 1 105 ? 100.839 36.682 22.435 1.00 237.74 618 ASP B CA 1
ATOM 3452 C C . ASP B 1 105 ? 99.405 37.012 22.824 1.00 222.57 618 ASP B C 1
ATOM 3453 O O . ASP B 1 105 ? 98.947 36.598 23.894 1.00 202.38 618 ASP B O 1
ATOM 3458 N N . GLN B 1 106 ? 98.715 37.771 21.967 1.00 221.83 619 GLN B N 1
ATOM 3459 C CA . GLN B 1 106 ? 97.317 38.161 22.197 1.00 216.48 619 GLN B CA 1
ATOM 3460 C C . GLN B 1 106 ? 96.320 37.404 21.292 1.00 210.49 619 GLN B C 1
ATOM 3461 O O . GLN B 1 106 ? 95.210 37.902 21.041 1.00 189.93 619 GLN B O 1
ATOM 3467 N N . ILE B 1 107 ? 96.715 36.207 20.828 1.00 202.58 620 ILE B N 1
ATOM 3468 C CA . ILE B 1 107 ? 95.805 35.290 20.125 1.00 204.75 620 ILE B CA 1
ATOM 3469 C C . ILE B 1 107 ? 96.071 33.821 20.431 1.00 203.01 620 ILE B C 1
ATOM 3470 O O . ILE B 1 107 ? 97.226 33.393 20.561 1.00 204.14 620 ILE B O 1
ATOM 3475 N N . ARG B 1 108 ? 94.987 33.050 20.477 1.00 197.74 621 ARG B N 1
ATOM 3476 C CA . ARG B 1 108 ? 95.046 31.633 20.776 1.00 193.55 621 ARG B CA 1
ATOM 3477 C C . ARG B 1 108 ? 94.231 30.870 19.753 1.00 173.90 621 ARG B C 1
ATOM 3478 O O . ARG B 1 108 ? 93.190 31.330 19.319 1.00 158.28 621 ARG B O 1
ATOM 3486 N N . LEU B 1 109 ? 94.723 29.697 19.384 1.00 176.32 622 LEU B N 1
ATOM 3487 C CA . LEU B 1 109 ? 94.112 28.876 18.350 1.00 175.65 622 LEU B CA 1
ATOM 3488 C C . LEU B 1 109 ? 93.454 27.639 18.921 1.00 171.69 622 LEU B C 1
ATOM 3489 O O . LEU B 1 109 ? 94.068 26.862 19.656 1.00 201.13 622 LEU B O 1
ATOM 3494 N N . TRP B 1 110 ? 92.208 27.433 18.542 1.00 159.36 623 TRP B N 1
ATOM 3495 C CA . TRP B 1 110 ? 91.468 26.275 18.993 1.00 160.02 623 TRP B CA 1
ATOM 3496 C C . TRP B 1 110 ? 91.000 25.490 17.763 1.00 160.49 623 TRP B C 1
ATOM 3497 O O . TRP B 1 110 ? 89.974 25.822 17.169 1.00 174.13 623 TRP B O 1
ATOM 3508 N N . PRO B 1 111 ? 91.775 24.484 17.345 1.00 162.21 624 PRO B N 1
ATOM 3509 C CA . PRO B 1 111 ? 91.416 23.725 16.159 1.00 167.29 624 PRO B CA 1
ATOM 3510 C C . PRO B 1 111 ? 90.072 23.095 16.310 1.00 163.81 624 PRO B C 1
ATOM 3511 O O . PRO B 1 111 ? 89.776 22.494 17.336 1.00 159.56 624 PRO B O 1
ATOM 3523 N N . GLN B 1 113 ? 87.412 20.366 15.891 1.00 167.30 626 GLN B N 1
ATOM 3524 C CA . GLN B 1 113 ? 87.519 18.907 15.938 1.00 193.07 626 GLN B CA 1
ATOM 3525 C C . GLN B 1 113 ? 86.179 18.280 15.581 1.00 197.09 626 GLN B C 1
ATOM 3526 O O . GLN B 1 113 ? 85.157 18.680 16.129 1.00 204.17 626 GLN B O 1
ATOM 3532 N N . ALA B 1 114 ? 86.183 17.310 14.669 1.00 196.69 627 ALA B N 1
ATOM 3533 C CA . ALA B 1 114 ? 84.997 16.514 14.386 1.00 193.95 627 ALA B CA 1
ATOM 3534 C C . ALA B 1 114 ? 85.046 15.321 15.313 1.00 197.22 627 ALA B C 1
ATOM 3535 O O . ALA B 1 114 ? 85.899 14.455 15.168 1.00 195.53 627 ALA B O 1
ATOM 3537 N N . ARG B 1 115 ? 84.148 15.284 16.284 1.00 214.84 628 ARG B N 1
ATOM 3538 C CA . ARG B 1 115 ? 84.186 14.230 17.291 1.00 223.51 628 ARG B CA 1
ATOM 3539 C C . ARG B 1 115 ? 83.391 12.991 16.828 1.00 213.22 628 ARG B C 1
ATOM 3540 O O . ARG B 1 115 ? 82.570 13.067 15.903 1.00 179.28 628 ARG B O 1
ATOM 3548 N N . SER B 1 116 ? 83.704 11.859 17.465 1.00 223.49 629 SER B N 1
ATOM 3549 C CA . SER B 1 116 ? 82.955 10.592 17.391 1.00 226.27 629 SER B CA 1
ATOM 3550 C C . SER B 1 116 ? 81.423 10.777 17.336 1.00 225.77 629 SER B C 1
ATOM 3551 O O . SER B 1 116 ? 80.739 10.190 16.498 1.00 210.14 629 SER B O 1
ATOM 3554 N N . ASN B 1 117 ? 80.924 11.643 18.215 1.00 230.45 630 ASN B N 1
ATOM 3555 C CA . ASN B 1 117 ? 79.491 11.850 18.477 1.00 217.20 630 ASN B CA 1
ATOM 3556 C C . ASN B 1 117 ? 78.775 12.841 17.565 1.00 204.80 630 ASN B C 1
ATOM 3557 O O . ASN B 1 117 ? 77.762 13.421 17.965 1.00 186.32 630 ASN B O 1
ATOM 3562 N N . GLY B 1 118 ? 79.330 13.095 16.385 1.00 201.75 631 GLY B N 1
ATOM 3563 C CA . GLY B 1 118 ? 78.709 14.019 15.434 1.00 200.72 631 GLY B CA 1
ATOM 3564 C C . GLY B 1 118 ? 78.514 15.436 15.968 1.00 194.98 631 GLY B C 1
ATOM 3565 O O . GLY B 1 118 ? 77.443 16.046 15.825 1.00 168.47 631 GLY B O 1
ATOM 3566 N N . THR B 1 119 ? 79.550 15.949 16.623 1.00 196.57 632 THR B N 1
ATOM 3567 C CA . THR B 1 119 ? 79.644 17.374 16.931 1.00 187.55 632 THR B CA 1
ATOM 3568 C C . THR B 1 119 ? 80.991 17.861 16.481 1.00 176.40 632 THR B C 1
ATOM 3569 O O . THR B 1 119 ? 81.916 17.060 16.297 1.00 181.05 632 THR B O 1
ATOM 3573 N N . LYS B 1 120 ? 81.078 19.173 16.301 1.00 168.35 633 LYS B N 1
ATOM 3574 C CA . LYS B 1 120 ? 82.324 19.828 16.004 1.00 166.97 633 LYS B CA 1
ATOM 3575 C C . LYS B 1 120 ? 82.518 20.935 17.033 1.00 163.08 633 LYS B C 1
ATOM 3576 O O . LYS B 1 120 ? 81.732 21.889 17.122 1.00 161.86 633 LYS B O 1
ATOM 3582 N N . ARG B 1 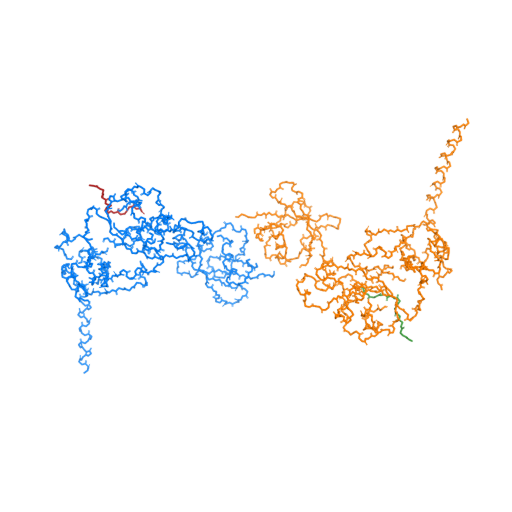121 ? 83.566 20.793 17.834 1.00 153.43 634 ARG B N 1
ATOM 3583 C CA . ARG B 1 121 ? 83.855 21.771 18.878 1.00 145.78 634 ARG B CA 1
ATOM 3584 C C . ARG B 1 121 ? 85.305 22.222 18.829 1.00 128.16 634 ARG B C 1
ATOM 3585 O O . ARG B 1 121 ? 86.118 21.600 18.163 1.00 113.71 634 ARG B O 1
ATOM 3593 N N . PRO B 1 122 ? 85.616 23.330 19.501 1.00 130.94 635 PRO B N 1
ATOM 3594 C CA . PRO B 1 122 ? 86.977 23.783 19.573 1.00 142.68 635 PRO B CA 1
ATOM 3595 C C . PRO B 1 122 ? 87.686 22.886 20.536 1.00 160.16 635 PRO B C 1
ATOM 3596 O O . PRO B 1 122 ? 87.084 22.515 21.543 1.00 163.91 635 PRO B O 1
ATOM 3600 N N . ALA B 1 123 ? 88.930 22.520 20.206 1.00 186.90 636 ALA B N 1
ATOM 3601 C CA . ALA B 1 123 ? 89.768 21.619 21.032 1.00 187.99 636 ALA B CA 1
ATOM 3602 C C . ALA B 1 123 ? 91.072 22.249 21.554 1.00 166.96 636 ALA B C 1
ATOM 3603 O O . ALA B 1 123 ? 91.587 23.184 20.961 1.00 160.03 636 ALA B O 1
ATOM 3605 N N . ALA B 1 129 ? 104.514 21.515 23.451 1.00 270.84 642 ALA B N 1
ATOM 3606 C CA . ALA B 1 129 ? 104.746 20.143 23.001 1.00 260.31 642 ALA B CA 1
ATOM 3607 C C . ALA B 1 129 ? 104.459 19.936 21.508 1.00 264.11 642 ALA B C 1
ATOM 3608 O O . ALA B 1 129 ? 105.181 19.184 20.851 1.00 280.26 642 ALA B O 1
ATOM 3610 N N . ASP B 1 130 ? 103.411 20.587 20.985 1.00 270.13 643 ASP B N 1
ATOM 3611 C CA . ASP B 1 130 ? 103.044 20.506 19.555 1.00 261.59 643 ASP B CA 1
ATOM 3612 C C . ASP B 1 130 ? 103.671 21.651 18.705 1.00 270.18 643 ASP B C 1
ATOM 3613 O O . ASP B 1 130 ? 103.146 21.981 17.646 1.00 255.50 643 ASP B O 1
ATOM 3618 N N . GLY B 1 131 ? 104.785 22.242 19.150 1.00 292.75 644 GLY B N 1
ATOM 3619 C CA . GLY B 1 131 ? 105.431 23.361 18.426 1.00 297.08 644 GLY B CA 1
ATOM 3620 C C . GLY B 1 131 ? 106.268 22.993 17.202 1.00 298.81 644 GLY B C 1
ATOM 3621 O O . GLY B 1 131 ? 106.237 23.703 16.186 1.00 261.72 644 GLY B O 1
ATOM 3622 N N . ASN B 1 132 ? 107.006 21.882 17.306 1.00 308.53 645 ASN B N 1
ATOM 3623 C CA . ASN B 1 132 ? 107.960 21.444 16.276 1.00 298.14 645 ASN B CA 1
ATOM 3624 C C . ASN B 1 132 ? 107.420 20.310 15.405 1.00 308.96 645 ASN B C 1
ATOM 3625 O O . ASN B 1 132 ? 108.182 19.472 14.904 1.00 308.37 645 ASN B O 1
ATOM 3630 N N . LYS B 1 133 ? 106.098 20.287 15.253 1.00 310.58 646 LYS B N 1
ATOM 3631 C CA . LYS B 1 133 ? 105.421 19.430 14.293 1.00 297.56 646 LYS B CA 1
ATOM 3632 C C . LYS B 1 133 ? 104.977 20.287 13.099 1.00 283.55 646 LYS B C 1
ATOM 3633 O O . LYS B 1 133 ? 104.922 21.523 13.190 1.00 250.71 646 LYS B O 1
ATOM 3639 N N . THR B 1 134 ? 104.685 19.622 11.983 1.00 282.82 647 THR B N 1
ATOM 3640 C CA . THR B 1 134 ? 104.251 20.296 10.757 1.00 280.54 647 THR B CA 1
ATOM 3641 C C . THR B 1 134 ? 102.758 20.599 10.799 1.00 276.65 647 THR B C 1
ATOM 3642 O O . THR B 1 134 ? 102.034 20.084 11.648 1.00 272.74 647 THR B O 1
ATOM 3654 N N . ILE B 1 136 ? 100.324 19.955 8.351 1.00 252.78 649 ILE B N 1
ATOM 3655 C CA . ILE B 1 136 ? 99.452 18.890 7.840 1.00 257.27 649 ILE B CA 1
ATOM 3656 C C . ILE B 1 136 ? 99.214 17.818 8.882 1.00 260.93 649 ILE B C 1
ATOM 3657 O O . ILE B 1 136 ? 98.098 17.319 9.013 1.00 263.16 649 ILE B O 1
ATOM 3662 N N . GLU B 1 137 ? 100.251 17.482 9.641 1.00 270.29 650 GLU B N 1
ATOM 3663 C CA . GLU B 1 137 ? 100.102 16.451 10.651 1.00 275.34 650 GLU B CA 1
ATOM 3664 C C . GLU B 1 137 ? 99.234 16.952 11.813 1.00 259.93 650 GLU B C 1
ATOM 3665 O O . GLU B 1 137 ? 98.461 16.184 12.385 1.00 253.26 650 GLU B O 1
ATOM 3671 N N . LEU B 1 138 ? 99.323 18.244 12.128 1.00 237.32 651 LEU B N 1
ATOM 3672 C CA . LEU B 1 138 ? 98.488 18.813 13.180 1.00 219.34 651 LEU B CA 1
ATOM 3673 C C . LEU B 1 138 ? 97.020 18.699 12.835 1.00 217.04 651 LEU B C 1
ATOM 3674 O O . LEU B 1 138 ? 96.199 18.429 13.695 1.00 213.53 651 LEU B O 1
ATOM 3679 N N . SER B 1 139 ? 96.689 18.880 11.567 1.00 228.15 652 SER B N 1
ATOM 3680 C CA . SER B 1 139 ? 95.317 18.699 11.138 1.00 242.79 652 SER B CA 1
ATOM 3681 C C . SER B 1 139 ? 94.895 17.234 11.172 1.00 248.31 652 SER B C 1
ATOM 3682 O O . SER B 1 139 ? 93.718 16.943 10.976 1.00 267.57 652 SER B O 1
ATOM 3685 N N . ASP B 1 140 ? 95.842 16.324 11.412 1.00 239.75 653 ASP B N 1
ATOM 3686 C CA . ASP B 1 140 ? 95.587 14.889 11.329 1.00 251.54 653 ASP B CA 1
ATOM 3687 C C . ASP B 1 140 ? 95.137 14.553 9.893 1.00 267.84 653 ASP B C 1
ATOM 3688 O O . ASP B 1 140 ? 94.107 13.908 9.662 1.00 257.53 653 ASP B O 1
ATOM 3693 N N . ASN B 1 141 ? 95.933 15.027 8.934 1.00 283.18 654 ASN B N 1
ATOM 3694 C CA . ASN B 1 141 ? 95.643 14.909 7.497 1.00 280.58 654 ASN B CA 1
ATOM 3695 C C . ASN B 1 141 ? 94.284 15.458 7.057 1.00 271.03 654 ASN B C 1
ATOM 3696 O O . ASN B 1 141 ? 93.810 15.137 5.970 1.00 260.03 654 ASN B O 1
ATOM 3701 N N . GLU B 1 142 ? 93.674 16.305 7.880 1.00 266.38 655 GLU B N 1
ATOM 3702 C CA . GLU B 1 142 ? 92.418 16.923 7.505 1.00 257.48 655 GLU B CA 1
ATOM 3703 C C . GLU B 1 142 ? 92.713 18.188 6.689 1.00 264.70 655 GLU B C 1
ATOM 3704 O O . GLU B 1 142 ? 93.676 18.924 6.947 1.00 252.97 655 GLU B O 1
ATOM 3710 N N . ASN B 1 143 ? 91.879 18.417 5.686 1.00 264.23 656 ASN B N 1
ATOM 3711 C CA . ASN B 1 143 ? 92.048 19.519 4.757 1.00 250.37 656 ASN B CA 1
ATOM 3712 C C . ASN B 1 143 ? 90.710 19.625 4.031 1.00 226.75 656 ASN B C 1
ATOM 3713 O O . ASN B 1 143 ? 90.253 18.651 3.460 1.00 211.42 656 ASN B O 1
ATOM 3718 N N . PRO B 1 144 ? 90.046 20.786 4.110 1.00 221.62 657 PRO B N 1
ATOM 3719 C CA . PRO B 1 144 ? 90.480 21.972 4.845 1.00 231.64 657 PRO B CA 1
ATOM 3720 C C . PRO B 1 144 ? 90.516 21.709 6.341 1.00 239.94 657 PRO B C 1
ATOM 3721 O O . PRO B 1 144 ? 89.899 20.745 6.812 1.00 263.31 657 PRO B O 1
ATOM 3725 N N . TRP B 1 145 ? 91.277 22.535 7.058 1.00 224.88 658 TRP B N 1
ATOM 3726 C CA . TRP B 1 145 ? 91.390 22.455 8.511 1.00 211.01 658 TRP B CA 1
ATOM 3727 C C . TRP B 1 145 ? 90.813 23.733 9.107 1.00 194.19 658 TRP B C 1
ATOM 3728 O O . TRP B 1 145 ? 91.272 24.825 8.798 1.00 192.25 658 TRP B O 1
ATOM 3739 N N . THR B 1 146 ? 89.810 23.591 9.964 1.00 177.77 659 THR B N 1
ATOM 3740 C CA . THR B 1 146 ? 89.109 24.747 10.514 1.00 167.99 659 THR B CA 1
ATOM 3741 C C . THR B 1 146 ? 89.595 25.079 11.925 1.00 163.06 659 THR B C 1
ATOM 3742 O O . THR B 1 146 ? 89.789 24.193 12.746 1.00 162.04 659 THR B O 1
ATOM 3746 N N . ILE B 1 147 ? 89.763 26.360 12.223 1.00 159.45 660 ILE B N 1
ATOM 3747 C CA . ILE B 1 147 ? 90.347 26.757 13.498 1.00 159.97 660 ILE B CA 1
ATOM 3748 C C . ILE B 1 147 ? 89.669 27.991 14.110 1.00 162.68 660 ILE B C 1
ATOM 3749 O O . ILE B 1 147 ? 89.461 29.019 13.439 1.00 161.25 660 ILE B O 1
ATOM 3754 N N . PHE B 1 148 ? 89.349 27.892 15.402 1.00 154.90 661 PHE B N 1
ATOM 3755 C CA . PHE B 1 148 ? 88.701 28.985 16.126 1.00 148.14 661 PHE B CA 1
ATOM 3756 C C . PHE B 1 148 ? 89.763 29.988 16.547 1.00 150.57 661 PHE B C 1
ATOM 3757 O O . PHE B 1 148 ? 90.753 29.617 17.190 1.00 157.32 661 PHE B O 1
ATOM 3765 N N . LEU B 1 149 ? 89.580 31.248 16.182 1.00 149.68 662 LEU B N 1
ATOM 3766 C CA . LEU B 1 149 ? 90.525 32.251 16.609 1.00 159.74 662 LEU B CA 1
ATOM 3767 C C . LEU B 1 149 ? 89.957 33.067 17.752 1.00 158.60 662 LEU B C 1
ATOM 3768 O O . LEU B 1 149 ? 89.000 33.824 17.595 1.00 144.11 662 LEU B O 1
ATOM 3773 N N . GLU B 1 150 ? 90.588 32.891 18.908 1.00 174.26 663 GLU B N 1
ATOM 3774 C CA . GLU B 1 150 ? 90.319 33.688 20.087 1.00 177.22 663 GLU B CA 1
ATOM 3775 C C . GLU B 1 150 ? 91.312 34.799 20.141 1.00 165.11 663 GLU B C 1
ATOM 3776 O O . GLU B 1 150 ? 92.503 34.556 20.252 1.00 161.89 663 GLU B O 1
ATOM 3782 N N . THR B 1 151 ? 90.802 36.009 20.087 1.00 162.92 664 THR B N 1
ATOM 3783 C CA . THR B 1 151 ? 91.618 37.185 20.185 1.00 181.01 664 THR B CA 1
ATOM 3784 C C . THR B 1 151 ? 90.924 38.075 21.185 1.00 193.69 664 THR B C 1
ATOM 3785 O O . THR B 1 151 ? 89.703 38.010 21.352 1.00 194.19 664 THR B O 1
ATOM 3789 N N . VAL B 1 152 ? 91.691 38.928 21.839 1.00 202.94 665 VAL B N 1
ATOM 3790 C CA . VAL B 1 152 ? 91.087 39.906 22.726 1.00 211.77 665 VAL B CA 1
ATOM 3791 C C . VAL B 1 152 ? 90.288 40.859 21.866 1.00 204.93 665 VAL B C 1
ATOM 3792 O O . VAL B 1 152 ? 90.667 41.096 20.730 1.00 225.76 665 VAL B O 1
ATOM 3796 N N . ASP B 1 153 ? 89.189 41.405 22.370 1.00 210.84 666 ASP B N 1
ATOM 3797 C CA . ASP B 1 153 ? 88.459 42.394 21.573 1.00 249.51 666 ASP B CA 1
ATOM 3798 C C . ASP B 1 153 ? 89.448 43.534 21.273 1.00 265.55 666 ASP B C 1
ATOM 3799 O O . ASP B 1 153 ? 90.039 44.083 22.203 1.00 280.55 666 ASP B O 1
ATOM 3804 N N . PRO B 1 154 ? 89.673 43.863 19.979 1.00 274.74 667 PRO B N 1
ATOM 3805 C CA . PRO B 1 154 ? 90.680 44.907 19.675 1.00 278.96 667 PRO B CA 1
ATOM 3806 C C . PRO B 1 154 ? 90.346 46.292 20.267 1.00 287.50 667 PRO B C 1
ATOM 3807 O O . PRO B 1 154 ? 91.249 47.130 20.450 1.00 278.20 667 PRO B O 1
ATOM 3811 N N . GLU B 1 155 ? 89.059 46.506 20.553 1.00 281.34 668 GLU B N 1
ATOM 3812 C CA . GLU B 1 155 ? 88.568 47.693 21.251 1.00 264.74 668 GLU B CA 1
ATOM 3813 C C . GLU B 1 155 ? 89.019 47.690 22.716 1.00 274.36 668 GLU B C 1
ATOM 3814 O O . GLU B 1 155 ? 89.639 48.650 23.180 1.00 255.80 668 GLU B O 1
ATOM 3820 N N . LEU B 1 156 ? 88.706 46.609 23.434 1.00 307.34 669 LEU B N 1
ATOM 3821 C CA . LEU B 1 156 ? 89.177 46.408 24.819 1.00 340.55 669 LEU B CA 1
ATOM 3822 C C . LEU B 1 156 ? 90.708 46.212 24.902 1.00 353.15 669 LEU B C 1
ATOM 3823 O O . LEU B 1 156 ? 91.298 46.434 25.959 1.00 384.52 669 LEU B O 1
ATOM 3828 N N . ALA B 1 157 ? 91.337 45.791 23.801 1.00 344.20 670 ALA B N 1
ATOM 3829 C CA . ALA B 1 157 ? 92.795 45.552 23.745 1.00 317.44 670 ALA B CA 1
ATOM 3830 C C . ALA B 1 157 ? 93.599 46.845 23.822 1.00 294.72 670 ALA B C 1
ATOM 3831 O O . ALA B 1 157 ? 94.675 46.886 24.441 1.00 245.00 670 ALA B O 1
ATOM 3833 N N . ALA B 1 158 ? 93.072 47.882 23.169 1.00 283.30 671 ALA B N 1
ATOM 3834 C CA . ALA B 1 158 ? 93.603 49.234 23.273 1.00 277.35 671 ALA B CA 1
ATOM 3835 C C . ALA B 1 158 ? 93.632 49.721 24.737 1.00 294.28 671 ALA B C 1
ATOM 3836 O O . ALA B 1 158 ? 94.596 50.366 25.161 1.00 287.82 671 ALA B O 1
ATOM 3838 N N . SER B 1 159 ? 92.598 49.374 25.511 1.00 316.12 672 SER B N 1
ATOM 3839 C CA . SER B 1 159 ? 92.432 49.834 26.910 1.00 303.43 672 SER B CA 1
ATOM 3840 C C . SER B 1 159 ? 93.231 49.038 27.973 1.00 270.44 672 SER B C 1
ATOM 3841 O O . SER B 1 159 ? 92.795 48.913 29.127 1.00 247.94 672 SER B O 1
ATOM 3844 N N . GLY B 1 160 ? 94.398 48.521 27.589 1.00 238.58 673 GLY B N 1
ATOM 3845 C CA . GLY B 1 160 ? 95.263 47.800 28.515 1.00 223.31 673 GLY B CA 1
ATOM 3846 C C . GLY B 1 160 ? 94.932 46.339 28.794 1.00 223.84 673 GLY B C 1
ATOM 3847 O O . GLY B 1 160 ? 95.611 45.728 29.608 1.00 214.28 673 GLY B O 1
ATOM 3848 N N . ALA B 1 161 ? 93.901 45.777 28.145 1.00 241.94 674 ALA B N 1
ATOM 3849 C CA . ALA B 1 161 ? 93.477 44.366 28.371 1.00 235.64 674 ALA B CA 1
ATOM 3850 C C . ALA B 1 161 ? 94.351 43.366 27.619 1.00 234.62 674 ALA B C 1
ATOM 3851 O O . ALA B 1 161 ? 94.979 43.729 26.604 1.00 259.32 674 ALA B O 1
ATOM 3853 N N . THR B 1 162 ? 94.379 42.116 28.110 1.00 211.26 675 THR B N 1
ATOM 3854 C CA . THR B 1 162 ? 95.095 41.014 27.432 1.00 213.59 675 THR B CA 1
ATOM 3855 C C . THR B 1 162 ? 94.378 39.654 27.466 1.00 218.65 675 THR B C 1
ATOM 3856 O O . THR B 1 162 ? 93.391 39.459 28.185 1.00 184.09 675 THR B O 1
ATOM 3860 N N . LEU B 1 163 ? 94.902 38.728 26.658 1.00 235.00 676 LEU B N 1
ATOM 3861 C CA . LEU B 1 163 ? 94.384 37.371 26.552 1.00 230.54 676 LEU B CA 1
ATOM 3862 C C . LEU B 1 163 ? 94.891 36.565 27.724 1.00 217.97 676 LEU B C 1
ATOM 3863 O O . LEU B 1 163 ? 96.112 36.380 27.854 1.00 209.45 676 LEU B O 1
ATOM 3868 N N . PRO B 1 164 ? 93.966 36.085 28.584 1.00 202.33 677 PRO B N 1
ATOM 3869 C CA . PRO B 1 164 ? 94.451 35.418 29.789 1.00 211.60 677 PRO B CA 1
ATOM 3870 C C . PRO B 1 164 ? 95.185 34.079 29.567 1.00 217.54 677 PRO B C 1
ATOM 3871 O O . PRO B 1 164 ? 95.057 33.443 28.495 1.00 187.64 677 PRO B O 1
ATOM 3875 N N . LYS B 1 165 ? 95.970 33.707 30.590 1.00 220.78 678 LYS B N 1
ATOM 3876 C CA . LYS B 1 165 ? 96.684 32.434 30.632 1.00 214.30 678 LYS B CA 1
ATOM 3877 C C . LYS B 1 165 ? 95.703 31.320 30.998 1.00 195.88 678 LYS B C 1
ATOM 3878 O O . LYS B 1 165 ? 94.656 31.547 31.639 1.00 158.60 678 LYS B O 1
ATOM 3884 N N . PHE B 1 166 ? 96.078 30.118 30.582 1.00 193.12 679 PHE B N 1
ATOM 3885 C CA . PHE B 1 166 ? 95.175 28.993 30.514 1.00 196.97 679 PHE B CA 1
ATOM 3886 C C . PHE B 1 166 ? 95.911 27.758 30.991 1.00 200.43 679 PHE B C 1
ATOM 3887 O O . PHE B 1 166 ? 96.588 27.073 30.212 1.00 194.03 679 PHE B O 1
ATOM 3895 N N . ASP B 1 167 ? 95.785 27.469 32.278 1.00 208.67 680 ASP B N 1
ATOM 3896 C CA . ASP B 1 167 ? 96.453 26.306 32.811 1.00 223.04 680 ASP B CA 1
ATOM 3897 C C . ASP B 1 167 ? 95.781 25.071 32.235 1.00 212.79 680 ASP B C 1
ATOM 3898 O O . ASP B 1 167 ? 94.820 24.545 32.801 1.00 216.49 680 ASP B O 1
ATOM 3903 N N . LYS B 1 168 ? 96.289 24.637 31.084 1.00 201.82 681 LYS B N 1
ATOM 3904 C CA . LYS B 1 168 ? 95.800 23.446 30.414 1.00 213.70 681 LYS B CA 1
ATOM 3905 C C . LYS B 1 168 ? 95.287 22.389 31.394 1.00 211.96 681 LYS B C 1
ATOM 3906 O O . LYS B 1 168 ? 94.236 21.793 31.181 1.00 218.42 681 LYS B O 1
ATOM 3912 N N . ASP B 1 169 ? 96.005 22.184 32.485 1.00 204.46 682 ASP B N 1
ATOM 3913 C CA . ASP B 1 169 ? 95.670 21.112 33.388 1.00 208.76 682 ASP B CA 1
ATOM 3914 C C . ASP B 1 169 ? 94.536 21.452 34.336 1.00 202.93 682 ASP B C 1
ATOM 3915 O O . ASP B 1 169 ? 93.729 20.578 34.635 1.00 192.85 682 ASP B O 1
ATOM 3920 N N . HIS B 1 170 ? 94.469 22.706 34.795 1.00 200.67 683 HIS B N 1
ATOM 3921 C CA . HIS B 1 170 ? 93.556 23.097 35.891 1.00 201.42 683 HIS B CA 1
ATOM 3922 C C . HIS B 1 170 ? 92.381 23.999 35.475 1.00 194.01 683 HIS B C 1
ATOM 3923 O O . HIS B 1 170 ? 91.366 24.075 36.174 1.00 180.22 683 HIS B O 1
ATOM 3930 N N . ASP B 1 171 ? 92.527 24.695 34.353 1.00 193.00 684 ASP B N 1
ATOM 3931 C CA . ASP B 1 171 ? 91.467 25.556 33.836 1.00 183.67 684 ASP B CA 1
ATOM 3932 C C . ASP B 1 171 ? 90.697 24.828 32.733 1.00 171.21 684 ASP B C 1
ATOM 3933 O O . ASP B 1 171 ? 91.196 23.863 32.156 1.00 172.01 684 ASP B O 1
ATOM 3938 N N . VAL B 1 172 ? 89.482 25.291 32.452 1.00 155.63 685 VAL B N 1
ATOM 3939 C CA . VAL B 1 172 ? 88.689 24.788 31.331 1.00 148.36 685 VAL B CA 1
ATOM 3940 C C . VAL B 1 172 ? 88.065 25.955 30.602 1.00 148.23 685 VAL B C 1
ATOM 3941 O O . VAL B 1 172 ? 87.772 26.972 31.216 1.00 148.42 685 VAL B O 1
ATOM 3953 N N . LEU B 1 174 ? 84.805 27.037 28.676 1.00 135.48 687 LEU B N 1
ATOM 3954 C CA . LEU B 1 174 ? 83.435 26.694 28.367 1.00 132.20 687 LEU B CA 1
ATOM 3955 C C . LEU B 1 174 ? 82.890 27.686 27.369 1.00 131.49 687 LEU B C 1
ATOM 3956 O O . LEU B 1 174 ? 83.564 28.657 27.040 1.00 151.64 687 LEU B O 1
ATOM 3961 N N . PHE B 1 175 ? 81.680 27.407 26.892 1.00 121.37 688 PHE B N 1
ATOM 3962 C CA . PHE B 1 175 ? 80.886 28.322 26.074 1.00 119.60 688 PHE B CA 1
ATOM 3963 C C . PHE B 1 175 ? 79.499 28.440 26.677 1.00 118.07 688 PHE B C 1
ATOM 3964 O O . PHE B 1 175 ? 78.933 27.485 27.161 1.00 121.96 688 PHE B O 1
ATOM 3972 N N . LEU B 1 176 ? 78.932 29.619 26.629 1.00 119.06 689 LEU B N 1
ATOM 3973 C CA . LEU B 1 176 ? 77.652 29.828 27.248 1.00 114.76 689 LEU B CA 1
ATOM 3974 C C . LEU B 1 176 ? 76.670 30.163 26.182 1.00 110.82 689 LEU B C 1
ATOM 3975 O O . LEU B 1 176 ? 76.975 30.933 25.263 1.00 94.74 689 LEU B O 1
ATOM 3980 N N . LYS B 1 177 ? 75.474 29.614 26.339 1.00 120.72 690 LYS B N 1
ATOM 3981 C CA . LYS B 1 177 ? 74.328 29.962 25.505 1.00 127.57 690 LYS B CA 1
ATOM 3982 C C . LYS B 1 177 ? 73.122 30.210 26.395 1.00 133.98 690 LYS B C 1
ATOM 3983 O O . LYS B 1 177 ? 72.827 29.440 27.306 1.00 143.71 690 LYS B O 1
ATOM 3997 N N . TYR B 1 179 ? 68.982 30.618 26.500 1.00 147.21 692 TYR B N 1
ATOM 3998 C CA . TYR B 1 179 ? 67.770 30.354 25.767 1.00 156.02 692 TYR B CA 1
ATOM 3999 C C . TYR B 1 179 ? 66.626 31.212 26.317 1.00 172.54 692 TYR B C 1
ATOM 4000 O O . TYR B 1 179 ? 66.371 31.243 27.527 1.00 149.58 692 TYR B O 1
ATOM 4009 N N . ASP B 1 180 ? 65.931 31.890 25.405 1.00 197.04 693 ASP B N 1
ATOM 4010 C CA . ASP B 1 180 ? 64.768 32.718 25.737 1.00 201.54 693 ASP B CA 1
ATOM 4011 C C . ASP B 1 180 ? 63.532 31.967 25.241 1.00 182.99 693 ASP B C 1
ATOM 4012 O O . ASP B 1 180 ? 63.325 31.862 24.045 1.00 145.92 693 ASP B O 1
ATOM 4017 N N . PRO B 1 181 ? 62.734 31.405 26.160 1.00 204.54 694 PRO B N 1
ATOM 4018 C CA . PRO B 1 181 ? 61.477 30.734 25.784 1.00 214.54 694 PRO B CA 1
ATOM 4019 C C . PRO B 1 181 ? 60.455 31.678 25.123 1.00 230.21 694 PRO B C 1
ATOM 4020 O O . PRO B 1 181 ? 59.680 31.220 24.268 1.00 197.99 694 PRO B O 1
ATOM 4024 N N . LYS B 1 182 ? 60.457 32.961 25.526 1.00 232.54 695 LYS B N 1
ATOM 4025 C CA . LYS B 1 182 ? 59.606 34.000 24.912 1.00 218.48 695 LYS B CA 1
ATOM 4026 C C . LYS B 1 182 ? 59.849 33.945 23.396 1.00 212.34 695 LYS B C 1
ATOM 4027 O O . LYS B 1 182 ? 59.001 33.455 22.628 1.00 184.02 695 LYS B O 1
ATOM 4033 N N . THR B 1 183 ? 61.056 34.344 22.995 1.00 196.38 696 THR B N 1
ATOM 4034 C CA . THR B 1 183 ? 61.433 34.439 21.583 1.00 179.14 696 THR B CA 1
ATOM 4035 C C . THR B 1 183 ? 61.721 33.085 20.909 1.00 161.31 696 THR B C 1
ATOM 4036 O O . THR B 1 183 ? 61.813 33.006 19.694 1.00 152.70 696 THR B O 1
ATOM 4040 N N . ARG B 1 184 ? 61.867 32.029 21.702 1.00 164.90 697 ARG B N 1
ATOM 4041 C CA . ARG B 1 184 ? 62.244 30.698 21.204 1.00 167.31 697 ARG B CA 1
ATOM 4042 C C . ARG B 1 184 ? 63.578 30.680 20.470 1.00 153.28 697 ARG B C 1
ATOM 4043 O O . ARG B 1 184 ? 63.730 29.978 19.475 1.00 132.90 697 ARG B O 1
ATOM 4051 N N . SER B 1 185 ? 64.549 31.415 21.009 1.00 166.52 698 SER B N 1
ATOM 4052 C CA . SER B 1 185 ? 65.847 31.598 20.366 1.00 178.60 698 SER B CA 1
ATOM 4053 C C . SER B 1 185 ? 67.065 31.356 21.283 1.00 171.32 698 SER B C 1
ATOM 4054 O O . SER B 1 185 ? 66.974 31.416 22.510 1.00 174.41 698 SER B O 1
ATOM 4057 N N . LEU B 1 186 ? 68.201 31.076 20.658 1.00 155.35 699 LEU B N 1
ATOM 4058 C CA . LEU B 1 186 ? 69.466 31.004 21.359 1.00 150.49 699 LEU B CA 1
ATOM 4059 C C . LEU B 1 186 ? 70.275 32.268 21.206 1.00 148.45 699 LEU B C 1
ATOM 4060 O O . LEU B 1 186 ? 70.398 32.823 20.119 1.00 165.47 699 LEU B O 1
ATOM 4065 N N . ASN B 1 187 ? 70.850 32.718 22.302 1.00 145.00 700 ASN B N 1
ATOM 4066 C CA . ASN B 1 187 ? 71.623 33.947 22.284 1.00 160.37 700 ASN B CA 1
ATOM 4067 C C . ASN B 1 187 ? 72.990 33.639 22.834 1.00 152.76 700 ASN B C 1
ATOM 4068 O O . ASN B 1 187 ? 73.150 33.400 24.031 1.00 152.55 700 ASN B O 1
ATOM 4073 N N . TYR B 1 188 ? 73.966 33.582 21.936 1.00 144.37 701 TYR B N 1
ATOM 4074 C CA . TYR B 1 188 ? 75.355 33.310 22.312 1.00 129.13 701 TYR B CA 1
ATOM 4075 C C . TYR B 1 188 ? 75.818 34.227 23.458 1.00 120.70 701 TYR B C 1
ATOM 4076 O O . TYR B 1 188 ? 75.564 35.414 23.431 1.00 143.00 701 TYR B O 1
ATOM 4085 N N . CYS B 1 189 ? 76.434 33.671 24.492 1.00 121.12 702 CYS B N 1
ATOM 4086 C CA . CYS B 1 189 ? 76.947 34.484 25.610 1.00 120.77 702 CYS B CA 1
ATOM 4087 C C . CYS B 1 189 ? 78.408 34.246 25.790 1.00 123.23 702 CYS B C 1
ATOM 4088 O O . CYS B 1 189 ? 78.889 34.182 26.925 1.00 115.08 702 CYS B O 1
ATOM 4091 N N . GLY B 1 190 ? 79.105 34.044 24.677 1.00 125.79 703 GLY B N 1
ATOM 4092 C CA . GLY B 1 190 ? 80.548 33.991 24.699 1.00 133.12 703 GLY B CA 1
ATOM 4093 C C . GLY B 1 190 ? 81.077 32.803 25.452 1.00 133.54 703 GLY B C 1
ATOM 4094 O O . GLY B 1 190 ? 80.328 31.898 25.834 1.00 125.68 703 GLY B O 1
ATOM 4095 N N . HIS B 1 191 ? 82.381 32.817 25.668 1.00 139.54 704 HIS B N 1
ATOM 4096 C CA . HIS B 1 191 ? 83.035 31.709 26.337 1.00 154.47 704 HIS B CA 1
ATOM 4097 C C . HIS B 1 191 ? 83.591 32.257 27.611 1.00 147.32 704 HIS B C 1
ATOM 4098 O O . HIS B 1 191 ? 83.701 33.470 27.741 1.00 138.69 704 HIS B O 1
ATOM 4105 N N . ILE B 1 192 ? 83.871 31.369 28.563 1.00 142.24 705 ILE B N 1
ATOM 4106 C CA . ILE B 1 192 ? 84.610 31.730 29.757 1.00 144.06 705 ILE B CA 1
ATOM 4107 C C . ILE B 1 192 ? 85.743 30.758 29.965 1.00 153.37 705 ILE B C 1
ATOM 4108 O O . ILE B 1 192 ? 85.604 29.567 29.672 1.00 153.90 705 ILE B O 1
ATOM 4113 N N . TYR B 1 193 ? 86.873 31.284 30.437 1.00 155.27 706 TYR B N 1
ATOM 4114 C CA . TYR B 1 193 ? 87.875 30.456 31.044 1.00 155.78 706 TYR B CA 1
ATOM 4115 C C . TYR B 1 193 ? 87.451 30.407 32.529 1.00 167.15 706 TYR B C 1
ATOM 4116 O O . TYR B 1 193 ? 86.918 31.391 33.068 1.00 150.65 706 TYR B O 1
ATOM 4125 N N . THR B 1 194 ? 87.653 29.249 33.166 1.00 175.49 707 THR B N 1
ATOM 4126 C CA . THR B 1 194 ? 87.455 29.069 34.626 1.00 167.51 707 THR B CA 1
ATOM 4127 C C . THR B 1 194 ? 88.189 27.806 35.105 1.00 168.77 707 THR B C 1
ATOM 4128 O O . THR B 1 194 ? 88.497 26.928 34.291 1.00 156.01 707 THR B O 1
ATOM 4132 N N . PRO B 1 195 ? 88.482 27.709 36.421 1.00 173.89 708 PRO B N 1
ATOM 4133 C CA . PRO B 1 195 ? 89.245 26.543 36.878 1.00 171.27 708 PRO B CA 1
ATOM 4134 C C . PRO B 1 195 ? 88.338 25.349 36.983 1.00 161.27 708 PRO B C 1
ATOM 4135 O O . PRO B 1 195 ? 87.165 25.499 37.319 1.00 155.14 708 PRO B O 1
ATOM 4139 N N . ILE B 1 196 ? 88.868 24.178 36.678 1.00 153.99 709 ILE B N 1
ATOM 4140 C CA . ILE B 1 196 ? 88.059 22.974 36.675 1.00 158.30 709 ILE B CA 1
ATOM 4141 C C . ILE B 1 196 ? 87.370 22.811 38.026 1.00 163.74 709 ILE B C 1
ATOM 4142 O O . ILE B 1 196 ? 86.189 22.477 38.092 1.00 160.63 709 ILE B O 1
ATOM 4147 N N . SER B 1 197 ? 88.130 23.059 39.092 1.00 177.56 710 SER B N 1
ATOM 4148 C CA . SER B 1 197 ? 87.688 22.851 40.474 1.00 178.10 710 SER B CA 1
ATOM 4149 C C . SER B 1 197 ? 86.470 23.673 40.857 1.00 173.36 710 SER B C 1
ATOM 4150 O O . SER B 1 197 ? 85.848 23.428 41.885 1.00 185.80 710 SER B O 1
ATOM 4153 N N . CYS B 1 198 ? 86.134 24.656 40.038 1.00 167.27 711 CYS B N 1
ATOM 4154 C CA . CYS B 1 198 ? 85.082 25.596 40.372 1.00 169.78 711 CYS B CA 1
ATOM 4155 C C . CYS B 1 198 ? 83.716 24.907 40.504 1.00 153.48 711 CYS B C 1
ATOM 4156 O O . CYS B 1 198 ? 83.449 23.934 39.823 1.00 148.33 711 CYS B O 1
ATOM 4159 N N . LYS B 1 199 ? 82.873 25.394 41.408 1.00 151.34 712 LYS B N 1
ATOM 4160 C CA . LYS B 1 199 ? 81.479 24.945 41.476 1.00 166.13 712 LYS B CA 1
ATOM 4161 C C . LYS B 1 199 ? 80.678 25.612 40.358 1.00 155.54 712 LYS B C 1
ATOM 4162 O O . LYS B 1 199 ? 81.023 26.708 39.933 1.00 152.13 712 LYS B O 1
ATOM 4168 N N . ILE B 1 200 ? 79.599 24.966 39.913 1.00 145.23 713 ILE B N 1
ATOM 4169 C CA . ILE B 1 200 ? 78.669 25.576 38.968 1.00 143.68 713 ILE B CA 1
ATOM 4170 C C . ILE B 1 200 ? 77.985 26.800 39.597 1.00 158.66 713 ILE B C 1
ATOM 4171 O O . ILE B 1 200 ? 77.720 27.796 38.900 1.00 165.35 713 ILE B O 1
ATOM 4176 N N . ARG B 1 201 ? 77.707 26.740 40.902 1.00 162.06 714 ARG B N 1
ATOM 4177 C CA . ARG B 1 201 ? 76.996 27.832 41.586 1.00 175.43 714 ARG B CA 1
ATOM 4178 C C . ARG B 1 201 ? 77.727 29.182 41.432 1.00 173.74 714 ARG B C 1
ATOM 4179 O O . ARG B 1 201 ? 77.099 30.237 41.356 1.00 168.46 714 ARG B O 1
ATOM 4187 N N . ASP B 1 202 ? 79.051 29.124 41.340 1.00 176.62 715 ASP B N 1
ATOM 4188 C CA . ASP B 1 202 ? 79.898 30.314 41.223 1.00 177.94 715 ASP B CA 1
ATOM 4189 C C . ASP B 1 202 ? 79.902 30.964 39.815 1.00 174.30 715 ASP B C 1
ATOM 4190 O O . ASP B 1 202 ? 80.374 32.093 39.643 1.00 174.98 715 ASP B O 1
ATOM 4195 N N . LEU B 1 203 ? 79.386 30.254 38.814 1.00 161.70 716 LEU B N 1
ATOM 4196 C CA . LEU B 1 203 ? 79.347 30.767 37.448 1.00 151.64 716 LEU B CA 1
ATOM 4197 C C . LEU B 1 203 ? 77.978 31.314 37.105 1.00 158.11 716 LEU B C 1
ATOM 4198 O O . LEU B 1 203 ? 77.777 31.813 35.994 1.00 157.62 716 LEU B O 1
ATOM 4203 N N . LEU B 1 204 ? 77.033 31.209 38.040 1.00 161.00 717 LEU B N 1
ATOM 4204 C CA . LEU B 1 204 ? 75.686 31.748 37.825 1.00 164.03 717 LEU B CA 1
ATOM 4205 C C . LEU B 1 204 ? 75.673 33.261 37.659 1.00 167.94 717 LEU B C 1
ATOM 4206 O O . LEU B 1 204 ? 75.090 33.777 36.706 1.00 164.57 717 LEU B O 1
ATOM 4211 N N . PRO B 1 205 ? 76.332 33.983 38.565 1.00 180.21 718 PRO B N 1
ATOM 4212 C CA . PRO B 1 205 ? 76.403 35.424 38.314 1.00 188.34 718 PRO B CA 1
ATOM 4213 C C . PRO B 1 205 ? 76.723 35.700 36.847 1.00 170.35 718 PRO B C 1
ATOM 4214 O O . PRO B 1 205 ? 75.884 36.233 36.123 1.00 153.92 718 PRO B O 1
ATOM 4218 N N . VAL B 1 206 ? 77.909 35.262 36.415 1.00 153.45 719 VAL B N 1
ATOM 4219 C CA . VAL B 1 206 ? 78.435 35.568 35.090 1.00 140.06 719 VAL B CA 1
ATOM 4220 C C . VAL B 1 206 ? 77.421 35.250 34.006 1.00 136.07 719 VAL B C 1
ATOM 4221 O O . VAL B 1 206 ? 77.279 36.019 33.060 1.00 136.34 719 VAL B O 1
ATOM 4233 N N . CYS B 1 208 ? 74.089 35.175 34.413 1.00 180.27 721 CYS B N 1
ATOM 4234 C CA . CYS B 1 208 ? 73.060 36.190 34.578 1.00 176.43 721 CYS B CA 1
ATOM 4235 C C . CYS B 1 208 ? 73.519 37.467 33.891 1.00 175.51 721 CYS B C 1
ATOM 4236 O O . CYS B 1 208 ? 72.812 38.003 33.041 1.00 189.15 721 CYS B O 1
ATOM 4239 N N . ASP B 1 209 ? 74.720 37.933 34.249 1.00 171.19 722 ASP B N 1
ATOM 4240 C CA . ASP B 1 209 ? 75.279 39.174 33.695 1.00 166.12 722 ASP B CA 1
ATOM 4241 C C . ASP B 1 209 ? 75.205 39.094 32.180 1.00 158.19 722 ASP B C 1
ATOM 4242 O O . ASP B 1 209 ? 74.408 39.818 31.579 1.00 155.96 722 ASP B O 1
ATOM 4247 N N . ARG B 1 210 ? 75.980 38.181 31.582 1.00 145.85 723 ARG B N 1
ATOM 4248 C CA . ARG B 1 210 ? 76.115 38.098 30.117 1.00 142.26 723 ARG B CA 1
ATOM 4249 C C . ARG B 1 210 ? 74.759 38.094 29.414 1.00 147.48 723 ARG B C 1
ATOM 4250 O O . ARG B 1 210 ? 74.554 38.814 28.431 1.00 151.13 723 ARG B O 1
ATOM 4258 N N . ALA B 1 211 ? 73.816 37.334 29.959 1.00 149.85 724 ALA B N 1
ATOM 4259 C CA . ALA B 1 211 ? 72.442 37.344 29.457 1.00 159.95 724 ALA B CA 1
ATOM 4260 C C . ALA B 1 211 ? 71.702 38.648 29.754 1.00 172.36 724 ALA B C 1
ATOM 4261 O O . ALA B 1 211 ? 70.608 38.867 29.235 1.00 175.94 724 ALA B O 1
ATOM 4263 N N . GLY B 1 212 ? 72.282 39.495 30.604 1.00 184.07 725 GLY B N 1
ATOM 4264 C CA . GLY B 1 212 ? 71.641 40.730 31.011 1.00 184.95 725 GLY B CA 1
ATOM 4265 C C . GLY B 1 212 ? 70.440 40.373 31.849 1.00 188.68 725 GLY B C 1
ATOM 4266 O O . GLY B 1 212 ? 69.304 40.642 31.485 1.00 194.76 725 GLY B O 1
ATOM 4267 N N . PHE B 1 213 ? 70.696 39.686 32.943 1.00 198.33 726 PHE B N 1
ATOM 4268 C CA . PHE B 1 213 ? 69.684 39.477 33.946 1.00 199.91 726 PHE B CA 1
ATOM 4269 C C . PHE B 1 213 ? 70.174 40.158 35.212 1.00 227.15 726 PHE B C 1
ATOM 4270 O O . PHE B 1 213 ? 71.367 40.493 35.347 1.00 190.33 726 PHE B O 1
ATOM 4278 N N . ILE B 1 214 ? 69.247 40.358 36.140 1.00 254.18 727 ILE B N 1
ATOM 4279 C CA . ILE B 1 214 ? 69.591 40.880 37.454 1.00 262.41 727 ILE B CA 1
ATOM 4280 C C . ILE B 1 214 ? 70.398 39.791 38.155 1.00 250.10 727 ILE B C 1
ATOM 4281 O O . ILE B 1 214 ? 70.191 38.596 37.907 1.00 279.79 727 ILE B O 1
ATOM 4286 N N . GLN B 1 215 ? 71.319 40.188 39.022 1.00 210.44 728 GLN B N 1
ATOM 4287 C CA . GLN B 1 215 ? 72.022 39.204 39.853 1.00 207.65 728 GLN B CA 1
ATOM 4288 C C . GLN B 1 215 ? 71.046 38.374 40.711 1.00 194.96 728 GLN B C 1
ATOM 4289 O O . GLN B 1 215 ? 69.903 38.764 40.939 1.00 192.94 728 GLN B O 1
ATOM 4295 N N . ASP B 1 216 ? 71.488 37.214 41.167 1.00 189.83 729 ASP B N 1
ATOM 4296 C CA . ASP B 1 216 ? 70.611 36.311 41.921 1.00 204.07 729 ASP B CA 1
ATOM 4297 C C . ASP B 1 216 ? 69.299 36.019 41.190 1.00 187.13 729 ASP B C 1
ATOM 4298 O O . ASP B 1 216 ? 68.264 35.851 41.832 1.00 191.04 729 ASP B O 1
ATOM 4303 N N . THR B 1 217 ? 69.341 35.954 39.862 1.00 177.42 730 THR B N 1
ATOM 4304 C CA . THR B 1 217 ? 68.200 35.440 39.099 1.00 189.55 730 THR B CA 1
ATOM 4305 C C . THR B 1 217 ? 68.189 33.895 39.159 1.00 178.72 730 THR B C 1
ATOM 4306 O O . THR B 1 217 ? 69.237 33.256 39.101 1.00 175.03 730 THR B O 1
ATOM 4310 N N . SER B 1 218 ? 67.008 33.305 39.270 1.00 167.98 731 SER B N 1
ATOM 4311 C CA . SER B 1 218 ? 66.896 31.861 39.354 1.00 194.40 731 SER B CA 1
ATOM 4312 C C . SER B 1 218 ? 67.011 31.234 37.948 1.00 193.92 731 SER B C 1
ATOM 4313 O O . SER B 1 218 ? 66.152 31.481 37.095 1.00 187.01 731 SER B O 1
ATOM 4316 N N . LEU B 1 219 ? 68.072 30.436 37.722 1.00 186.36 732 LEU B N 1
ATOM 4317 C CA . LEU B 1 219 ? 68.366 29.801 36.409 1.00 169.29 732 LEU B CA 1
ATOM 4318 C C . LEU B 1 219 ? 68.122 28.298 36.331 1.00 154.62 732 LEU B C 1
ATOM 4319 O O . LEU B 1 219 ? 67.964 27.634 37.338 1.00 168.87 732 LEU B O 1
ATOM 4324 N N . ILE B 1 220 ? 68.144 27.775 35.111 1.00 140.81 733 ILE B N 1
ATOM 4325 C CA . ILE B 1 220 ? 68.129 26.333 34.843 1.00 138.81 733 ILE B CA 1
ATOM 4326 C C . ILE B 1 220 ? 69.279 26.066 33.880 1.00 143.35 733 ILE B C 1
ATOM 4327 O O . ILE B 1 220 ? 69.370 26.750 32.861 1.00 176.27 733 ILE B O 1
ATOM 4332 N N . LEU B 1 221 ? 70.161 25.109 34.180 1.00 128.40 734 LEU B N 1
ATOM 4333 C CA . LEU B 1 221 ? 71.321 24.854 33.308 1.00 121.56 734 LEU B CA 1
ATOM 4334 C C . LEU B 1 221 ? 71.313 23.500 32.653 1.00 124.27 734 LEU B C 1
ATOM 4335 O O . LEU B 1 221 ? 70.876 22.534 33.262 1.00 140.53 734 LEU B O 1
ATOM 4340 N N . TYR B 1 222 ? 71.834 23.438 31.429 1.00 131.08 735 TYR B N 1
ATOM 4341 C CA . TYR B 1 222 ? 72.046 22.178 30.698 1.00 135.48 735 TYR B CA 1
ATOM 4342 C C . TYR B 1 222 ? 73.429 22.099 30.085 1.00 132.28 735 TYR B C 1
ATOM 4343 O O . TYR B 1 222 ? 74.083 23.119 29.893 1.00 129.28 735 TYR B O 1
ATOM 4352 N N . GLU B 1 223 ? 73.844 20.878 29.751 1.00 138.70 736 GLU B N 1
ATOM 4353 C CA . GLU B 1 223 ? 74.965 20.653 28.827 1.00 137.09 736 GLU B CA 1
ATOM 4354 C C . GLU B 1 223 ? 74.384 20.300 27.491 1.00 132.59 736 GLU B C 1
ATOM 4355 O O . GLU B 1 223 ? 73.627 19.337 27.366 1.00 135.14 736 GLU B O 1
ATOM 4361 N N . GLU B 1 224 ? 74.714 21.110 26.499 1.00 127.83 737 GLU B N 1
ATOM 4362 C CA . GLU B 1 224 ? 74.584 20.695 25.127 1.00 128.53 737 GLU B CA 1
ATOM 4363 C C . GLU B 1 224 ? 75.665 19.637 24.916 1.00 144.33 737 GLU B C 1
ATOM 4364 O O . GLU B 1 224 ? 76.870 19.934 24.976 1.00 148.20 737 GLU B O 1
ATOM 4370 N N . VAL B 1 225 ? 75.245 18.390 24.705 1.00 155.50 738 VAL B N 1
ATOM 4371 C CA . VAL B 1 225 ? 76.206 17.300 24.551 1.00 154.50 738 VAL B CA 1
ATOM 4372 C C . VAL B 1 225 ? 76.394 16.959 23.094 1.00 149.17 738 VAL B C 1
ATOM 4373 O O . VAL B 1 225 ? 77.511 16.988 22.593 1.00 150.28 738 VAL B O 1
ATOM 4377 N N . LYS B 1 226 ? 75.289 16.613 22.443 1.00 145.89 739 LYS B N 1
ATOM 4378 C CA . LYS B 1 226 ? 75.249 16.466 21.005 1.00 156.49 739 LYS B CA 1
ATOM 4379 C C . LYS B 1 226 ? 73.838 16.799 20.538 1.00 155.46 739 LYS B C 1
ATOM 4380 O O . LYS B 1 226 ? 72.983 17.181 21.351 1.00 154.72 739 LYS B O 1
ATOM 4386 N N . PRO B 1 227 ? 73.601 16.707 19.219 1.00 153.41 740 PRO B N 1
ATOM 4387 C CA . PRO B 1 227 ? 72.259 16.973 18.759 1.00 153.77 740 PRO B CA 1
ATOM 4388 C C . PRO B 1 227 ? 71.263 15.974 19.354 1.00 169.32 740 PRO B C 1
ATOM 4389 O O . PRO B 1 227 ? 71.561 14.785 19.442 1.00 155.12 740 PRO B O 1
ATOM 4393 N N . ASN B 1 228 ? 70.109 16.486 19.787 1.00 205.30 741 ASN B N 1
ATOM 4394 C CA . ASN B 1 228 ? 69.026 15.694 20.409 1.00 221.56 741 ASN B CA 1
ATOM 4395 C C . ASN B 1 228 ? 69.237 15.403 21.902 1.00 216.57 741 ASN B C 1
ATOM 4396 O O . ASN B 1 228 ? 68.277 15.153 22.650 1.00 212.87 741 ASN B O 1
ATOM 4401 N N . LEU B 1 229 ? 70.497 15.447 22.324 1.00 199.74 742 LEU B N 1
ATOM 4402 C CA . LEU B 1 229 ? 70.870 15.156 23.682 1.00 179.39 742 LEU B CA 1
ATOM 4403 C C . LEU B 1 229 ? 71.192 16.451 24.404 1.00 169.54 742 LEU B C 1
ATOM 4404 O O . LEU B 1 229 ? 72.119 17.189 24.038 1.00 161.89 742 LEU B O 1
ATOM 4409 N N . THR B 1 230 ? 70.436 16.714 25.459 1.00 163.44 743 THR B N 1
ATOM 4410 C CA . THR B 1 230 ? 70.609 17.944 26.200 1.00 164.44 743 THR B CA 1
ATOM 4411 C C .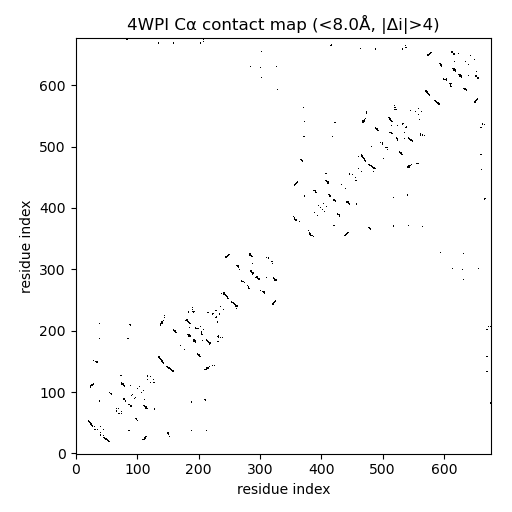 THR B 1 230 ? 70.343 17.740 27.692 1.00 160.46 743 THR B C 1
ATOM 4412 O O . THR B 1 230 ? 69.259 18.024 28.178 1.00 172.48 743 THR B O 1
ATOM 4416 N N . GLU B 1 231 ? 71.334 17.225 28.409 1.00 159.96 744 GLU B N 1
ATOM 4417 C CA . GLU B 1 231 ? 71.132 16.801 29.788 1.00 162.82 744 GLU B CA 1
ATOM 4418 C C . GLU B 1 231 ? 71.102 18.003 30.699 1.00 152.26 744 GLU B C 1
ATOM 4419 O O . GLU B 1 231 ? 71.851 18.959 30.507 1.00 146.68 744 GLU B O 1
ATOM 4425 N N . ARG B 1 232 ? 70.202 17.947 31.675 1.00 151.88 745 ARG B N 1
ATOM 4426 C CA . ARG B 1 232 ? 70.070 18.983 32.688 1.00 148.54 745 ARG B CA 1
ATOM 4427 C C . ARG B 1 232 ? 71.191 18.797 33.684 1.00 136.35 745 ARG B C 1
ATOM 4428 O O . ARG B 1 232 ? 71.607 17.694 33.944 1.00 151.06 745 ARG B O 1
ATOM 4436 N N . ILE B 1 233 ? 71.691 19.882 34.229 1.00 137.88 746 ILE B N 1
ATOM 4437 C CA . ILE B 1 233 ? 72.618 19.798 35.327 1.00 145.27 746 ILE B CA 1
ATOM 4438 C C . ILE B 1 233 ? 71.756 19.887 36.567 1.00 153.03 746 ILE B C 1
ATOM 4439 O O . ILE B 1 233 ? 70.956 20.836 36.683 1.00 161.34 746 ILE B O 1
ATOM 4444 N N . GLN B 1 234 ? 71.922 18.922 37.485 1.00 166.46 747 GLN B N 1
ATOM 4445 C CA . GLN B 1 234 ? 71.030 18.773 38.666 1.00 179.79 747 GLN B CA 1
ATOM 4446 C C . GLN B 1 234 ? 71.616 19.420 39.918 1.00 171.41 747 GLN B C 1
ATOM 4447 O O . GLN B 1 234 ? 70.982 20.268 40.555 1.00 160.02 747 GLN B O 1
ATOM 4453 N N . ASP B 1 235 ? 72.831 19.024 40.275 1.00 168.64 748 ASP B N 1
ATOM 4454 C CA . ASP B 1 235 ? 73.492 19.636 41.414 1.00 164.22 748 ASP B CA 1
ATOM 4455 C C . ASP B 1 235 ? 74.429 20.724 40.898 1.00 157.18 748 ASP B C 1
ATOM 4456 O O . ASP B 1 235 ? 75.337 20.450 40.109 1.00 131.78 748 ASP B O 1
ATOM 4461 N N . TYR B 1 236 ? 74.160 21.962 41.307 1.00 162.62 749 TYR B N 1
ATOM 4462 C CA . TYR B 1 236 ? 75.048 23.080 41.022 1.00 164.96 749 TYR B CA 1
ATOM 4463 C C . TYR B 1 236 ? 76.261 23.083 41.963 1.00 160.26 749 TYR B C 1
ATOM 4464 O O . TYR B 1 236 ? 77.344 23.520 41.566 1.00 164.38 749 TYR B O 1
ATOM 4473 N N . ASP B 1 237 ? 76.094 22.575 43.186 1.00 152.89 750 ASP B N 1
ATOM 4474 C CA . ASP B 1 237 ? 77.125 22.698 44.223 1.00 160.21 750 ASP B CA 1
ATOM 4475 C C . ASP B 1 237 ? 78.298 21.736 44.076 1.00 167.61 750 ASP B C 1
ATOM 4476 O O . ASP B 1 237 ? 79.041 21.498 45.037 1.00 186.50 750 ASP B O 1
ATOM 4481 N N . VAL B 1 238 ? 78.489 21.213 42.869 1.00 163.80 751 VAL B N 1
ATOM 4482 C CA . VAL B 1 238 ? 79.599 20.310 42.578 1.00 159.62 751 VAL B CA 1
ATOM 4483 C C . VAL B 1 238 ? 80.582 20.935 41.604 1.00 155.86 751 VAL B C 1
ATOM 4484 O O . VAL B 1 238 ? 80.271 21.912 40.918 1.00 162.67 751 VAL B O 1
ATOM 4488 N N . SER B 1 239 ? 81.775 20.368 41.551 1.00 154.35 752 SER B N 1
ATOM 4489 C CA . SER B 1 239 ? 82.786 20.862 40.635 1.00 151.61 752 SER B CA 1
ATOM 4490 C C . SER B 1 239 ? 82.408 20.502 39.204 1.00 148.24 752 SER B C 1
ATOM 4491 O O . SER B 1 239 ? 81.726 19.501 38.957 1.00 127.14 752 SER B O 1
ATOM 4494 N N . LEU B 1 240 ? 82.869 21.346 38.279 1.00 158.05 753 LEU B N 1
ATOM 4495 C CA . LEU B 1 240 ? 82.613 21.229 36.837 1.00 147.10 753 LEU B CA 1
ATOM 4496 C C . LEU B 1 240 ? 83.017 19.881 36.303 1.00 145.80 753 LEU B C 1
ATOM 4497 O O . LEU B 1 240 ? 82.346 19.294 35.466 1.00 152.71 753 LEU B O 1
ATOM 4502 N N . ASP B 1 241 ? 84.168 19.432 36.762 1.00 144.30 754 ASP B N 1
ATOM 4503 C CA . ASP B 1 241 ? 84.595 18.071 36.576 1.00 158.49 754 ASP B CA 1
ATOM 4504 C C . ASP B 1 241 ? 83.408 17.095 36.634 1.00 158.35 754 ASP B C 1
ATOM 4505 O O . ASP B 1 241 ? 83.108 16.402 35.652 1.00 136.65 754 ASP B O 1
ATOM 4510 N N . LYS B 1 242 ? 82.754 17.058 37.795 1.00 165.77 755 LYS B N 1
ATOM 4511 C CA . LYS B 1 242 ? 81.662 16.128 38.057 1.00 170.86 755 LYS B CA 1
ATOM 4512 C C . LYS B 1 242 ? 80.401 16.502 37.283 1.00 161.92 755 LYS B C 1
ATOM 4513 O O . LYS B 1 242 ? 79.638 15.619 36.892 1.00 165.61 755 LYS B O 1
ATOM 4519 N N . ALA B 1 243 ? 80.197 17.805 37.066 1.00 156.00 756 ALA B N 1
ATOM 4520 C CA . ALA B 1 243 ? 78.918 18.351 36.570 1.00 149.94 756 ALA B CA 1
ATOM 4521 C C . ALA B 1 243 ? 78.599 18.138 35.089 1.00 147.08 756 ALA B C 1
ATOM 4522 O O . ALA B 1 243 ? 77.429 18.135 34.715 1.00 158.52 756 ALA B O 1
ATOM 4524 N N . LEU B 1 244 ? 79.622 17.995 34.255 1.00 147.76 757 LEU B N 1
ATOM 4525 C CA . LEU B 1 244 ? 79.441 17.697 32.830 1.00 160.54 757 LEU B CA 1
ATOM 4526 C C . LEU B 1 244 ? 80.046 16.343 32.512 1.00 175.41 757 LEU B C 1
ATOM 4527 O O . LEU B 1 244 ? 81.253 16.161 32.687 1.00 194.77 757 LEU B O 1
ATOM 4532 N N . ASP B 1 245 ? 79.244 15.381 32.056 1.00 182.84 758 ASP B N 1
ATOM 4533 C CA . ASP B 1 245 ? 79.791 14.033 31.815 1.00 189.39 758 ASP B CA 1
ATOM 4534 C C . ASP B 1 245 ? 80.758 14.105 30.646 1.00 179.30 758 ASP B C 1
ATOM 4535 O O . ASP B 1 245 ? 80.389 14.504 29.564 1.00 176.60 758 ASP B O 1
ATOM 4540 N N . GLU B 1 246 ? 82.007 13.742 30.910 1.00 192.63 759 GLU B N 1
ATOM 4541 C CA . GLU B 1 246 ? 83.141 14.049 30.039 1.00 195.64 759 GLU B CA 1
ATOM 4542 C C . GLU B 1 246 ? 83.355 15.565 29.872 1.00 181.01 759 GLU B C 1
ATOM 4543 O O . GLU B 1 246 ? 83.005 16.178 28.860 1.00 175.50 759 GLU B O 1
ATOM 4549 N N . LEU B 1 247 ? 83.936 16.169 30.903 1.00 174.13 760 LEU B N 1
ATOM 4550 C CA . LEU B 1 247 ? 84.291 17.565 30.823 1.00 167.94 760 LEU B CA 1
ATOM 4551 C C . LEU B 1 247 ? 85.398 17.668 29.825 1.00 162.17 760 LEU B C 1
ATOM 4552 O O . LEU B 1 247 ? 86.247 16.789 29.736 1.00 165.13 760 LEU B O 1
ATOM 4565 N N . ASP B 1 249 ? 87.282 21.059 27.161 1.00 150.82 762 ASP B N 1
ATOM 4566 C CA . ASP B 1 249 ? 87.179 22.360 26.558 1.00 147.89 762 ASP B CA 1
ATOM 4567 C C . ASP B 1 249 ? 86.213 22.366 25.378 1.00 150.01 762 ASP B C 1
ATOM 4568 O O . ASP B 1 249 ? 86.132 21.412 24.585 1.00 148.72 762 ASP B O 1
ATOM 4573 N N . GLY B 1 250 ? 85.479 23.464 25.275 1.00 143.98 763 GLY B N 1
ATOM 4574 C CA . GLY B 1 250 ? 84.508 23.615 24.227 1.00 141.81 763 GLY B CA 1
ATOM 4575 C C . GLY B 1 250 ? 83.229 22.895 24.569 1.00 135.72 763 GLY B C 1
ATOM 4576 O O . GLY B 1 250 ? 82.338 22.759 23.723 1.00 128.86 763 GLY B O 1
ATOM 4577 N N . ASP B 1 251 ? 83.103 22.471 25.820 1.00 133.19 764 ASP B N 1
ATOM 4578 C CA . ASP B 1 251 ? 81.802 22.075 26.307 1.00 140.88 764 ASP B CA 1
ATOM 4579 C C . ASP B 1 251 ? 80.913 23.310 26.354 1.00 130.96 764 ASP B C 1
ATOM 4580 O O . ASP B 1 251 ? 81.391 24.442 26.404 1.00 126.24 764 ASP B O 1
ATOM 4585 N N . ILE B 1 252 ? 79.616 23.080 26.272 1.00 123.87 765 ILE B N 1
ATOM 4586 C CA . ILE B 1 252 ? 78.662 24.154 26.128 1.00 120.10 765 ILE B CA 1
ATOM 4587 C C . ILE B 1 252 ? 77.634 24.033 27.220 1.00 117.58 765 ILE B C 1
ATOM 4588 O O . ILE B 1 252 ? 76.937 23.039 27.285 1.00 132.56 765 ILE B O 1
ATOM 4593 N N . ILE B 1 253 ? 77.498 25.057 28.043 1.00 112.14 766 ILE B N 1
ATOM 4594 C CA . ILE B 1 253 ? 76.374 25.130 28.957 1.00 111.71 766 ILE B CA 1
ATOM 4595 C C . ILE B 1 253 ? 75.299 26.034 28.377 1.00 116.83 766 ILE B C 1
ATOM 4596 O O . ILE B 1 253 ? 75.582 27.108 27.854 1.00 120.65 766 ILE B O 1
ATOM 4601 N N . VAL B 1 254 ? 74.067 25.568 28.426 1.00 117.60 767 VAL B N 1
ATOM 4602 C CA . VAL B 1 254 ? 72.970 26.365 27.978 1.00 118.72 767 VAL B CA 1
ATOM 4603 C C . VAL B 1 254 ? 72.213 26.651 29.217 1.00 121.21 767 VAL B C 1
ATOM 4604 O O . VAL B 1 254 ? 71.967 25.740 29.999 1.00 136.16 767 VAL B O 1
ATOM 4608 N N . PHE B 1 255 ? 71.775 27.887 29.363 1.00 128.26 768 PHE B N 1
ATOM 4609 C CA . PHE B 1 255 ? 70.999 28.262 30.531 1.00 136.29 768 PHE B CA 1
ATOM 4610 C C . PHE B 1 255 ? 69.844 29.163 30.183 1.00 145.57 768 PHE B C 1
ATOM 4611 O O . PHE B 1 255 ? 69.791 29.743 29.099 1.00 158.52 768 PHE B O 1
ATOM 4619 N N . GLN B 1 256 ? 68.904 29.238 31.116 1.00 153.86 769 GLN B N 1
ATOM 4620 C CA . GLN B 1 256 ? 67.694 30.006 30.934 1.00 167.57 769 GLN B CA 1
ATOM 4621 C C . GLN B 1 256 ? 67.154 30.443 32.269 1.00 180.52 769 GLN B C 1
ATOM 4622 O O . GLN B 1 256 ? 67.673 30.056 33.316 1.00 173.06 769 GLN B O 1
ATOM 4628 N N . LYS B 1 257 ? 66.111 31.263 32.211 1.00 203.80 770 LYS B N 1
ATOM 4629 C CA . LYS B 1 257 ? 65.406 31.686 33.398 1.00 208.42 770 LYS B CA 1
ATOM 4630 C C . LYS B 1 257 ? 64.599 30.502 33.941 1.00 216.29 770 LYS B C 1
ATOM 4631 O O . LYS B 1 257 ? 64.064 29.687 33.168 1.00 155.44 770 LYS B O 1
ATOM 4637 N N . ASP B 1 258 ? 64.572 30.397 35.273 1.00 234.86 771 ASP B N 1
ATOM 4638 C CA . ASP B 1 258 ? 63.676 29.492 35.979 1.00 238.09 771 ASP B CA 1
ATOM 4639 C C . ASP B 1 258 ? 62.417 30.277 36.325 1.00 252.98 771 ASP B C 1
ATOM 4640 O O . ASP B 1 258 ? 62.269 30.757 37.445 1.00 233.78 771 ASP B O 1
ATOM 4645 N N . ASP B 1 259 ? 61.513 30.404 35.355 1.00 281.36 772 ASP B N 1
ATOM 4646 C CA . ASP B 1 259 ? 60.331 31.256 35.503 1.00 275.22 772 ASP B CA 1
ATOM 4647 C C . ASP B 1 259 ? 59.066 30.497 35.096 1.00 276.50 772 ASP B C 1
ATOM 4648 O O . ASP B 1 259 ? 59.108 29.644 34.199 1.00 262.55 772 ASP B O 1
ATOM 4653 N N . PRO B 1 260 ? 57.942 30.791 35.772 1.00 262.70 773 PRO B N 1
ATOM 4654 C CA . PRO B 1 260 ? 56.656 30.234 35.356 1.00 247.15 773 PRO B CA 1
ATOM 4655 C C . PRO B 1 260 ? 56.334 30.510 33.886 1.00 241.00 773 PRO B C 1
ATOM 4656 O O . PRO B 1 260 ? 55.857 29.617 33.188 1.00 227.90 773 PRO B O 1
ATOM 4660 N N . GLU B 1 261 ? 56.611 31.732 33.425 1.00 230.54 774 GLU B N 1
ATOM 4661 C CA . GLU B 1 261 ? 56.252 32.167 32.066 1.00 229.32 774 GLU B CA 1
ATOM 4662 C C . GLU B 1 261 ? 56.667 31.192 30.969 1.00 234.35 774 GLU B C 1
ATOM 4663 O O . GLU B 1 261 ? 56.061 31.165 29.898 1.00 202.29 774 GLU B O 1
ATOM 4669 N N . ASN B 1 262 ? 57.720 30.423 31.234 1.00 256.58 775 ASN B N 1
ATOM 4670 C CA . ASN B 1 262 ? 58.217 29.408 30.301 1.00 262.65 775 ASN B CA 1
ATOM 4671 C C . ASN B 1 262 ? 57.162 28.402 29.858 1.00 246.70 775 ASN B C 1
ATOM 4672 O O . ASN B 1 262 ? 57.215 27.908 28.731 1.00 246.84 775 ASN B O 1
ATOM 4677 N N . ASP B 1 263 ? 56.225 28.092 30.752 1.00 234.38 776 ASP B N 1
ATOM 4678 C CA . ASP B 1 263 ? 55.120 27.182 30.443 1.00 251.26 776 ASP B CA 1
ATOM 4679 C C . ASP B 1 263 ? 54.290 27.672 29.259 1.00 265.55 776 ASP B C 1
ATOM 4680 O O . ASP B 1 263 ? 53.773 26.863 28.474 1.00 242.09 776 ASP B O 1
ATOM 4685 N N . ASN B 1 264 ? 54.147 28.996 29.169 1.00 280.96 777 ASN B N 1
ATOM 4686 C CA . ASN B 1 264 ? 53.407 29.652 28.084 1.00 286.30 777 ASN B CA 1
ATOM 4687 C C . ASN B 1 264 ? 54.009 29.343 26.717 1.00 289.05 777 ASN B C 1
ATOM 4688 O O . ASN B 1 264 ? 53.290 29.091 25.748 1.00 300.53 777 ASN B O 1
ATOM 4693 N N . SER B 1 265 ? 55.336 29.349 26.661 1.00 277.68 778 SER B N 1
ATOM 4694 C CA . SER B 1 265 ? 56.081 29.153 25.420 1.00 257.66 778 SER B CA 1
ATOM 4695 C C . SER B 1 265 ? 55.824 27.790 24.739 1.00 235.96 778 SER B C 1
ATOM 4696 O O . SER B 1 265 ? 55.062 26.947 25.218 1.00 192.34 778 SER B O 1
ATOM 4699 N N . GLU B 1 266 ? 56.472 27.610 23.598 1.00 237.98 779 GLU B N 1
ATOM 4700 C CA . GLU B 1 266 ? 56.321 26.430 22.754 1.00 244.88 779 GLU B CA 1
ATOM 4701 C C . GLU B 1 266 ? 57.418 25.381 23.053 1.00 242.59 779 GLU B C 1
ATOM 4702 O O . GLU B 1 266 ? 57.184 24.180 22.948 1.00 196.97 779 GLU B O 1
ATOM 4708 N N . LEU B 1 267 ? 58.606 25.851 23.437 1.00 254.72 780 LEU B N 1
ATOM 4709 C CA . LEU B 1 267 ? 59.738 24.977 23.785 1.00 247.81 780 LEU B CA 1
ATOM 4710 C C . LEU B 1 267 ? 60.489 25.584 24.998 1.00 291.58 780 LEU B C 1
ATOM 4711 O O . LEU B 1 267 ? 61.436 26.352 24.833 1.00 363.46 780 LEU B O 1
ATOM 4713 N N . PRO B 1 268 ? 60.031 25.279 26.232 1.00 272.20 781 PRO B N 1
ATOM 4714 C CA . PRO B 1 268 ? 60.635 25.815 27.481 1.00 251.15 781 PRO B CA 1
ATOM 4715 C C . PRO B 1 268 ? 62.104 25.431 27.769 1.00 239.66 781 PRO B C 1
ATOM 4716 O O . PRO B 1 268 ? 62.808 26.199 28.402 1.00 223.15 781 PRO B O 1
ATOM 4720 N N . THR B 1 269 ? 62.565 24.277 27.298 1.00 226.34 782 THR B N 1
ATOM 4721 C CA . THR B 1 269 ? 63.941 23.849 27.535 1.00 199.59 782 THR B CA 1
ATOM 4722 C C . THR B 1 269 ? 64.772 23.900 26.273 1.00 192.33 782 THR B C 1
ATOM 4723 O O . THR B 1 269 ? 64.271 23.657 25.170 1.00 195.02 782 THR B O 1
ATOM 4727 N N . ALA B 1 270 ? 66.057 24.158 26.430 1.00 183.10 783 ALA B N 1
ATOM 4728 C CA . ALA B 1 270 ? 66.992 23.787 25.378 1.00 206.01 783 ALA B CA 1
ATOM 4729 C C . ALA B 1 270 ? 66.784 22.323 24.934 1.00 203.29 783 ALA B C 1
ATOM 4730 O O . ALA B 1 270 ? 66.779 22.025 23.731 1.00 227.28 783 ALA B O 1
ATOM 4732 N N . LYS B 1 271 ? 66.585 21.417 25.890 1.00 182.90 784 LYS B N 1
ATOM 4733 C CA . LYS B 1 271 ? 66.402 20.014 25.548 1.00 193.89 784 LYS B CA 1
ATOM 4734 C C . LYS B 1 271 ? 65.361 19.882 24.433 1.00 202.42 784 LYS B C 1
ATOM 4735 O O . LYS B 1 271 ? 65.606 19.235 23.407 1.00 204.84 784 LYS B O 1
ATOM 4741 N N . GLU B 1 272 ? 64.227 20.552 24.618 1.00 206.50 785 GLU B N 1
ATOM 4742 C CA . GLU B 1 272 ? 63.119 20.486 23.662 1.00 212.02 785 GLU B CA 1
ATOM 4743 C C . GLU B 1 272 ? 63.500 21.159 22.350 1.00 192.42 785 GLU B C 1
ATOM 4744 O O . GLU B 1 272 ? 63.226 20.642 21.252 1.00 175.88 785 GLU B O 1
ATOM 4750 N N . TYR B 1 273 ? 64.146 22.312 22.479 1.00 177.62 786 TYR B N 1
ATOM 4751 C CA . TYR B 1 273 ? 64.625 23.049 21.333 1.00 163.72 786 TYR B CA 1
ATOM 4752 C C . TYR B 1 273 ? 65.445 22.123 20.422 1.00 159.21 786 TYR B C 1
ATOM 4753 O O . TYR B 1 273 ? 65.115 21.950 19.254 1.00 161.74 786 TYR B O 1
ATOM 4762 N N . PHE B 1 274 ? 66.493 21.509 20.954 1.00 165.97 787 PHE B N 1
ATOM 4763 C CA . PHE B 1 274 ? 67.370 20.674 20.114 1.00 186.67 787 PHE B CA 1
ATOM 4764 C C . PHE B 1 274 ? 66.645 19.450 19.526 1.00 191.84 787 PHE B C 1
ATOM 4765 O O . PHE B 1 274 ? 67.048 18.913 18.490 1.00 180.33 787 PHE B O 1
ATOM 4773 N N . ARG B 1 275 ? 65.545 19.050 20.159 1.00 204.06 788 ARG B N 1
ATOM 4774 C CA . ARG B 1 275 ? 64.679 18.031 19.587 1.00 212.59 788 ARG B CA 1
ATOM 4775 C C . ARG B 1 275 ? 63.955 18.583 18.376 1.00 204.19 788 ARG B C 1
ATOM 4776 O O . ARG B 1 275 ? 64.117 18.059 17.272 1.00 202.89 788 ARG B O 1
ATOM 4784 N N . ASP B 1 276 ? 63.153 19.632 18.583 1.00 196.81 789 ASP B N 1
ATOM 4785 C CA . ASP B 1 276 ? 62.453 20.278 17.469 1.00 198.74 789 ASP B CA 1
ATOM 4786 C C . ASP B 1 276 ? 63.439 20.462 16.330 1.00 194.94 789 ASP B C 1
ATOM 4787 O O . ASP B 1 276 ? 63.137 20.138 15.186 1.00 179.80 789 ASP B O 1
ATOM 4792 N N . LEU B 1 277 ? 64.629 20.951 16.668 1.00 198.77 790 LEU B N 1
ATOM 4793 C CA . LEU B 1 277 ? 65.674 21.137 15.685 1.00 195.31 790 LEU B CA 1
ATOM 4794 C C . LEU B 1 277 ? 66.107 19.807 15.044 1.00 186.84 790 LEU B C 1
ATOM 4795 O O . LEU B 1 277 ? 66.233 19.732 13.824 1.00 204.54 790 LEU B O 1
ATOM 4800 N N . TYR B 1 278 ? 66.345 18.767 15.839 1.00 162.42 791 TYR B N 1
ATOM 4801 C CA . TYR B 1 278 ? 66.819 17.500 15.269 1.00 172.18 791 TYR B CA 1
ATOM 4802 C C . TYR B 1 278 ? 65.730 16.947 14.343 1.00 202.08 791 TYR B C 1
ATOM 4803 O O . TYR B 1 278 ? 65.983 16.519 13.213 1.00 201.14 791 TYR B O 1
ATOM 4812 N N . HIS B 1 279 ? 64.495 17.050 14.819 1.00 234.23 792 HIS B N 1
ATOM 4813 C CA . HIS B 1 279 ? 63.321 16.596 14.076 1.00 230.32 792 HIS B CA 1
ATOM 4814 C C . HIS B 1 279 ? 62.793 17.641 13.069 1.00 209.07 792 HIS B C 1
ATOM 4815 O O . HIS B 1 279 ? 61.824 17.392 12.351 1.00 184.69 792 HIS B O 1
ATOM 4822 N N . ARG B 1 280 ? 63.427 18.807 13.006 1.00 206.89 793 ARG B N 1
ATOM 4823 C CA . ARG B 1 280 ? 62.993 19.844 12.081 1.00 218.18 793 ARG B CA 1
ATOM 4824 C C . ARG B 1 280 ? 63.241 19.362 10.664 1.00 215.70 793 ARG B C 1
ATOM 4825 O O . ARG B 1 280 ? 64.264 18.711 10.377 1.00 176.08 793 ARG B O 1
ATOM 4833 N N . VAL B 1 281 ? 62.272 19.671 9.803 1.00 235.08 794 VAL B N 1
ATOM 4834 C CA . VAL B 1 281 ? 62.350 19.376 8.378 1.00 218.91 794 VAL B CA 1
ATOM 4835 C C . VAL B 1 281 ? 61.366 20.276 7.610 1.00 199.50 794 VAL B C 1
ATOM 4836 O O . VAL B 1 281 ? 60.261 20.587 8.101 1.00 163.35 794 VAL B O 1
ATOM 4840 N N . ASP B 1 282 ? 61.789 20.693 6.418 1.00 191.83 795 ASP B N 1
ATOM 4841 C CA . ASP B 1 282 ? 61.021 21.624 5.600 1.00 205.07 795 ASP B CA 1
ATOM 4842 C C . ASP B 1 282 ? 60.196 20.907 4.544 1.00 217.54 795 ASP B C 1
ATOM 4843 O O . ASP B 1 282 ? 60.748 20.158 3.733 1.00 219.27 795 ASP B O 1
ATOM 4848 N N . VAL B 1 283 ? 58.884 21.165 4.549 1.00 220.79 796 VAL B N 1
ATOM 4849 C CA . VAL B 1 283 ? 57.953 20.517 3.626 1.00 214.48 796 VAL B CA 1
ATOM 4850 C C . VAL B 1 283 ? 57.096 21.501 2.828 1.00 210.07 796 VAL B C 1
ATOM 4851 O O . VAL B 1 283 ? 56.437 22.376 3.391 1.00 199.67 796 VAL B O 1
ATOM 4855 N N . ILE B 1 284 ? 57.103 21.325 1.509 1.00 208.99 797 ILE B N 1
ATOM 4856 C CA . ILE B 1 284 ? 56.291 22.116 0.584 1.00 202.73 797 ILE B CA 1
ATOM 4857 C C . ILE B 1 284 ? 54.881 21.539 0.475 1.00 202.43 797 ILE B C 1
ATOM 4858 O O . ILE B 1 284 ? 54.710 20.329 0.413 1.00 183.68 797 ILE B O 1
ATOM 4863 N N . PHE B 1 285 ? 53.876 22.410 0.415 1.00 209.01 798 PHE B N 1
ATOM 4864 C CA . PHE B 1 285 ? 52.482 21.971 0.335 1.00 214.58 798 PHE B CA 1
ATOM 4865 C C . PHE B 1 285 ? 51.760 22.589 -0.855 1.00 220.25 798 PHE B C 1
ATOM 4866 O O . PHE B 1 285 ? 51.723 23.807 -0.998 1.00 227.74 798 PHE B O 1
ATOM 4874 N N . CYS B 1 286 ? 51.183 21.743 -1.701 1.00 224.27 799 CYS B N 1
ATOM 4875 C CA . CYS B 1 286 ? 50.595 22.191 -2.960 1.00 213.27 799 CYS B CA 1
ATOM 4876 C C . CYS B 1 286 ? 49.135 21.796 -3.065 1.00 203.82 799 CYS B C 1
ATOM 4877 O O . CYS B 1 286 ? 48.757 20.665 -2.748 1.00 187.02 799 CYS B O 1
ATOM 4880 N N . ASP B 1 287 ? 48.309 22.739 -3.503 1.00 192.94 800 ASP B N 1
ATOM 4881 C CA . ASP B 1 287 ? 46.920 22.423 -3.751 1.00 188.73 800 ASP B CA 1
ATOM 4882 C C . ASP B 1 287 ? 46.821 21.511 -4.984 1.00 199.84 800 ASP B C 1
ATOM 4883 O O . ASP B 1 287 ? 47.280 21.833 -6.088 1.00 214.07 800 ASP B O 1
ATOM 4888 N N . LYS B 1 288 ? 46.263 20.334 -4.753 1.00 204.63 801 LYS B N 1
ATOM 4889 C CA . LYS B 1 288 ? 45.942 19.402 -5.810 1.00 198.69 801 LYS B CA 1
ATOM 4890 C C . LYS B 1 288 ? 44.987 20.087 -6.806 1.00 194.54 801 LYS B C 1
ATOM 4891 O O . LYS B 1 288 ? 45.158 19.943 -8.004 1.00 196.68 801 LYS B O 1
ATOM 4897 N N . THR B 1 289 ? 44.025 20.865 -6.312 1.00 194.37 802 THR B N 1
ATOM 4898 C CA . THR B 1 289 ? 43.016 21.500 -7.176 1.00 208.53 802 THR B CA 1
ATOM 4899 C C . THR B 1 289 ? 43.519 22.726 -7.922 1.00 212.09 802 THR B C 1
ATOM 4900 O O . THR B 1 289 ? 42.839 23.211 -8.816 1.00 227.17 802 THR B O 1
ATOM 4904 N N . ILE B 1 290 ? 44.692 23.229 -7.566 1.00 209.33 803 ILE B N 1
ATOM 4905 C CA . ILE B 1 290 ? 45.273 24.357 -8.286 1.00 222.72 803 ILE B CA 1
ATOM 4906 C C . ILE B 1 290 ? 46.403 23.872 -9.191 1.00 227.36 803 ILE B C 1
ATOM 4907 O O . ILE B 1 290 ? 47.517 23.658 -8.714 1.00 215.46 803 ILE B O 1
ATOM 4912 N N . PRO B 1 291 ? 46.130 23.735 -10.506 1.00 239.52 804 PRO B N 1
ATOM 4913 C CA . PRO B 1 291 ? 47.136 23.195 -11.426 1.00 236.34 804 PRO B CA 1
ATOM 4914 C C . PRO B 1 291 ? 48.421 24.015 -11.389 1.00 231.22 804 PRO B C 1
ATOM 4915 O O . PRO B 1 291 ? 48.366 25.241 -11.289 1.00 222.71 804 PRO B O 1
ATOM 4919 N N . ASN B 1 292 ? 49.557 23.328 -11.460 1.00 229.47 805 ASN B N 1
ATOM 4920 C CA . ASN B 1 292 ? 50.877 23.954 -11.361 1.00 234.94 805 ASN B CA 1
ATOM 4921 C C . ASN B 1 292 ? 51.081 24.878 -10.156 1.00 240.07 805 ASN B C 1
ATOM 4922 O O . ASN B 1 292 ? 51.868 25.817 -10.241 1.00 250.33 805 ASN B O 1
ATOM 4927 N N . ASP B 1 293 ? 50.399 24.622 -9.039 1.00 241.04 806 ASP B N 1
ATOM 4928 C CA . ASP B 1 293 ? 50.582 25.449 -7.844 1.00 239.37 806 ASP B CA 1
ATOM 4929 C C . ASP B 1 293 ? 52.012 25.308 -7.318 1.00 248.84 806 ASP B C 1
ATOM 4930 O O . ASP B 1 293 ? 52.428 24.202 -6.970 1.00 260.96 806 ASP B O 1
ATOM 4935 N N . PRO B 1 294 ? 52.762 26.427 -7.245 1.00 255.68 807 PRO B N 1
ATOM 4936 C CA . PRO B 1 294 ? 54.105 26.379 -6.659 1.00 249.56 807 PRO B CA 1
ATOM 4937 C C . PRO B 1 294 ? 54.093 26.270 -5.133 1.00 245.53 807 PRO B C 1
ATOM 4938 O O . PRO B 1 294 ? 55.103 25.909 -4.529 1.00 231.99 807 PRO B O 1
ATOM 4942 N N . GLY B 1 295 ? 52.961 26.607 -4.520 1.00 252.32 808 GLY B N 1
ATOM 4943 C CA . GLY B 1 295 ? 52.731 26.355 -3.104 1.00 256.95 808 GLY B CA 1
ATOM 4944 C C . GLY B 1 295 ? 53.732 26.978 -2.154 1.00 257.05 808 GLY B C 1
ATOM 4945 O O . GLY B 1 295 ? 54.586 27.776 -2.545 1.00 260.97 808 GLY B O 1
ATOM 4946 N N . PHE B 1 296 ? 53.635 26.571 -0.896 1.00 248.86 809 PHE B N 1
ATOM 4947 C CA . PHE B 1 296 ? 54.378 27.208 0.173 1.00 237.18 809 PHE B CA 1
ATOM 4948 C C . PHE B 1 296 ? 55.112 26.162 1.003 1.00 231.73 809 PHE B C 1
ATOM 4949 O O . PHE B 1 296 ? 54.594 25.067 1.249 1.00 213.44 809 PHE B O 1
ATOM 4957 N N . VAL B 1 297 ? 56.331 26.509 1.410 1.00 229.21 810 VAL B N 1
ATOM 4958 C CA . VAL B 1 297 ? 57.096 25.697 2.345 1.00 215.63 810 VAL B CA 1
ATOM 4959 C C . VAL B 1 297 ? 56.461 25.865 3.722 1.00 211.59 810 VAL B C 1
ATOM 4960 O O . VAL B 1 297 ? 55.780 26.870 4.001 1.00 198.89 810 VAL B O 1
ATOM 4964 N N . VAL B 1 298 ? 56.636 24.832 4.542 1.00 210.47 811 VAL B N 1
ATOM 4965 C CA . VAL B 1 298 ? 56.379 24.884 5.973 1.00 204.50 811 VAL B CA 1
ATOM 4966 C C . VAL B 1 298 ? 57.517 24.115 6.636 1.00 194.61 811 VAL B C 1
ATOM 4967 O O . VAL B 1 298 ? 57.967 23.081 6.136 1.00 168.16 811 VAL B O 1
ATOM 4971 N N . THR B 1 299 ? 57.985 24.654 7.753 1.00 199.03 812 THR B N 1
ATOM 4972 C CA . THR B 1 299 ? 58.997 24.014 8.556 1.00 192.33 812 THR B CA 1
ATOM 4973 C C . THR B 1 299 ? 58.278 23.227 9.659 1.00 192.97 812 THR B C 1
ATOM 4974 O O . THR B 1 299 ? 57.537 23.816 10.475 1.00 168.12 812 THR B O 1
ATOM 4978 N N . LEU B 1 300 ? 58.473 21.900 9.648 1.00 187.28 813 LEU B N 1
ATOM 4979 C CA . LEU B 1 300 ? 57.716 20.971 10.496 1.00 200.51 813 LEU B CA 1
ATOM 4980 C C . LEU B 1 300 ? 58.583 20.021 11.276 1.00 205.18 813 LEU B C 1
ATOM 4981 O O . LEU B 1 300 ? 59.789 19.915 11.023 1.00 213.84 813 LEU B O 1
ATOM 4986 N N . SER B 1 301 ? 57.932 19.318 12.207 1.00 204.42 814 SER B N 1
ATOM 4987 C CA . SER B 1 301 ? 58.582 18.431 13.149 1.00 208.70 814 SER B CA 1
ATOM 4988 C C . SER B 1 301 ? 58.143 16.990 12.854 1.00 189.35 814 SER B C 1
ATOM 4989 O O . SER B 1 301 ? 56.947 16.637 12.982 1.00 157.03 814 SER B O 1
ATOM 4992 N N . ASN B 1 302 ? 59.136 16.171 12.488 1.00 179.69 815 ASN B N 1
ATOM 4993 C CA . ASN B 1 302 ? 58.980 14.719 12.252 1.00 176.68 815 ASN B CA 1
ATOM 4994 C C . ASN B 1 302 ? 58.177 13.886 13.230 1.00 181.33 815 ASN B C 1
ATOM 4995 O O . ASN B 1 302 ? 57.697 12.823 12.863 1.00 197.75 815 ASN B O 1
ATOM 5000 N N . ARG B 1 303 ? 58.072 14.327 14.473 1.00 193.91 816 ARG B N 1
ATOM 5001 C CA . ARG B 1 303 ? 57.331 13.563 15.452 1.00 203.52 816 ARG B CA 1
ATOM 5002 C C . ARG B 1 303 ? 55.906 14.064 15.602 1.00 194.67 816 ARG B C 1
ATOM 5003 O O . ARG B 1 303 ? 55.235 13.701 16.558 1.00 199.06 816 ARG B O 1
ATOM 5019 N N . ASN B 1 305 ? 51.921 14.107 14.655 1.00 177.88 818 ASN B N 1
ATOM 5020 C CA . ASN B 1 305 ? 50.868 13.214 14.164 1.00 166.63 818 ASN B CA 1
ATOM 5021 C C . ASN B 1 305 ? 49.872 14.006 13.310 1.00 166.84 818 ASN B C 1
ATOM 5022 O O . ASN B 1 305 ? 49.933 15.249 13.225 1.00 155.41 818 ASN B O 1
ATOM 5027 N N . TYR B 1 306 ? 48.951 13.284 12.679 1.00 167.76 819 TYR B N 1
ATOM 5028 C CA . TYR B 1 306 ? 47.978 13.894 11.794 1.00 163.63 819 TYR B CA 1
ATOM 5029 C C . TYR B 1 306 ? 47.526 15.221 12.396 1.00 169.75 819 TYR B C 1
ATOM 5030 O O . TYR B 1 306 ? 47.771 16.287 11.820 1.00 167.63 819 TYR B O 1
ATOM 5039 N N . PHE B 1 307 ? 46.933 15.127 13.586 1.00 176.89 820 PHE B N 1
ATOM 5040 C CA . PHE B 1 307 ? 46.380 16.264 14.322 1.00 174.00 820 PHE B CA 1
ATOM 5041 C C . PHE B 1 307 ? 47.303 17.467 14.375 1.00 164.23 820 PHE B C 1
ATOM 5042 O O . PHE B 1 307 ? 46.896 18.586 14.070 1.00 166.05 820 PHE B O 1
ATOM 5050 N N . GLN B 1 308 ? 48.542 17.245 14.762 1.00 166.85 821 GLN B N 1
ATOM 5051 C CA . GLN B 1 308 ? 49.478 18.360 14.851 1.00 193.14 821 GLN B CA 1
ATOM 5052 C C . GLN B 1 308 ? 49.789 18.968 13.491 1.00 182.06 821 GLN B C 1
ATOM 5053 O O . GLN B 1 308 ? 50.032 20.173 13.396 1.00 196.24 821 GLN B O 1
ATOM 5059 N N . VAL B 1 309 ? 49.800 18.154 12.442 1.00 162.26 822 VAL B N 1
ATOM 5060 C CA . VAL B 1 309 ? 50.089 18.693 11.114 1.00 161.66 822 VAL B CA 1
ATOM 5061 C C . VAL B 1 309 ? 48.870 19.431 10.582 1.00 157.68 822 VAL B C 1
ATOM 5062 O O . VAL B 1 309 ? 48.962 20.509 10.001 1.00 161.89 822 VAL B O 1
ATOM 5066 N N . ALA B 1 310 ? 47.724 18.824 10.781 1.00 158.66 823 ALA B N 1
ATOM 5067 C CA . ALA B 1 310 ? 46.496 19.423 10.344 1.00 174.44 823 ALA B CA 1
ATOM 5068 C C . ALA B 1 310 ? 46.251 20.750 11.013 1.00 176.04 823 ALA B C 1
ATOM 5069 O O . ALA B 1 310 ? 45.873 21.719 10.354 1.00 178.94 823 ALA B O 1
ATOM 5071 N N . LYS B 1 311 ? 46.444 20.781 12.329 1.00 178.05 824 LYS B N 1
ATOM 5072 C CA . LYS B 1 311 ? 46.096 21.966 13.090 1.00 175.56 824 LYS B CA 1
ATOM 5073 C C . LYS B 1 311 ? 47.049 23.087 12.735 1.00 164.79 824 LYS B C 1
ATOM 5074 O O . LYS B 1 311 ? 46.638 24.245 12.701 1.00 158.98 824 LYS B O 1
ATOM 5080 N N . THR B 1 312 ? 48.302 22.743 12.436 1.00 156.90 825 THR B N 1
ATOM 5081 C CA . THR B 1 312 ? 49.272 23.754 12.043 1.00 173.00 825 THR B CA 1
ATOM 5082 C C . THR B 1 312 ? 48.787 24.445 10.784 1.00 172.01 825 THR B C 1
ATOM 5083 O O . THR B 1 312 ? 48.636 25.674 10.747 1.00 192.37 825 THR B O 1
ATOM 5087 N N . VAL B 1 313 ? 48.540 23.646 9.757 1.00 170.35 826 VAL B N 1
ATOM 5088 C CA . VAL B 1 313 ? 48.239 24.188 8.445 1.00 171.31 826 VAL B CA 1
ATOM 5089 C C . VAL B 1 313 ? 46.880 24.916 8.454 1.00 165.47 826 VAL B C 1
ATOM 5090 O O . VAL B 1 313 ? 46.745 25.972 7.865 1.00 165.68 826 VAL B O 1
ATOM 5094 N N . ALA B 1 314 ? 45.896 24.381 9.163 1.00 183.35 827 ALA B N 1
ATOM 5095 C CA . ALA B 1 314 ? 44.592 25.039 9.287 1.00 199.18 827 ALA B CA 1
ATOM 5096 C C . ALA B 1 314 ? 44.671 26.448 9.920 1.00 215.91 827 ALA B C 1
ATOM 5097 O O . ALA B 1 314 ? 43.873 27.326 9.566 1.00 227.12 827 ALA B O 1
ATOM 5099 N N . GLN B 1 315 ? 45.626 26.665 10.835 1.00 217.48 828 GLN B N 1
ATOM 5100 C CA . GLN B 1 315 ? 45.896 28.008 11.381 1.00 220.18 828 GLN B CA 1
ATOM 5101 C C . GLN B 1 315 ? 46.476 28.931 10.320 1.00 211.05 828 GLN B C 1
ATOM 5102 O O . GLN B 1 315 ? 46.163 30.118 10.300 1.00 217.21 828 GLN B O 1
ATOM 5108 N N . ARG B 1 316 ? 47.327 28.382 9.454 1.00 193.90 829 ARG B N 1
ATOM 5109 C CA . ARG B 1 316 ? 47.884 29.125 8.325 1.00 183.81 829 ARG B CA 1
ATOM 5110 C C . ARG B 1 316 ? 46.890 29.399 7.185 1.00 187.71 829 ARG B C 1
ATOM 5111 O O . ARG B 1 316 ? 47.211 30.135 6.255 1.00 200.98 829 ARG B O 1
ATOM 5119 N N . LEU B 1 317 ? 45.710 28.791 7.224 1.00 183.57 830 LEU B N 1
ATOM 5120 C CA . LEU B 1 317 ? 44.713 28.993 6.184 1.00 180.61 830 LEU B CA 1
ATOM 5121 C C . LEU B 1 317 ? 43.419 29.564 6.767 1.00 189.19 830 LEU B C 1
ATOM 5122 O O . LEU B 1 317 ? 42.417 29.652 6.062 1.00 196.21 830 LEU B O 1
ATOM 5127 N N . ASN B 1 318 ? 43.451 29.972 8.038 1.00 201.13 831 ASN B N 1
ATOM 5128 C CA . ASN B 1 318 ? 42.251 30.431 8.760 1.00 216.11 831 ASN B CA 1
ATOM 5129 C C . ASN B 1 318 ? 41.055 29.552 8.470 1.00 226.49 831 ASN B C 1
ATOM 5130 O O . ASN B 1 318 ? 39.943 30.043 8.257 1.00 242.61 831 ASN B O 1
ATOM 5135 N N . THR B 1 319 ? 41.299 28.248 8.451 1.00 230.17 832 THR B N 1
ATOM 5136 C CA . THR B 1 319 ? 40.272 27.279 8.112 1.00 231.88 832 THR B CA 1
ATOM 5137 C C . THR B 1 319 ? 40.238 26.226 9.204 1.00 229.26 832 THR B C 1
ATOM 5138 O O . THR B 1 319 ? 41.202 26.062 9.963 1.00 222.33 832 THR B O 1
ATOM 5142 N N . ASP B 1 320 ? 39.099 25.553 9.302 1.00 217.39 833 ASP B N 1
ATOM 5143 C CA . ASP B 1 320 ? 38.930 24.456 10.218 1.00 198.89 833 ASP B CA 1
ATOM 5144 C C . ASP B 1 320 ? 39.781 23.295 9.673 1.00 202.87 833 ASP B C 1
ATOM 5145 O O . ASP B 1 320 ? 39.799 23.053 8.461 1.00 230.74 833 ASP B O 1
ATOM 5150 N N . PRO B 1 321 ? 40.530 22.601 10.547 1.00 199.67 834 PRO B N 1
ATOM 5151 C CA . PRO B 1 321 ? 41.408 21.507 10.083 1.00 201.98 834 PRO B CA 1
ATOM 5152 C C . PRO B 1 321 ? 40.607 20.368 9.441 1.00 192.40 834 PRO B C 1
ATOM 5153 O O . PRO B 1 321 ? 41.119 19.639 8.584 1.00 183.35 834 PRO B O 1
ATOM 5165 N N . LEU B 1 323 ? 38.521 20.536 7.257 1.00 168.24 836 LEU B N 1
ATOM 5166 C CA . LEU B 1 323 ? 38.254 20.755 5.847 1.00 162.07 836 LEU B CA 1
ATOM 5167 C C . LEU B 1 323 ? 39.487 20.519 5.012 1.00 159.98 836 LEU B C 1
ATOM 5168 O O . LEU B 1 323 ? 39.517 20.845 3.837 1.00 164.39 836 LEU B O 1
ATOM 5173 N N . LEU B 1 324 ? 40.505 19.932 5.615 1.00 179.02 837 LEU B N 1
ATOM 5174 C CA . LEU B 1 324 ? 41.749 19.679 4.910 1.00 201.83 837 LEU B CA 1
ATOM 5175 C C . LEU B 1 324 ? 41.976 18.188 4.718 1.00 194.72 837 LEU B C 1
ATOM 5176 O O . LEU B 1 324 ? 42.034 17.418 5.687 1.00 199.82 837 LEU B O 1
ATOM 5181 N N . GLN B 1 325 ? 42.117 17.801 3.455 1.00 181.48 838 GLN B N 1
ATOM 5182 C CA . GLN B 1 325 ? 42.526 16.457 3.107 1.00 180.27 838 GLN B CA 1
ATOM 5183 C C . GLN B 1 325 ? 43.971 16.407 2.601 1.00 176.07 838 GLN B C 1
ATOM 5184 O O . GLN B 1 325 ? 44.343 17.157 1.690 1.00 166.01 838 GLN B O 1
ATOM 5190 N N . PHE B 1 326 ? 44.764 15.498 3.168 1.00 172.02 839 PHE B N 1
ATOM 5191 C CA . PHE B 1 326 ? 46.154 15.359 2.770 1.00 174.35 839 PHE B CA 1
ATOM 5192 C C . PHE B 1 326 ? 46.396 14.076 1.994 1.00 172.49 839 PHE B C 1
ATOM 5193 O O . PHE B 1 326 ? 45.627 13.109 2.121 1.00 176.17 839 PHE B O 1
ATOM 5201 N N . PHE B 1 327 ? 47.481 14.060 1.216 1.00 168.85 840 PHE B N 1
ATOM 5202 C CA . PHE B 1 327 ? 47.778 12.930 0.334 1.00 174.29 840 PHE B CA 1
ATOM 5203 C C . PHE B 1 327 ? 49.216 12.426 0.392 1.00 162.54 840 PHE B C 1
ATOM 5204 O O . PHE B 1 327 ? 50.155 13.206 0.188 1.00 143.90 840 PHE B O 1
ATOM 5212 N N . LYS B 1 328 ? 49.350 11.113 0.616 1.00 163.92 841 LYS B N 1
ATOM 5213 C CA . LYS B 1 328 ? 50.637 10.417 0.719 1.00 175.48 841 LYS B CA 1
ATOM 5214 C C . LYS B 1 328 ? 51.531 10.548 -0.516 1.00 189.29 841 LYS B C 1
ATOM 5215 O O . LYS B 1 328 ? 51.092 10.988 -1.573 1.00 194.36 841 LYS B O 1
ATOM 5221 N N . SER B 1 329 ? 52.779 10.110 -0.374 1.00 202.58 842 SER B N 1
ATOM 5222 C CA . SER B 1 329 ? 53.743 10.107 -1.467 1.00 223.79 842 SER B CA 1
ATOM 5223 C C . SER B 1 329 ? 53.567 8.876 -2.369 1.00 234.60 842 SER B C 1
ATOM 5224 O O . SER B 1 329 ? 53.345 7.769 -1.877 1.00 243.50 842 SER B O 1
ATOM 5227 N N . GLN B 1 330 ? 53.672 9.063 -3.684 1.00 237.92 843 GLN B N 1
ATOM 5228 C CA . GLN B 1 330 ? 53.666 7.926 -4.618 1.00 249.05 843 GLN B CA 1
ATOM 5229 C C . GLN B 1 330 ? 54.971 7.101 -4.624 1.00 259.23 843 GLN B C 1
ATOM 5230 O O . GLN B 1 330 ? 54.997 6.001 -5.171 1.00 265.67 843 GLN B O 1
ATOM 5236 N N . GLY B 1 331 ? 56.040 7.624 -4.025 1.00 260.90 844 GLY B N 1
ATOM 5237 C CA . GLY B 1 331 ? 57.356 6.980 -4.071 1.00 250.83 844 GLY B CA 1
ATOM 5238 C C . GLY B 1 331 ? 58.128 7.383 -5.316 1.00 246.57 844 GLY B C 1
ATOM 5239 O O . GLY B 1 331 ? 58.873 8.376 -5.305 1.00 235.08 844 GLY B O 1
ATOM 5240 N N . TYR B 1 332 ? 57.927 6.618 -6.389 1.00 236.91 845 TYR B N 1
ATOM 5241 C CA . TYR B 1 332 ? 58.642 6.822 -7.643 1.00 239.95 845 TYR B CA 1
ATOM 5242 C C . TYR B 1 332 ? 58.142 8.061 -8.383 1.00 249.08 845 TYR B C 1
ATOM 5243 O O . TYR B 1 332 ? 58.895 9.014 -8.581 1.00 266.15 845 TYR B O 1
ATOM 5245 N N . ARG B 1 333 ? 56.872 8.054 -8.783 1.00 261.65 846 ARG B N 1
ATOM 5246 C CA . ARG B 1 333 ? 56.291 9.170 -9.547 1.00 257.68 846 ARG B CA 1
ATOM 5247 C C . ARG B 1 333 ? 56.107 10.438 -8.707 1.00 229.87 846 ARG B C 1
ATOM 5248 O O . ARG B 1 333 ? 56.075 10.382 -7.479 1.00 202.19 846 ARG B O 1
ATOM 5256 N N . ASP B 1 334 ? 55.974 11.572 -9.390 1.00 221.67 847 ASP B N 1
ATOM 5257 C CA . ASP B 1 334 ? 55.607 12.825 -8.745 1.00 236.10 847 ASP B CA 1
ATOM 5258 C C . ASP B 1 334 ? 54.099 13.040 -8.884 1.00 253.64 847 ASP B C 1
ATOM 5259 O O . ASP B 1 334 ? 53.479 12.518 -9.815 1.00 282.54 847 ASP B O 1
ATOM 5264 N N . GLY B 1 335 ? 53.516 13.797 -7.953 1.00 253.51 848 GLY B N 1
ATOM 5265 C CA . GLY B 1 335 ? 52.066 14.043 -7.914 1.00 250.68 848 GLY B CA 1
ATOM 5266 C C . GLY B 1 335 ? 51.401 13.360 -6.722 1.00 236.28 848 GLY B C 1
ATOM 5267 O O . GLY B 1 335 ? 51.926 12.369 -6.203 1.00 238.10 848 GLY B O 1
ATOM 5268 N N . PRO B 1 336 ? 50.219 13.861 -6.301 1.00 209.59 849 PRO B N 1
ATOM 5269 C CA . PRO B 1 336 ? 49.554 13.366 -5.096 1.00 196.93 849 PRO B CA 1
ATOM 5270 C C . PRO B 1 336 ? 49.281 11.877 -5.182 1.00 192.95 849 PRO B C 1
ATOM 5271 O O . PRO B 1 336 ? 48.997 11.378 -6.264 1.00 199.27 849 PRO B O 1
ATOM 5275 N N . GLY B 1 337 ? 49.386 11.187 -4.050 1.00 188.42 850 GLY B N 1
ATOM 5276 C CA . GLY B 1 337 ? 49.170 9.744 -3.973 1.00 186.29 850 GLY B CA 1
ATOM 5277 C C . GLY B 1 337 ? 47.874 9.424 -3.263 1.00 180.53 850 GLY B C 1
ATOM 5278 O O . GLY B 1 337 ? 46.895 10.144 -3.421 1.00 176.13 850 GLY B O 1
ATOM 5279 N N . ASN B 1 338 ? 47.871 8.353 -2.473 1.00 183.29 851 ASN B N 1
ATOM 5280 C CA . ASN B 1 338 ? 46.686 7.965 -1.715 1.00 195.54 851 ASN B CA 1
ATOM 5281 C C . ASN B 1 338 ? 46.237 9.044 -0.741 1.00 199.11 851 ASN B C 1
ATOM 5282 O O . ASN B 1 338 ? 47.069 9.770 -0.198 1.00 219.56 851 ASN B O 1
ATOM 5287 N N . PRO B 1 339 ? 44.919 9.152 -0.523 1.00 194.95 852 PRO B N 1
ATOM 5288 C CA . PRO B 1 339 ? 44.369 10.183 0.326 1.00 190.06 852 PRO B CA 1
ATOM 5289 C C . PRO B 1 339 ? 44.535 9.796 1.773 1.00 191.21 852 PRO B C 1
ATOM 5290 O O . PRO B 1 339 ? 44.033 8.747 2.180 1.00 184.85 852 PRO B O 1
ATOM 5294 N N . LEU B 1 340 ? 45.228 10.652 2.528 1.00 193.75 853 LEU B N 1
ATOM 5295 C CA . LEU B 1 340 ? 45.631 10.373 3.907 1.00 189.19 853 LEU B CA 1
ATOM 5296 C C . LEU B 1 340 ? 44.468 10.413 4.886 1.00 181.32 853 LEU B C 1
ATOM 5297 O O . LEU B 1 340 ? 43.868 11.483 5.074 1.00 164.68 853 LEU B O 1
ATOM 5302 N N . ARG B 1 341 ? 44.193 9.249 5.502 1.00 174.56 854 ARG B N 1
ATOM 5303 C CA . ARG B 1 341 ? 43.195 9.091 6.544 1.00 174.59 854 ARG B CA 1
ATOM 5304 C C . ARG B 1 341 ? 43.532 9.965 7.701 1.00 176.07 854 ARG B C 1
ATOM 5305 O O . ARG B 1 341 ? 44.697 10.214 7.953 1.00 192.80 854 ARG B O 1
ATOM 5313 N N . HIS B 1 342 ? 42.534 10.384 8.465 1.00 172.43 855 HIS B N 1
ATOM 5314 C CA . HIS B 1 342 ? 42.819 11.297 9.581 1.00 163.70 855 HIS B CA 1
ATOM 5315 C C . HIS B 1 342 ? 43.087 10.593 10.906 1.00 153.88 855 HIS B C 1
ATOM 5316 O O . HIS B 1 342 ? 43.375 11.243 11.895 1.00 162.10 855 HIS B O 1
ATOM 5323 N N . ASN B 1 343 ? 42.990 9.270 10.921 1.00 156.68 856 ASN B N 1
ATOM 5324 C CA . ASN B 1 343 ? 43.432 8.479 12.065 1.00 158.66 856 ASN B CA 1
ATOM 5325 C C . ASN B 1 343 ? 44.834 7.910 11.857 1.00 152.80 856 ASN B C 1
ATOM 5326 O O . ASN B 1 343 ? 45.268 7.040 12.594 1.00 143.03 856 ASN B O 1
ATOM 5331 N N . TYR B 1 344 ? 45.536 8.421 10.850 1.00 165.42 857 TYR B N 1
ATOM 5332 C CA . TYR B 1 344 ? 46.897 7.983 10.509 1.00 174.97 857 TYR B CA 1
ATOM 5333 C C . TYR B 1 344 ? 47.809 7.874 11.709 1.00 173.07 857 TYR B C 1
ATOM 5334 O O . TYR B 1 344 ? 48.229 8.898 12.273 1.00 179.31 857 TYR B O 1
ATOM 5343 N N . GLU B 1 345 ? 48.141 6.643 12.086 1.00 165.92 858 GLU B N 1
ATOM 5344 C CA . GLU B 1 345 ? 48.902 6.434 13.317 1.00 169.62 858 GLU B CA 1
ATOM 5345 C C . GLU B 1 345 ? 50.375 6.840 13.195 1.00 158.56 858 GLU B C 1
ATOM 5346 O O . GLU B 1 345 ? 51.158 6.646 14.125 1.00 141.29 858 GLU B O 1
ATOM 5352 N N . GLY B 1 346 ? 50.738 7.432 12.063 1.00 158.31 859 GLY B N 1
ATOM 5353 C CA . GLY B 1 346 ? 52.128 7.576 11.722 1.00 164.07 859 GLY B CA 1
ATOM 5354 C C . GLY B 1 346 ? 52.753 8.905 12.041 1.00 163.93 859 GLY B C 1
ATOM 5355 O O . GLY B 1 346 ? 52.138 9.776 12.651 1.00 161.82 859 GLY B O 1
ATOM 5356 N N . THR B 1 347 ? 54.004 9.022 11.611 1.00 169.07 860 THR B N 1
ATOM 5357 C CA . THR B 1 347 ? 54.815 10.201 11.795 1.00 163.50 860 THR B CA 1
ATOM 5358 C C . THR B 1 347 ? 55.184 10.726 10.435 1.00 162.48 860 THR B C 1
ATOM 5359 O O . THR B 1 347 ? 55.173 9.979 9.444 1.00 162.11 860 THR B O 1
ATOM 5363 N N . LEU B 1 348 ? 55.558 11.995 10.391 1.00 153.10 861 LEU B N 1
ATOM 5364 C CA . LEU B 1 348 ? 55.956 12.590 9.144 1.00 157.02 861 LEU B CA 1
ATOM 5365 C C . LEU B 1 348 ? 57.195 11.883 8.538 1.00 176.22 861 LEU B C 1
ATOM 5366 O O . LEU B 1 348 ? 57.249 11.716 7.319 1.00 200.93 861 LEU B O 1
ATOM 5371 N N . ARG B 1 349 ? 58.143 11.402 9.356 1.00 196.02 862 ARG B N 1
ATOM 5372 C CA . ARG B 1 349 ? 59.308 10.642 8.818 1.00 215.29 862 ARG B CA 1
ATOM 5373 C C . ARG B 1 349 ? 58.796 9.622 7.827 1.00 216.52 862 ARG B C 1
ATOM 5374 O O . ARG B 1 349 ? 59.282 9.515 6.698 1.00 219.97 862 ARG B O 1
ATOM 5382 N N . ASP B 1 350 ? 57.767 8.913 8.277 1.00 202.83 863 ASP B N 1
ATOM 5383 C CA . ASP B 1 350 ? 57.163 7.855 7.517 1.00 184.07 863 ASP B CA 1
ATOM 5384 C C . ASP B 1 350 ? 56.596 8.405 6.232 1.00 181.34 863 ASP B C 1
ATOM 5385 O O . ASP B 1 350 ? 56.783 7.791 5.193 1.00 198.74 863 ASP B O 1
ATOM 5390 N N . LEU B 1 351 ? 55.918 9.554 6.285 1.00 177.01 864 LEU B N 1
ATOM 5391 C CA . LEU B 1 351 ? 55.313 10.126 5.070 1.00 187.03 864 LEU B CA 1
ATOM 5392 C C . LEU B 1 351 ? 56.373 10.465 4.027 1.00 203.18 864 LEU B C 1
ATOM 5393 O O . LEU B 1 351 ? 56.162 10.259 2.824 1.00 243.59 864 LEU B O 1
ATOM 5398 N N . LEU B 1 352 ? 57.516 10.945 4.502 1.00 193.67 865 LEU B N 1
ATOM 5399 C CA . LEU B 1 352 ? 58.585 11.412 3.638 1.00 189.14 865 LEU B CA 1
ATOM 5400 C C . LEU B 1 352 ? 59.584 10.321 3.247 1.00 194.32 865 LEU B C 1
ATOM 5401 O O . LEU B 1 352 ? 60.369 10.518 2.332 1.00 190.59 865 LEU B O 1
ATOM 5406 N N . GLN B 1 353 ? 59.531 9.164 3.903 1.00 204.98 866 GLN B N 1
ATOM 5407 C CA . GLN B 1 353 ? 60.544 8.109 3.730 1.00 214.04 866 GLN B CA 1
ATOM 5408 C C . GLN B 1 353 ? 60.948 7.782 2.281 1.00 226.30 866 GLN B C 1
ATOM 5409 O O . GLN B 1 353 ? 62.009 7.198 2.068 1.00 236.19 866 GLN B O 1
ATOM 5415 N N . PHE B 1 354 ? 60.123 8.136 1.293 1.00 235.60 867 PHE B N 1
ATOM 5416 C CA . PHE B 1 354 ? 60.497 7.928 -0.106 1.00 245.20 867 PHE B CA 1
ATOM 5417 C C . PHE B 1 354 ? 60.896 9.247 -0.742 1.00 246.52 867 PHE B C 1
ATOM 5418 O O . PHE B 1 354 ? 60.403 9.608 -1.814 1.00 262.29 867 PHE B O 1
ATOM 5426 N N . PHE B 1 355 ? 61.774 9.965 -0.048 1.00 242.95 868 PHE B N 1
ATOM 5427 C CA . PHE B 1 355 ? 62.465 11.114 -0.599 1.00 238.94 868 PHE B CA 1
ATOM 5428 C C . PHE B 1 355 ? 63.938 10.993 -0.246 1.00 247.69 868 PHE B C 1
ATOM 5429 O O . PHE B 1 355 ? 64.306 11.043 0.924 1.00 270.46 868 PHE B O 1
ATOM 5437 N N . LYS B 1 356 ? 64.784 10.843 -1.252 1.00 245.95 869 LYS B N 1
ATOM 5438 C CA . LYS B 1 356 ? 66.224 10.782 -1.024 1.00 241.92 869 LYS B CA 1
ATOM 5439 C C . LYS B 1 356 ? 66.718 12.090 -0.363 1.00 243.26 869 LYS B C 1
ATOM 5440 O O . LYS B 1 356 ? 66.005 13.100 -0.389 1.00 244.98 869 LYS B O 1
ATOM 5446 N N . PRO B 1 357 ? 67.912 12.073 0.273 1.00 242.87 870 PRO B N 1
ATOM 5447 C CA . PRO B 1 357 ? 68.407 13.304 0.918 1.00 245.87 870 PRO B CA 1
ATOM 5448 C C . PRO B 1 357 ? 68.297 14.559 0.030 1.00 259.05 870 PRO B C 1
ATOM 5449 O O . PRO B 1 357 ? 67.733 15.573 0.458 1.00 240.05 870 PRO B O 1
ATOM 5453 N N . ARG B 1 358 ? 68.812 14.453 -1.199 1.00 280.77 871 ARG B N 1
ATOM 5454 C CA . ARG B 1 358 ? 68.782 15.530 -2.207 1.00 266.97 871 ARG B CA 1
ATOM 5455 C C . ARG B 1 358 ? 67.342 16.023 -2.434 1.00 268.82 871 ARG B C 1
ATOM 5456 O O . ARG B 1 358 ? 67.028 17.198 -2.217 1.00 250.68 871 ARG B O 1
ATOM 5464 N N . GLN B 1 359 ? 66.484 15.084 -2.844 1.00 276.70 872 GLN B N 1
ATOM 5465 C CA . GLN B 1 359 ? 65.085 15.318 -3.270 1.00 267.98 872 GLN B CA 1
ATOM 5466 C C . GLN B 1 359 ? 64.310 16.338 -2.416 1.00 263.65 872 GLN B C 1
ATOM 5467 O O . GLN B 1 359 ? 64.237 16.167 -1.193 1.00 269.88 872 GLN B O 1
ATOM 5473 N N . PRO B 1 360 ? 63.709 17.378 -3.053 1.00 244.14 873 PRO B N 1
ATOM 5474 C CA . PRO B 1 360 ? 62.942 18.375 -2.283 1.00 229.25 873 PRO B CA 1
ATOM 5475 C C . PRO B 1 360 ? 61.654 17.777 -1.725 1.00 228.31 873 PRO B C 1
ATOM 5476 O O . PRO B 1 360 ? 61.004 16.966 -2.398 1.00 223.51 873 PRO B O 1
ATOM 5480 N N . LYS B 1 361 ? 61.294 18.159 -0.501 1.00 224.84 874 LYS B N 1
ATOM 5481 C CA . LYS B 1 361 ? 60.226 17.462 0.232 1.00 227.21 874 LYS B CA 1
ATOM 5482 C C . LYS B 1 361 ? 58.861 18.137 0.112 1.00 221.23 874 LYS B C 1
ATOM 5483 O O . LYS B 1 361 ? 58.654 19.214 0.654 1.00 209.46 874 LYS B O 1
ATOM 5489 N N . LYS B 1 362 ? 57.925 17.465 -0.559 1.00 214.67 875 LYS B N 1
ATOM 5490 C CA . LYS B 1 362 ? 56.630 18.053 -0.942 1.00 199.32 875 LYS B CA 1
ATOM 5491 C C . LYS B 1 362 ? 55.480 17.165 -0.496 1.00 186.80 875 LYS B C 1
ATOM 5492 O O . LYS B 1 362 ? 55.642 15.949 -0.452 1.00 184.90 875 LYS B O 1
ATOM 5498 N N . LEU B 1 363 ? 54.329 17.767 -0.181 1.00 177.39 876 LEU B N 1
ATOM 5499 C CA . LEU B 1 363 ? 53.103 17.011 0.122 1.00 186.71 876 LEU B CA 1
ATOM 5500 C C . LEU B 1 363 ? 51.853 17.701 -0.379 1.00 192.47 876 LEU B C 1
ATOM 5501 O O . LEU B 1 363 ? 51.663 18.896 -0.155 1.00 199.97 876 LEU B O 1
ATOM 5506 N N . TYR B 1 364 ? 50.974 16.941 -1.025 1.00 184.01 877 TYR B N 1
ATOM 5507 C CA . TYR B 1 364 ? 49.797 17.545 -1.620 1.00 181.13 877 TYR B CA 1
ATOM 5508 C C . TYR B 1 364 ? 48.614 17.518 -0.657 1.00 174.67 877 TYR B C 1
ATOM 5509 O O . TYR B 1 364 ? 48.443 16.568 0.134 1.00 150.65 877 TYR B O 1
ATOM 5518 N N . TYR B 1 365 ? 47.797 18.570 -0.764 1.00 173.69 878 TYR B N 1
ATOM 5519 C CA . TYR B 1 365 ? 46.532 18.683 -0.038 1.00 187.55 878 TYR B CA 1
ATOM 5520 C C . TYR B 1 365 ? 45.457 19.308 -0.891 1.00 196.31 878 TYR B C 1
ATOM 5521 O O . TYR B 1 365 ? 45.750 19.958 -1.896 1.00 228.76 878 TYR B O 1
ATOM 5530 N N . GLN B 1 366 ? 44.212 19.154 -0.458 1.00 194.38 879 GLN B N 1
ATOM 5531 C CA . GLN B 1 366 ? 43.098 19.894 -1.046 1.00 193.27 879 GLN B CA 1
ATOM 5532 C C . GLN B 1 366 ? 42.114 20.228 0.050 1.00 178.98 879 GLN B C 1
ATOM 5533 O O . GLN B 1 366 ? 42.097 19.563 1.090 1.00 174.55 879 GLN B O 1
ATOM 5539 N N . GLN B 1 367 ? 41.309 21.259 -0.182 1.00 168.24 880 GLN B N 1
ATOM 5540 C CA . GLN B 1 367 ? 40.341 21.709 0.803 1.00 170.77 880 GLN B CA 1
ATOM 5541 C C . GLN B 1 367 ? 39.021 21.072 0.483 1.00 166.09 880 GLN B C 1
ATOM 5542 O O . GLN B 1 367 ? 38.768 20.761 -0.667 1.00 168.38 880 GLN B O 1
ATOM 5548 N N . LEU B 1 368 ? 38.191 20.869 1.508 1.00 175.95 881 LEU B N 1
ATOM 5549 C CA . LEU B 1 368 ? 36.857 20.227 1.367 1.00 179.17 881 LEU B CA 1
ATOM 5550 C C . LEU B 1 368 ? 35.714 21.207 1.584 1.00 178.96 881 LEU B C 1
ATOM 5551 O O . LEU B 1 368 ? 35.889 22.177 2.315 1.00 191.95 881 LEU B O 1
ATOM 5556 N N . LYS B 1 369 ? 34.549 20.970 0.974 1.00 177.27 882 LYS B N 1
ATOM 5557 C CA . LYS B 1 369 ? 33.450 21.952 1.054 1.00 181.44 882 LYS B CA 1
ATOM 5558 C C . LYS B 1 369 ? 32.360 21.611 2.081 1.00 166.90 882 LYS B C 1
ATOM 5559 O O . LYS B 1 369 ? 31.369 20.949 1.772 1.00 173.55 882 LYS B O 1
ATOM 5565 N N . GLY C 2 1 ? 94.944 18.349 41.781 1.00 192.62 617 GLY C N 1
ATOM 5566 C CA . GLY C 2 1 ? 93.641 18.927 41.345 1.00 196.17 617 GLY C CA 1
ATOM 5567 C C . GLY C 2 1 ? 92.952 17.972 40.395 1.00 213.45 617 GLY C C 1
ATOM 5568 O O . GLY C 2 1 ? 93.523 16.916 40.083 1.00 223.42 617 GLY C O 1
ATOM 5569 N N . PRO C 2 2 ? 91.714 18.317 39.949 1.00 215.24 618 PRO C N 1
ATOM 5570 C CA . PRO C 2 2 ? 91.015 17.556 38.896 1.00 200.40 618 PRO C CA 1
ATOM 5571 C C . PRO C 2 2 ? 91.459 17.986 37.491 1.00 196.77 618 PRO C C 1
ATOM 5572 O O . PRO C 2 2 ? 92.034 19.072 37.332 1.00 190.07 618 PRO C O 1
ATOM 5576 N N . ARG C 2 3 ? 91.213 17.124 36.499 1.00 196.24 619 ARG C N 1
ATOM 5577 C CA . ARG C 2 3 ? 91.674 17.342 35.117 1.00 200.92 619 ARG C CA 1
ATOM 5578 C C . ARG C 2 3 ? 90.481 17.331 34.150 1.00 187.52 619 ARG C C 1
ATOM 5579 O O . ARG C 2 3 ? 89.344 17.492 34.579 1.00 175.99 619 ARG C O 1
ATOM 5587 N N . LYS C 2 4 ? 90.731 17.186 32.853 1.00 179.22 620 LYS C N 1
ATOM 5588 C CA . LYS C 2 4 ? 89.646 17.125 31.885 1.00 174.44 620 LYS C CA 1
ATOM 5589 C C . LYS C 2 4 ? 89.449 15.702 31.372 1.00 165.27 620 LYS C C 1
ATOM 5590 O O . LYS C 2 4 ? 89.330 14.763 32.157 1.00 159.83 620 LYS C O 1
ATOM 5596 N N . CYS C 2 5 ? 89.361 15.556 30.057 1.00 164.12 621 CYS C N 1
ATOM 5597 C CA . CYS C 2 5 ? 89.312 14.265 29.421 1.00 173.13 621 CYS C CA 1
ATOM 5598 C C . CYS C 2 5 ? 90.078 14.431 28.102 1.00 177.69 621 CYS C C 1
ATOM 5599 O O . CYS C 2 5 ? 90.475 15.546 27.742 1.00 174.34 621 CYS C O 1
ATOM 5602 N N . ALA C 2 6 ? 90.361 13.328 27.428 1.00 188.85 622 ALA C N 1
ATOM 5603 C CA . ALA C 2 6 ? 91.145 13.377 26.198 1.00 196.89 622 ALA C CA 1
ATOM 5604 C C . ALA C 2 6 ? 90.189 13.329 25.033 1.00 194.00 622 ALA C C 1
ATOM 5605 O O . ALA C 2 6 ? 90.307 14.130 24.101 1.00 179.08 622 ALA C O 1
ATOM 5607 N N . ARG C 2 7 ? 89.248 12.385 25.097 1.00 191.24 623 ARG C N 1
ATOM 5608 C CA . ARG C 2 7 ? 88.258 12.209 24.048 1.00 200.00 623 ARG C CA 1
ATOM 5609 C C . ARG C 2 7 ? 86.899 11.821 24.593 1.00 193.49 623 ARG C C 1
ATOM 5610 O O . ARG C 2 7 ? 86.734 11.484 25.772 1.00 185.16 623 ARG C O 1
ATOM 5618 N N . LYS C 2 8 ? 85.929 11.906 23.697 1.00 193.35 624 LYS C N 1
ATOM 5619 C CA . LYS C 2 8 ? 84.549 11.702 24.027 1.00 196.92 624 LYS C CA 1
ATOM 5620 C C . LYS C 2 8 ? 84.131 10.333 23.538 1.00 198.50 624 LYS C C 1
ATOM 5621 O O . LYS C 2 8 ? 84.794 9.722 22.692 1.00 186.61 624 LYS C O 1
ATOM 5627 N N . THR C 2 9 ? 83.003 9.881 24.079 1.00 207.44 625 THR C N 1
ATOM 5628 C CA . THR C 2 9 ? 82.601 8.486 24.032 1.00 197.66 625 THR C CA 1
ATOM 5629 C C . THR C 2 9 ? 81.059 8.246 23.840 1.00 190.97 625 THR C C 1
ATOM 5630 O O . THR C 2 9 ? 80.562 7.191 24.217 1.00 196.79 625 THR C O 1
ATOM 5634 N N . ARG C 2 10 ? 80.316 9.198 23.253 1.00 189.52 626 ARG C N 1
ATOM 5635 C CA . ARG C 2 10 ? 78.872 8.999 22.894 1.00 187.08 626 ARG C CA 1
ATOM 5636 C C . ARG C 2 10 ? 78.714 9.050 21.376 1.00 178.80 626 ARG C C 1
ATOM 5637 O O . ARG C 2 10 ? 77.644 9.391 20.864 1.00 170.75 626 ARG C O 1
ATOM 5645 N N . GLY D 2 1 ? -19.046 36.888 -0.101 1.00 199.63 617 GLY D N 1
ATOM 5646 C CA . GLY D 2 1 ? -17.750 37.543 0.233 1.00 200.35 617 GLY D CA 1
ATOM 5647 C C . GLY D 2 1 ? -16.567 36.599 0.115 1.00 201.14 617 GLY D C 1
ATOM 5648 O O . GLY D 2 1 ? -16.603 35.644 -0.665 1.00 200.35 617 GLY D O 1
ATOM 5649 N N . PRO D 2 2 ? -15.506 36.858 0.893 1.00 195.57 618 PRO D N 1
ATOM 5650 C CA . PRO D 2 2 ? -14.367 35.968 0.916 1.00 181.74 618 PRO D CA 1
ATOM 5651 C C . PRO D 2 2 ? -14.593 34.890 1.960 1.00 190.18 618 PRO D C 1
ATOM 5652 O O . PRO D 2 2 ? -14.883 35.212 3.116 1.00 200.37 618 PRO D O 1
ATOM 5656 N N . ARG D 2 3 ? -14.460 33.629 1.555 1.00 195.89 619 ARG D N 1
ATOM 5657 C CA . ARG D 2 3 ? -14.782 32.471 2.405 1.00 202.66 619 ARG D CA 1
ATOM 5658 C C . ARG D 2 3 ? -13.504 31.743 2.867 1.00 180.06 619 ARG D C 1
ATOM 5659 O O . ARG D 2 3 ? -12.419 32.048 2.392 1.00 184.49 619 ARG D O 1
ATOM 5667 N N . LYS D 2 4 ? -13.623 30.803 3.804 1.00 168.64 620 LYS D N 1
ATOM 5668 C CA . LYS D 2 4 ? -12.505 29.908 4.125 1.00 156.14 620 LYS D CA 1
ATOM 5669 C C . LYS D 2 4 ? -12.827 28.611 3.415 1.00 157.26 620 LYS D C 1
ATOM 5670 O O . LYS D 2 4 ? -13.957 28.432 2.950 1.00 161.46 620 LYS D O 1
ATOM 5676 N N . CYS D 2 5 ? -11.865 27.689 3.358 1.00 148.80 621 CYS D N 1
ATOM 5677 C CA . CYS D 2 5 ? -12.095 26.398 2.703 1.00 147.93 621 CYS D CA 1
ATOM 5678 C C . CYS D 2 5 ? -12.894 25.475 3.568 1.00 151.04 621 CYS D C 1
ATOM 5679 O O . CYS D 2 5 ? -12.929 25.634 4.790 1.00 180.43 621 CYS D O 1
ATOM 5682 N N . ALA D 2 6 ? -13.529 24.489 2.958 1.00 148.67 622 ALA D N 1
ATOM 5683 C CA . ALA D 2 6 ? -14.103 23.418 3.772 1.00 159.97 622 ALA D CA 1
ATOM 5684 C C . ALA D 2 6 ? -13.022 22.449 4.260 1.00 155.02 622 ALA D C 1
ATOM 5685 O O . ALA D 2 6 ? -13.055 22.015 5.402 1.00 170.38 622 ALA D O 1
ATOM 5687 N N . ARG D 2 7 ? -12.055 22.143 3.400 1.00 153.58 623 ARG D N 1
ATOM 5688 C CA . ARG D 2 7 ? -11.161 21.021 3.606 1.00 153.75 623 ARG D CA 1
ATOM 5689 C C . ARG D 2 7 ? -9.756 21.362 3.165 1.00 150.21 623 ARG D C 1
ATOM 5690 O O . ARG D 2 7 ? -9.569 21.995 2.131 1.00 170.11 623 ARG D O 1
ATOM 5698 N N . LYS D 2 8 ? -8.771 20.940 3.952 1.00 146.05 624 LYS D N 1
ATOM 5699 C CA . LYS D 2 8 ? -7.364 20.991 3.542 1.00 156.93 624 LYS D CA 1
ATOM 5700 C C . LYS D 2 8 ? -7.041 19.829 2.585 1.00 166.35 624 LYS D C 1
ATOM 5701 O O . LYS D 2 8 ? -7.355 18.668 2.880 1.00 183.33 624 LYS D O 1
ATOM 5707 N N . THR D 2 9 ? -6.373 20.142 1.470 1.00 162.96 625 THR D N 1
ATOM 5708 C CA . THR D 2 9 ? -6.115 19.175 0.392 1.00 155.78 625 THR D CA 1
ATOM 5709 C C . THR D 2 9 ? -4.637 19.190 -0.132 1.00 146.72 625 THR D C 1
ATOM 5710 O O . THR D 2 9 ? -4.411 19.384 -1.309 1.00 130.91 625 THR D O 1
ATOM 5714 N N . ARG D 2 10 ? -3.656 18.985 0.763 1.00 156.77 626 ARG D N 1
ATOM 5715 C CA . ARG D 2 10 ? -2.210 18.823 0.416 1.00 152.16 626 ARG D CA 1
ATOM 5716 C C . ARG D 2 10 ? -1.642 17.579 1.125 1.00 142.20 626 ARG D C 1
ATOM 5717 O O . ARG D 2 10 ? -0.728 17.673 1.948 1.00 124.47 626 ARG D O 1
#

Foldseek 3Di:
DVVVVVVVVVVVVVCVVCLVQKKEWEAEPVQVFQAFAALRDPVPGDTDIDIGGQFAFPVVVLVVVCVVPHDSQQKDKFWDQDPQRHDFGHDDCPVRVPGGCVRQVVDPPTYIYMDGDDVVVVVVVDGDDDAPVVFKAEWEWADLVVGGIGTQGIDIGTQQDFQVVCQQCCVSVVHDPPFAKWKWKRDDQLDIGTFDDRGGGNVVRDDPGHRIYMYMDGPDPCSVVGDASDPSRSSQCVVQWDKEFEAELVDPPGRGDIDTGGQFDLVRVLVRVCVVVVHDSLKWWFAAPLPDDGGHHIDDSVPPDGVCVRQVRAPPVGHHYIYMHGHD/DVVVVVVVVVVVVVVVVVVCVVCLVQKKEWEAEVVQVFFAFAALRDPVPGDTDIDIGGQFAFPVVVLVVVCVVPHDSQQKDKFWDQDPQRHDFTHVRGPGGCVVQVVDPPTYIYIDGDDVVVVVVVDGDDDAPVVFKAEWEWADLVVGGIGTLGIDIGTQQDFQVVCVQCCVSVVHDPPFAKWKWKRDDQLDIGTFDDRGGGNVVRDDPGHRIYMYMDGPDPCLVVGDQSDPNSSSQQVVQWDKEFEAELPDPPGPGDIDIGGQAALVVVLVVVCVVVVHDSLKWWFADPLPDDDGHHIDDSVPPHTVCVRQVSAPPVRHHYIYMHGHD/DDDDDDDDDD/DDDDDPDDDD

Secondary structure (DSSP, 8-state):
-HHHHHHHHHHHHHHHHHTTT--EEEEEGGGGTT--S----TTT---EEE---TT--HHHHHHHHHH----TTSEEEE--B-TTS-B-----TTTTTT---TTTTT-SSEEEEEEE--HHHHHTT--PPP--TTTB--EE--BTTTTB-----B---BTT-BGGGGS---TTTT--TT--EEEEEEEETTEEEEP--SSSBHHHHSS-----EEEEEE--GGGGTSS--SHHHHHHHHHTEEEEEEEETTSTT---EEEEEE---HHHHHHHHHHHTTS---EEEEEE-SSS-SEEEEE-TT----HHHHHSSS-SSS--EEEEEE--/-TTHHHHHHHHHHHHHHHHHHHHGGG--EEEEEGGGGTT--S----TTT---EEE---TT--HHHHHHHHHH----TTSEEEE--B-TTS-B-----SS---TTTTT-SSEEEEEEE--HHHHHTT--PPP--TTTB--EE--BTTTTB-----B---BTT-BSGGGS---TTTT--TT--EEEEEEEETTEEEEP--SSSBHHHHSS-----EEEEEE--GGGGTSS--SHHHHHHHHHTEEEEEEEETTSTT---EEEEEE---HHHHHHHHHHHTTS---EEEEEE-SSS-SEEEEEPTT----HHHHHTTS-SSS--EEEEEE--/-----S----/-----SS---

Radius of gyration: 45.32 Å; Cα contacts (8 Å, |Δi|>4): 1108; chains: 4; bounding box: 140×58×84 Å

Organism: Homo sapiens (NCBI:txid9606)

Sequence (677 aa):
RLQEEKRIEAQKRKERQEAHLYQVQIVAEDQFCGHQGNDYDEEKVKYTVFKVLKNSSLAEFVQSLSQTGFPQDQIRLWPQARSNGTKRPALDNEADGNKTIELSDNENPWTIFLETVDPELAASGATLPKFDKDHDVLFLKYDPKTRSLNYCGHIYTPISCKIRDLLPVCDRAGFIQDTSLILYEEVKPNLTERIQDYDVSLDKALDELDGDIIVFQKDDPENDNSELPTAKEYFRDLYHRVDVIFCDKTIPNDPGFVVTLSNRNYFQVAKTVAQRLNTDPLLQFFKSQGYRDGPGNPLRHNYEGTLRDLLQFFKPRQPKKLYYQQLKQQLVERLQEEKRIEAQKRKERQEAHLYQVQIVAEDQFCGHQGNDYDEEKVKYTVFKVLKNSSLAEFVQSLSQTGFPQDQIRLWPQARSNGTKRPAADGNKTIELSDNENPWTIFLETVDPELAASGATLPKFDKDHDVLFLKYDPKTRSLNYCGHIYTPISCKIRDLLPVCDRAGFIQDTSLILYEEVKPNLTERIQDYDVSLDKALDELDGDIIVFQKDDPENDNSELPTAKEYFRDLYHRVDVIFCDKTIPNDPGFVVTLSNRNYFQVAKTVAQRLNTDPLLQFFKSQGYRDGPGNPLRHNYEGTLRDLLQFFKPRQPKKLYYQQLKGPRKCARKTRGPRKCARKTR

CATH classification: 3.10.20.90 (+1 more: 3.10.20.90)

GO terms:
  GO:0004843 cysteine-type deubiquitinase activity (F, IDA)
  GO:0016605 PML body (C, IDA)
  GO:1904262 negative regulation of TORC1 signaling (P, IDA)
  GO:0050821 protein stabilization (P, IDA)
  GO:0032435 negative regulation of proteasomal ubiquitin-dependent protein catabolic process (P, IDA)
  GO:0075342 symbiont-mediated disruption of host cell PML body (P, IDA)
  GO:0035520 monoubiquitinated protein deubiquitination (P, IDA)
  GO:0005634 nucleus (C, IDA)
  GO:0005829 cytosol (C, IDA)
  GO:0002039 p53 binding (F, IDA)
  GO:0042752 regulation of circadian rhythm (P, IDA)
  GO:0045721 negative regulation of gluconeogenesis (P, IDA)
  GO:0016579 protein deubiquitination (P, IDA)
  GO:0031647 regulation of protein stability (P, IDA)
  GO:0006307 DNA alkylation repair (P, IDA)
  GO:1990380 K48-linked deubiquitinase activity (F, IDA)
  GO:0004843 cysteine-type deubiquitinase activity (F, EXP)
  GO:0005634 nucleus (C, EXP)
  GO:0005694 chromosome (C, EXP)
  GO:0005737 cytoplasm (C, EXP)